Protein AF-0000000082332021 (afdb_homodimer)

pLDDT: mean 93.54, std 12.98, range [21.09, 99.0]

InterPro domains:
  IPR001279 Metallo-beta-lactamase [PF00753] (29-209)
  IPR001279 Metallo-beta-lactamase [SM00849] (26-209)
  IPR036866 Ribonuclease Z/Hydroxyacylglutathione hydrolase-like [G3DSA:3.60.15.10] (11-226)
  IPR036866 Ribonuclease Z/Hydroxyacylglutathione hydrolase-like [SSF56281] (12-227)
  IPR050855 Metallo-beta-lactamase type 2-like [PTHR42951] (16-216)

Structure (mmCIF, N/CA/C/O backbone):
data_AF-0000000082332021-model_v1
#
loop_
_entity.id
_entity.type
_entity.pdbx_description
1 polymer 'MBL fold metallo-hydrolase'
#
loop_
_atom_site.group_PDB
_atom_site.id
_atom_site.type_symbol
_atom_site.label_atom_id
_atom_site.label_alt_id
_atom_site.label_comp_id
_atom_site.label_asym_id
_atom_site.label_entity_id
_atom_site.label_seq_id
_atom_site.pdbx_PDB_ins_code
_atom_site.Cartn_x
_atom_site.Cartn_y
_atom_site.Cartn_z
_atom_site.occupancy
_atom_site.B_iso_or_equiv
_atom_site.auth_seq_id
_atom_site.auth_comp_id
_atom_site.auth_asym_id
_atom_site.auth_atom_id
_atom_site.pdbx_PDB_model_num
ATOM 1 N N . MET A 1 1 ? 25.656 -32.844 -9.219 1 22.16 1 MET A N 1
ATOM 2 C CA . MET A 1 1 ? 26.062 -31.453 -9.391 1 22.16 1 MET A CA 1
ATOM 3 C C . MET A 1 1 ? 24.859 -30.547 -9.555 1 22.16 1 MET A C 1
ATOM 5 O O . MET A 1 1 ? 24.344 -30.375 -10.664 1 22.16 1 MET A O 1
ATOM 9 N N . SER A 1 2 ? 23.672 -30.766 -8.852 1 26.53 2 SER A N 1
ATOM 10 C CA . SER A 1 2 ? 22.359 -30.141 -8.789 1 26.53 2 SER A CA 1
ATOM 11 C C . SER A 1 2 ? 22.469 -28.609 -8.812 1 26.53 2 SER A C 1
ATOM 13 O O . SER A 1 2 ? 23.234 -28.031 -8.039 1 26.53 2 SER A O 1
ATOM 15 N N . SER A 1 3 ? 22.516 -28.062 -10.055 1 29.23 3 SER A N 1
ATOM 16 C CA . SER A 1 3 ? 22.75 -26.641 -10.289 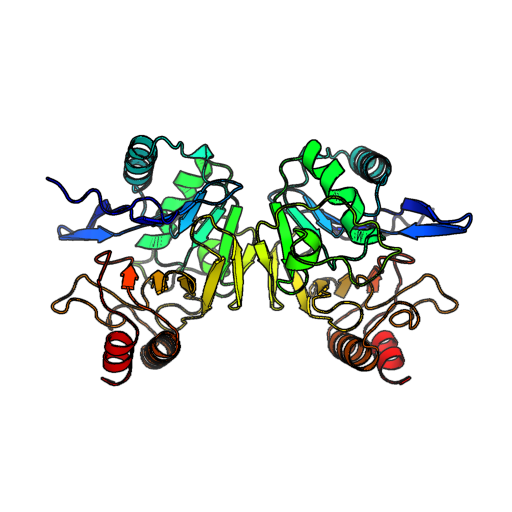1 29.23 3 SER A CA 1
ATOM 17 C C . SER A 1 3 ? 22.078 -25.781 -9.227 1 29.23 3 SER A C 1
ATOM 19 O O . SER A 1 3 ? 20.906 -25.969 -8.93 1 29.23 3 SER A O 1
ATOM 21 N N . ASP A 1 4 ? 22.672 -25.531 -8.125 1 32.31 4 ASP A N 1
ATOM 22 C CA . ASP A 1 4 ? 22.375 -24.625 -7.016 1 32.31 4 ASP A CA 1
ATOM 23 C C . ASP A 1 4 ? 21.656 -23.375 -7.508 1 32.31 4 ASP A C 1
ATOM 25 O O . ASP A 1 4 ? 22.281 -22.438 -8 1 32.31 4 ASP A O 1
ATOM 29 N N . ALA A 1 5 ? 20.719 -23.438 -8.383 1 33.56 5 ALA A N 1
ATOM 30 C CA . ALA A 1 5 ? 19.875 -22.375 -8.906 1 33.56 5 ALA A CA 1
ATOM 31 C C . ALA A 1 5 ? 19.797 -21.203 -7.918 1 33.56 5 ALA A C 1
ATOM 33 O O . ALA A 1 5 ? 19.469 -21.406 -6.742 1 33.56 5 ALA A O 1
ATOM 34 N N . GLU A 1 6 ? 20.516 -20.094 -8.016 1 36.78 6 GLU A N 1
ATOM 35 C CA . GLU A 1 6 ? 20.906 -18.812 -7.418 1 36.78 6 GLU A CA 1
ATOM 36 C C . GLU A 1 6 ? 19.75 -18.203 -6.625 1 36.78 6 GLU A C 1
ATOM 38 O O . GLU A 1 6 ? 18.781 -17.719 -7.207 1 36.78 6 GLU A O 1
ATOM 43 N N . ARG A 1 7 ? 19.203 -18.719 -5.535 1 42.41 7 ARG A N 1
ATOM 44 C CA . ARG A 1 7 ? 18.547 -18.219 -4.328 1 42.41 7 ARG A CA 1
ATOM 45 C C . ARG A 1 7 ? 18.812 -16.719 -4.137 1 42.41 7 ARG A C 1
ATOM 47 O O . ARG A 1 7 ? 18.422 -16.141 -3.121 1 42.41 7 ARG A O 1
ATOM 54 N N . GLU A 1 8 ? 19.812 -16.156 -4.742 1 49.41 8 GLU A N 1
ATOM 55 C CA . GLU A 1 8 ? 20.281 -14.828 -4.379 1 49.41 8 GLU A CA 1
ATOM 56 C C . GLU A 1 8 ? 19.203 -13.773 -4.586 1 49.41 8 GLU A C 1
ATOM 58 O O . GLU A 1 8 ? 19.328 -12.633 -4.137 1 49.41 8 GLU A O 1
ATOM 63 N N . ALA A 1 9 ? 18.156 -14.039 -5.426 1 66.94 9 ALA A N 1
ATOM 64 C CA . ALA A 1 9 ? 17.438 -12.891 -5.973 1 66.94 9 ALA A CA 1
ATOM 65 C C . ALA A 1 9 ? 16.312 -12.469 -5.047 1 66.94 9 ALA A C 1
ATOM 67 O O . ALA A 1 9 ? 15.812 -11.344 -5.137 1 66.94 9 ALA A O 1
ATOM 68 N N . GLY A 1 10 ? 16.25 -13.148 -3.814 1 93.94 10 GLY A N 1
ATOM 69 C CA . GLY A 1 10 ? 15.281 -12.664 -2.852 1 93.94 10 GLY A CA 1
ATOM 70 C C . GLY A 1 10 ? 13.859 -13.07 -3.184 1 93.94 10 GLY A C 1
ATOM 71 O O . GLY A 1 10 ? 12.914 -12.617 -2.543 1 93.94 10 GLY A O 1
ATOM 72 N N . VAL A 1 11 ? 13.727 -14.008 -4.254 1 97.88 11 VAL A N 1
ATOM 73 C CA . VAL A 1 11 ? 12.422 -14.523 -4.656 1 97.88 11 VAL A CA 1
ATOM 74 C C . VAL A 1 11 ? 12.422 -16.047 -4.598 1 97.88 11 VAL A C 1
ATOM 76 O O . VAL A 1 11 ? 13.273 -16.703 -5.211 1 97.88 11 VAL A O 1
ATOM 79 N N . HIS A 1 12 ? 11.477 -16.656 -3.869 1 97.44 12 HIS A N 1
ATOM 80 C CA . HIS A 1 12 ? 11.398 -18.094 -3.67 1 97.44 12 HIS A CA 1
ATOM 81 C C . HIS A 1 12 ? 10.047 -18.641 -4.129 1 97.44 12 HIS A C 1
ATOM 83 O O . HIS A 1 12 ? 9.016 -18.328 -3.541 1 97.44 12 HIS A O 1
ATOM 89 N N . VAL A 1 13 ? 10.055 -19.438 -5.168 1 96.12 13 VAL A N 1
ATOM 90 C CA . VAL A 1 13 ? 8.859 -20.109 -5.676 1 96.12 13 VAL A CA 1
ATOM 91 C C . VAL A 1 13 ? 8.57 -21.359 -4.852 1 96.12 13 VAL A C 1
ATOM 93 O O . VAL A 1 13 ? 9.461 -22.188 -4.645 1 96.12 13 VAL A O 1
ATOM 96 N N . LEU A 1 14 ? 7.324 -21.484 -4.344 1 96.62 14 LEU A N 1
ATOM 97 C CA . LEU A 1 14 ? 6.969 -22.578 -3.451 1 96.62 14 LEU A CA 1
ATOM 98 C C . LEU A 1 14 ? 6.059 -23.594 -4.156 1 96.62 14 LEU A C 1
ATOM 100 O O . LEU A 1 14 ? 4.836 -23.547 -3.988 1 96.62 14 LEU A O 1
ATOM 104 N N . PRO A 1 15 ? 6.641 -24.531 -4.863 1 95.31 15 PRO A N 1
ATOM 105 C CA . PRO A 1 15 ? 5.762 -25.516 -5.496 1 95.31 15 PRO A CA 1
ATOM 106 C C . PRO A 1 15 ? 5.023 -26.391 -4.48 1 95.31 15 PRO A C 1
ATOM 108 O O . PRO A 1 15 ? 5.648 -26.984 -3.602 1 95.31 15 PRO A O 1
ATOM 111 N N . ILE A 1 16 ? 3.707 -26.391 -4.57 1 94.5 16 ILE A N 1
ATOM 112 C CA . ILE A 1 16 ? 2.846 -27.188 -3.711 1 94.5 16 ILE A CA 1
ATOM 113 C C . ILE A 1 16 ? 1.854 -27.969 -4.566 1 94.5 16 ILE A C 1
ATOM 115 O O . ILE A 1 16 ? 1.148 -27.391 -5.398 1 94.5 16 ILE A O 1
ATOM 119 N N . THR A 1 17 ? 1.828 -29.25 -4.406 1 90.94 17 THR A N 1
ATOM 120 C CA . THR A 1 17 ? 0.884 -30.094 -5.133 1 90.94 17 THR A CA 1
ATOM 121 C C . THR A 1 17 ? -0.447 -30.188 -4.387 1 90.94 17 THR A C 1
ATOM 123 O O . THR A 1 17 ? -0.477 -30.469 -3.191 1 90.94 17 THR A O 1
ATOM 126 N N . VAL A 1 18 ? -1.487 -29.812 -5.094 1 87.19 18 VAL A N 1
ATOM 127 C CA . VAL A 1 18 ? -2.828 -29.844 -4.52 1 87.19 18 VAL A CA 1
ATOM 128 C C . VAL A 1 18 ? -3.711 -30.812 -5.305 1 87.19 18 VAL A C 1
ATOM 130 O O . VAL A 1 18 ? -3.504 -31.016 -6.504 1 87.19 18 VAL A O 1
ATOM 133 N N . ASP A 1 19 ? -4.578 -31.547 -4.578 1 82.75 19 ASP A N 1
ATOM 134 C CA . ASP A 1 19 ? -5.52 -32.469 -5.203 1 82.75 19 ASP A CA 1
ATOM 135 C C . ASP A 1 19 ? -6.918 -31.859 -5.273 1 82.75 19 ASP A C 1
ATOM 137 O O . ASP A 1 19 ? -7.449 -31.391 -4.262 1 82.75 19 ASP A O 1
ATOM 141 N N . TYR A 1 20 ? -7.363 -31.625 -6.438 1 73 20 TYR A N 1
ATOM 142 C CA . TYR A 1 20 ? -8.742 -31.188 -6.645 1 73 20 TYR A CA 1
ATOM 143 C C . TYR A 1 20 ? -9.508 -32.188 -7.504 1 73 20 TYR A C 1
ATOM 145 O O . TYR A 1 20 ? -9.234 -32.344 -8.695 1 73 20 TYR A O 1
ATOM 153 N N . GLY A 1 21 ? -10.547 -32.812 -6.906 1 72.44 21 GLY A N 1
ATOM 154 C CA . GLY A 1 21 ? -11.383 -33.781 -7.637 1 72.44 21 GLY A CA 1
ATOM 155 C C . GLY A 1 21 ? -10.602 -34.906 -8.234 1 72.44 21 GLY A C 1
ATOM 156 O O . GLY A 1 21 ? -10.883 -35.344 -9.359 1 72.44 21 GLY A O 1
ATOM 157 N N . GLY A 1 22 ? -9.602 -35.344 -7.648 1 78.62 22 GLY A N 1
ATOM 158 C CA . GLY A 1 22 ? -8.844 -36.469 -8.156 1 78.62 22 GLY A CA 1
ATOM 159 C C . GLY A 1 22 ? -7.711 -36.094 -9.078 1 78.62 22 GLY A C 1
ATOM 160 O O . GLY A 1 22 ? -6.949 -36.938 -9.539 1 78.62 22 GLY A O 1
ATOM 161 N N . ARG A 1 23 ? -7.672 -34.844 -9.422 1 79.81 23 ARG A N 1
ATOM 162 C CA . ARG A 1 23 ? -6.586 -34.375 -10.273 1 79.81 23 ARG A CA 1
ATOM 163 C C . ARG A 1 23 ? -5.582 -33.531 -9.469 1 79.81 23 ARG A C 1
ATOM 165 O O . ARG A 1 23 ? -5.965 -32.625 -8.727 1 79.81 23 ARG A O 1
ATOM 172 N N . ALA A 1 24 ? -4.34 -33.938 -9.594 1 84.62 24 ALA A N 1
ATOM 173 C CA . ALA A 1 24 ? -3.266 -33.25 -8.898 1 84.62 24 ALA A CA 1
ATOM 174 C C . ALA A 1 24 ? -2.709 -32.125 -9.766 1 84.62 24 ALA A C 1
ATOM 176 O O . ALA A 1 24 ? -2.535 -32.281 -10.969 1 84.62 24 ALA A O 1
ATOM 177 N N . PHE A 1 25 ? -2.654 -30.953 -9.211 1 83.88 25 PHE A N 1
ATOM 178 C CA . PHE A 1 25 ? -1.965 -29.875 -9.922 1 83.88 25 PHE A CA 1
ATOM 179 C C . PHE A 1 25 ? -1.027 -29.125 -8.984 1 83.88 25 PHE A C 1
ATOM 181 O O . PHE A 1 25 ? -1.16 -29.219 -7.762 1 83.88 25 PHE A O 1
ATOM 188 N N . THR A 1 26 ? -0.1 -28.484 -9.555 1 90.88 26 THR A N 1
ATOM 189 C CA . THR A 1 26 ? 0.905 -27.75 -8.781 1 90.88 26 THR A CA 1
ATOM 190 C C . THR A 1 26 ? 0.639 -26.25 -8.82 1 90.88 26 THR A C 1
ATOM 192 O O . THR A 1 26 ? 0.41 -25.688 -9.891 1 90.88 26 THR A O 1
ATOM 195 N N . ILE A 1 27 ? 0.515 -25.703 -7.664 1 95.12 27 ILE A N 1
ATOM 196 C CA . ILE A 1 27 ? 0.465 -24.25 -7.543 1 95.12 27 ILE A CA 1
ATOM 197 C C . ILE A 1 27 ? 1.782 -23.734 -6.969 1 95.12 27 ILE A C 1
ATOM 199 O O . ILE A 1 27 ? 2.553 -24.5 -6.383 1 95.12 27 ILE A O 1
ATOM 203 N N . THR A 1 28 ? 2.031 -22.391 -7.117 1 96 28 THR A N 1
ATOM 204 C CA . THR A 1 28 ? 3.342 -21.891 -6.719 1 96 28 THR A CA 1
ATOM 205 C C . THR A 1 28 ? 3.219 -20.547 -6.02 1 96 28 THR A C 1
ATOM 207 O O . THR A 1 28 ? 3.703 -19.531 -6.527 1 96 28 THR A O 1
ATOM 210 N N . PRO A 1 29 ? 2.566 -20.5 -4.781 1 97.94 29 PRO A N 1
ATOM 211 C CA . PRO A 1 29 ? 2.811 -19.281 -4.012 1 97.94 29 PRO A CA 1
ATOM 212 C C . PRO A 1 29 ? 4.281 -18.875 -4.012 1 97.94 29 PRO A C 1
ATOM 214 O O . PRO A 1 29 ? 5.164 -19.719 -4.195 1 97.94 29 PRO A O 1
ATOM 217 N N . THR A 1 30 ? 4.531 -17.594 -3.902 1 98.31 30 THR A N 1
ATOM 218 C CA . THR A 1 30 ? 5.895 -17.109 -4.027 1 98.31 30 THR A CA 1
ATOM 219 C C . THR A 1 30 ? 6.266 -16.234 -2.832 1 98.31 30 THR A C 1
ATOM 221 O O . THR A 1 30 ? 5.465 -15.414 -2.385 1 98.31 30 THR A O 1
ATOM 224 N N . LEU A 1 31 ? 7.43 -16.453 -2.252 1 98.31 31 LEU A N 1
ATOM 225 C CA . LEU A 1 31 ? 7.977 -15.617 -1.184 1 98.31 31 LEU A CA 1
ATOM 226 C C . LEU A 1 31 ? 9 -14.633 -1.732 1 98.31 31 LEU A C 1
ATOM 228 O O . LEU A 1 31 ? 9.859 -15.008 -2.539 1 98.31 31 LEU A O 1
ATOM 232 N N . VAL A 1 32 ? 8.859 -13.43 -1.335 1 98.62 32 VAL A N 1
ATOM 233 C CA . VAL A 1 32 ? 9.812 -12.398 -1.72 1 98.62 32 VAL A CA 1
ATOM 234 C C . VAL A 1 32 ? 10.453 -11.789 -0.472 1 98.62 32 VAL A C 1
ATOM 236 O O . VAL A 1 32 ? 9.75 -11.352 0.442 1 98.62 32 VAL A O 1
ATOM 239 N N . GLU A 1 33 ? 11.734 -11.75 -0.389 1 98.56 33 GLU A N 1
ATOM 240 C CA . GLU A 1 33 ? 12.461 -11.203 0.751 1 98.56 33 GLU A CA 1
ATOM 241 C C . GLU A 1 33 ? 12.539 -9.68 0.676 1 98.56 33 GLU A C 1
ATOM 243 O O . GLU A 1 33 ? 12.766 -9.117 -0.397 1 98.56 33 GLU A O 1
ATOM 248 N N . THR A 1 34 ? 12.32 -9.055 1.776 1 98.38 34 THR A N 1
ATOM 249 C CA . THR A 1 34 ? 12.531 -7.625 1.959 1 98.38 34 THR A CA 1
ATOM 250 C C . THR A 1 34 ? 13.383 -7.359 3.195 1 98.38 34 THR A C 1
ATOM 252 O O . THR A 1 34 ? 13.703 -8.289 3.949 1 98.38 34 THR A O 1
ATOM 255 N N . GLU A 1 35 ? 13.773 -6.098 3.377 1 97.06 35 GLU A N 1
ATOM 256 C CA . GLU A 1 35 ? 14.508 -5.738 4.586 1 97.06 35 GLU A CA 1
ATOM 257 C C . GLU A 1 35 ? 13.664 -5.984 5.836 1 97.06 35 GLU A C 1
ATOM 259 O O . GLU A 1 35 ? 14.188 -6.391 6.875 1 97.06 35 GLU A O 1
ATOM 264 N N . ARG A 1 36 ? 12.32 -5.891 5.691 1 97.62 36 ARG A N 1
ATOM 265 C CA . ARG A 1 36 ? 11.414 -6.004 6.832 1 97.62 36 ARG A CA 1
ATOM 266 C C . ARG A 1 36 ? 11.102 -7.465 7.141 1 97.62 36 ARG A C 1
ATOM 268 O O . ARG A 1 36 ? 10.781 -7.809 8.281 1 97.62 36 ARG A O 1
ATOM 275 N N . GLY A 1 37 ? 11.148 -8.258 6.145 1 98.19 37 GLY A N 1
ATOM 276 C CA . GLY A 1 37 ? 10.727 -9.648 6.234 1 98.19 37 GLY A CA 1
ATOM 277 C C . GLY A 1 37 ? 10.258 -10.211 4.91 1 98.19 37 GLY A C 1
ATOM 278 O O . GLY A 1 37 ? 10.797 -9.875 3.855 1 98.19 37 GLY A O 1
ATOM 279 N N . LEU A 1 38 ? 9.266 -11.109 5.008 1 98.69 38 LEU A N 1
ATOM 280 C CA . LEU A 1 38 ? 8.828 -11.828 3.812 1 98.69 38 LEU A CA 1
ATOM 281 C C . LEU A 1 38 ? 7.48 -11.297 3.326 1 98.69 38 LEU A C 1
ATOM 283 O O . LEU A 1 38 ? 6.59 -11.023 4.133 1 98.69 38 LEU A O 1
ATOM 287 N N . VAL A 1 39 ? 7.41 -11.125 2.047 1 98.88 39 VAL A N 1
ATOM 288 C CA . VAL A 1 39 ? 6.129 -10.938 1.375 1 98.88 39 VAL A CA 1
ATOM 289 C C . VAL A 1 39 ? 5.676 -12.258 0.755 1 98.88 39 VAL A C 1
ATOM 291 O O . VAL A 1 39 ? 6.43 -12.891 0.011 1 98.88 39 VAL A O 1
ATOM 294 N N . LEU A 1 40 ? 4.512 -12.688 1.093 1 98.88 40 LEU A N 1
ATOM 295 C CA . LEU A 1 40 ? 3.918 -13.859 0.454 1 98.88 40 LEU A CA 1
ATOM 296 C C . LEU A 1 40 ? 2.951 -13.445 -0.648 1 98.88 40 LEU A C 1
ATOM 298 O O . LEU A 1 40 ? 2.006 -12.688 -0.401 1 98.88 40 LEU A O 1
ATOM 302 N N . ILE A 1 41 ? 3.229 -13.859 -1.837 1 98.88 41 ILE A N 1
ATOM 303 C CA . ILE A 1 41 ? 2.32 -13.641 -2.957 1 98.88 41 ILE A CA 1
ATOM 304 C C . ILE A 1 41 ? 1.359 -14.82 -3.08 1 98.88 41 ILE A C 1
ATOM 306 O O . ILE A 1 41 ? 1.773 -15.938 -3.406 1 98.88 41 ILE A O 1
ATOM 310 N N . ASP A 1 42 ? 0.079 -14.57 -2.785 1 98.81 42 ASP A N 1
ATOM 311 C CA . ASP A 1 42 ? -1.009 -15.547 -2.77 1 98.81 42 ASP A CA 1
ATOM 312 C C . ASP A 1 42 ? -0.805 -16.578 -1.666 1 98.81 42 ASP A C 1
ATOM 314 O O . ASP A 1 42 ? 0.331 -16.938 -1.348 1 98.81 42 ASP A O 1
ATOM 318 N N . ALA A 1 43 ? -1.872 -17.078 -1.115 1 98.19 43 ALA A N 1
ATOM 319 C CA . ALA A 1 43 ? -1.843 -17.906 0.085 1 98.19 43 ALA A CA 1
ATOM 320 C C . ALA A 1 43 ? -2.238 -19.344 -0.235 1 98.19 43 ALA A C 1
ATOM 322 O O . ALA A 1 43 ? -2.248 -20.203 0.65 1 98.19 43 ALA A O 1
ATOM 323 N N . GLY A 1 44 ? -2.613 -19.656 -1.516 1 96.56 44 GLY A N 1
ATOM 324 C CA . GLY A 1 44 ? -3.035 -20.984 -1.887 1 96.56 44 GLY A CA 1
ATOM 325 C C . GLY A 1 44 ? -4.434 -21.328 -1.409 1 96.56 44 GLY A C 1
ATOM 326 O O . GLY A 1 44 ? -5.125 -20.484 -0.843 1 96.56 44 GLY A O 1
ATOM 327 N N . PRO A 1 45 ? -4.91 -22.5 -1.726 1 95.06 45 PRO A N 1
ATOM 328 C CA . PRO A 1 45 ? -6.223 -22.953 -1.278 1 95.06 45 PRO A CA 1
ATOM 329 C C . PRO A 1 45 ? -6.246 -23.328 0.202 1 95.06 45 PRO A C 1
ATOM 331 O O . PRO A 1 45 ? -5.207 -23.312 0.862 1 95.06 45 PRO A O 1
ATOM 334 N N . GLU A 1 46 ? -7.445 -23.594 0.675 1 92.62 46 GLU A N 1
ATOM 335 C CA . GLU A 1 46 ? -7.562 -24.125 2.029 1 92.62 46 GLU A CA 1
ATOM 336 C C . GLU A 1 46 ? -6.66 -25.344 2.223 1 92.62 46 GLU A C 1
ATOM 338 O O . GLU A 1 46 ? -6.574 -26.203 1.346 1 92.62 46 GLU A O 1
ATOM 343 N N . GLY A 1 47 ? -5.949 -25.406 3.336 1 91.38 47 GLY A N 1
ATOM 344 C CA . GLY A 1 47 ? -5.102 -26.547 3.633 1 91.38 47 GLY A CA 1
ATOM 345 C C . GLY A 1 47 ? -3.674 -26.375 3.148 1 91.38 47 GLY A C 1
ATOM 346 O O . GLY A 1 47 ? -2.828 -27.25 3.365 1 91.38 47 GLY A O 1
ATOM 347 N N . CYS A 1 48 ? -3.402 -25.281 2.553 1 93.56 48 CYS A N 1
ATOM 348 C CA . CYS A 1 48 ? -2.1 -25.062 1.937 1 93.56 48 CYS A CA 1
ATOM 349 C C . CYS A 1 48 ? -1.078 -24.609 2.969 1 93.56 48 CYS A C 1
ATOM 351 O O . CYS A 1 48 ? 0.124 -24.594 2.701 1 93.56 48 CYS A O 1
ATOM 353 N N . LEU A 1 49 ? -1.443 -24.266 4.172 1 95.88 49 LEU A N 1
ATOM 354 C CA . LEU A 1 49 ? -0.6 -23.672 5.199 1 95.88 49 LEU A CA 1
ATOM 355 C C . LEU A 1 49 ? 0.586 -24.578 5.523 1 95.88 49 LEU A C 1
ATOM 357 O O . LEU A 1 49 ? 1.717 -24.094 5.652 1 95.88 49 LEU A O 1
ATOM 361 N N . ASP A 1 50 ? 0.315 -25.859 5.605 1 95.12 50 ASP A N 1
ATOM 362 C CA . ASP A 1 50 ? 1.379 -26.797 5.965 1 95.12 50 ASP A CA 1
ATOM 363 C C . ASP A 1 50 ? 2.457 -26.828 4.883 1 95.12 50 ASP A C 1
ATOM 365 O O . ASP A 1 50 ? 3.646 -26.938 5.191 1 95.12 50 ASP A O 1
ATOM 369 N N . GLY A 1 51 ? 1.992 -26.828 3.643 1 95.69 51 GLY A N 1
ATOM 370 C CA . GLY A 1 51 ? 2.953 -26.766 2.553 1 95.69 51 GLY A CA 1
ATOM 371 C C . GLY A 1 51 ? 3.816 -25.516 2.594 1 95.69 51 GLY A C 1
ATOM 372 O O . GLY A 1 51 ? 5.035 -25.594 2.426 1 95.69 51 GLY A O 1
ATOM 373 N N . ILE A 1 52 ? 3.234 -24.344 2.883 1 97.06 52 ILE A N 1
ATOM 374 C CA . ILE A 1 52 ? 3.957 -23.078 2.986 1 97.06 52 ILE A CA 1
ATOM 375 C C . ILE A 1 52 ? 4.953 -23.156 4.145 1 97.06 52 ILE A C 1
ATOM 377 O O . ILE A 1 52 ? 6.121 -22.781 3.99 1 97.06 52 ILE A O 1
ATOM 381 N N . ARG A 1 53 ? 4.539 -23.656 5.266 1 97.25 53 ARG A N 1
ATOM 382 C CA . ARG A 1 53 ? 5.379 -23.781 6.449 1 97.25 53 ARG A CA 1
ATOM 383 C C . ARG A 1 53 ? 6.602 -24.656 6.168 1 97.25 53 ARG A C 1
ATOM 385 O O . ARG A 1 53 ? 7.715 -24.312 6.578 1 97.25 53 ARG A O 1
ATOM 392 N N . THR A 1 54 ? 6.352 -25.766 5.477 1 96.88 54 THR A N 1
ATOM 393 C CA . THR A 1 54 ? 7.438 -26.672 5.141 1 96.88 54 THR A CA 1
ATOM 394 C C . THR A 1 54 ? 8.492 -25.969 4.289 1 96.88 54 THR A C 1
ATOM 396 O O . THR A 1 54 ? 9.688 -26.078 4.562 1 96.88 54 THR A O 1
ATOM 399 N N . HIS A 1 55 ? 8.039 -25.25 3.264 1 96.75 55 HIS A N 1
ATOM 400 C CA . HIS A 1 55 ? 8.977 -24.516 2.418 1 96.75 55 HIS A CA 1
ATOM 401 C C . HIS A 1 55 ? 9.719 -23.453 3.219 1 96.75 55 HIS A C 1
ATOM 403 O O . HIS A 1 55 ? 10.93 -23.281 3.049 1 96.75 55 HIS A O 1
ATOM 409 N N . LEU A 1 56 ? 9.031 -22.734 4.129 1 97.31 56 LEU A N 1
ATOM 410 C CA . LEU A 1 56 ? 9.656 -21.703 4.957 1 97.31 56 LEU A CA 1
ATOM 411 C C . LEU A 1 56 ? 10.766 -22.297 5.816 1 97.31 56 LEU A C 1
ATOM 413 O O . LEU A 1 56 ? 11.867 -21.75 5.883 1 97.31 56 LEU A O 1
ATOM 417 N N . ARG A 1 57 ? 10.516 -23.422 6.406 1 96.94 57 ARG A N 1
ATOM 418 C CA . ARG A 1 57 ? 11.5 -24.094 7.258 1 96.94 57 ARG A CA 1
ATOM 419 C C . ARG A 1 57 ? 12.758 -24.453 6.465 1 96.94 57 ARG A C 1
ATOM 421 O O . ARG A 1 57 ? 13.875 -24.281 6.953 1 96.94 57 ARG A O 1
ATOM 428 N N . SER A 1 58 ? 12.523 -24.938 5.293 1 96.44 58 SER A N 1
ATOM 429 C CA . SER A 1 58 ? 13.648 -25.312 4.445 1 96.44 58 SER A CA 1
ATOM 430 C C . SER A 1 58 ? 14.516 -24.109 4.102 1 96.44 58 SER A C 1
ATOM 432 O O . SER A 1 58 ? 15.711 -24.25 3.844 1 96.44 58 SER A O 1
ATOM 434 N N . LEU A 1 59 ? 13.922 -22.922 4.066 1 95.38 59 LEU A N 1
ATOM 435 C CA . LEU A 1 59 ? 14.617 -21.672 3.771 1 95.38 59 LEU A CA 1
ATOM 436 C C . LEU A 1 59 ? 15.109 -21.016 5.055 1 95.38 59 LEU A C 1
ATOM 438 O O . LEU A 1 59 ? 15.648 -19.906 5.02 1 95.38 59 LEU A O 1
ATOM 442 N N . GLU A 1 60 ? 14.812 -21.688 6.223 1 97.25 60 GLU A N 1
ATOM 443 C CA . GLU A 1 60 ? 15.227 -21.219 7.543 1 97.25 60 GLU A CA 1
ATOM 444 C C . GLU A 1 60 ? 14.469 -19.969 7.949 1 97.25 60 GLU A C 1
ATOM 446 O O . GLU A 1 60 ? 15.055 -19.031 8.508 1 97.25 60 GLU A O 1
ATOM 451 N N . TYR A 1 61 ? 13.195 -19.938 7.547 1 97.62 61 TYR A N 1
ATOM 452 C CA . TYR A 1 61 ? 12.266 -18.891 7.98 1 97.62 61 TYR A CA 1
ATOM 453 C C . TYR A 1 61 ? 11.117 -19.484 8.789 1 97.62 61 TYR A C 1
ATOM 455 O O . TYR A 1 61 ? 10.938 -20.703 8.805 1 97.62 61 TYR A O 1
ATOM 463 N N . ASP A 1 62 ? 10.406 -18.656 9.469 1 97.88 62 ASP A N 1
ATOM 464 C CA . ASP A 1 62 ? 9.164 -18.984 10.164 1 97.88 62 ASP A CA 1
ATOM 465 C C . ASP A 1 62 ? 7.988 -18.219 9.57 1 97.88 62 ASP A C 1
ATOM 467 O O . ASP A 1 62 ? 8.18 -17.25 8.828 1 97.88 62 ASP A O 1
ATOM 471 N N . LEU A 1 63 ? 6.816 -18.672 9.883 1 97.94 63 LEU A N 1
ATOM 472 C CA . LEU A 1 63 ? 5.605 -18.016 9.406 1 97.94 63 LEU A CA 1
ATOM 473 C C . LEU A 1 63 ? 5.566 -16.562 9.852 1 97.94 63 LEU A C 1
ATOM 475 O O . LEU A 1 63 ? 5.109 -15.688 9.109 1 97.94 63 LEU A O 1
ATOM 479 N N . GLU A 1 64 ? 6.09 -16.297 11.008 1 97.5 64 GLU A N 1
ATOM 480 C CA . GLU A 1 64 ? 6.043 -14.961 11.609 1 97.5 64 GLU A CA 1
ATOM 481 C C . GLU A 1 64 ? 6.926 -13.984 10.844 1 97.5 64 GLU A C 1
ATOM 483 O O . GLU A 1 64 ? 6.82 -12.766 11.031 1 97.5 64 GLU A O 1
ATOM 488 N N . ASP A 1 65 ? 7.766 -14.531 9.992 1 98.25 65 ASP A N 1
ATOM 489 C CA . ASP A 1 65 ? 8.625 -13.672 9.18 1 98.25 65 ASP A CA 1
ATOM 490 C C . ASP A 1 65 ? 7.84 -13.031 8.031 1 98.25 65 ASP A C 1
ATOM 492 O O . ASP A 1 65 ? 8.32 -12.102 7.395 1 98.25 65 ASP A O 1
ATOM 496 N N . ILE A 1 66 ? 6.637 -13.523 7.746 1 98.75 66 ILE A N 1
ATOM 497 C CA . ILE A 1 66 ? 5.773 -12.922 6.73 1 98.75 66 ILE A CA 1
ATOM 498 C C . ILE A 1 66 ? 5.113 -11.664 7.293 1 98.75 66 ILE A C 1
ATOM 500 O O . ILE A 1 66 ? 4.301 -11.75 8.219 1 98.75 66 ILE A O 1
ATOM 504 N N . TRP A 1 67 ? 5.48 -10.523 6.738 1 98.81 67 TRP A N 1
ATOM 505 C CA . TRP A 1 67 ? 4.895 -9.297 7.254 1 98.81 67 TRP A CA 1
ATOM 506 C C . TRP A 1 67 ? 3.793 -8.789 6.324 1 98.81 67 TRP A C 1
ATOM 508 O O . TRP A 1 67 ? 2.957 -7.977 6.73 1 98.81 67 TRP A O 1
ATOM 518 N N . LEU A 1 68 ? 3.771 -9.273 5.125 1 98.94 68 LEU A N 1
ATOM 519 C CA . LEU A 1 68 ? 2.805 -8.844 4.117 1 98.94 68 LEU A CA 1
ATOM 520 C C . LEU A 1 68 ? 2.357 -10.031 3.264 1 98.94 68 LEU A C 1
ATOM 522 O O . LEU A 1 68 ? 3.186 -10.82 2.812 1 98.94 68 LEU A O 1
ATOM 526 N N . VAL A 1 69 ? 1.094 -10.203 3.111 1 98.94 69 VAL A N 1
ATOM 527 C CA . VAL A 1 69 ? 0.507 -11.078 2.098 1 98.94 69 VAL A CA 1
ATOM 528 C C . VAL A 1 69 ? -0.129 -10.227 0.996 1 98.94 69 VAL A C 1
ATOM 530 O O . VAL A 1 69 ? -0.977 -9.375 1.271 1 98.94 69 VAL A O 1
ATOM 533 N N . LEU A 1 70 ? 0.324 -10.398 -0.185 1 99 70 LEU A N 1
ATOM 534 C CA . LEU A 1 70 ? -0.259 -9.75 -1.354 1 99 70 LEU A CA 1
ATOM 535 C C . LEU A 1 70 ? -1.008 -10.758 -2.219 1 99 70 LEU A C 1
ATOM 537 O O . LEU A 1 70 ? -0.406 -11.688 -2.76 1 99 70 LEU A O 1
ATOM 541 N N . LEU A 1 71 ? -2.328 -10.633 -2.344 1 98.94 71 LEU A N 1
ATOM 542 C CA . LEU A 1 71 ? -3.141 -11.484 -3.199 1 98.94 71 LEU A CA 1
ATOM 543 C C . LEU A 1 71 ? -3.252 -10.906 -4.605 1 98.94 71 LEU A C 1
ATOM 545 O O . LEU A 1 71 ? -3.662 -9.75 -4.773 1 98.94 71 LEU A O 1
ATOM 549 N N . THR A 1 72 ? -2.924 -11.703 -5.543 1 98.94 72 THR A N 1
ATOM 550 C CA . THR A 1 72 ? -3.07 -11.266 -6.93 1 98.94 72 THR A CA 1
ATOM 551 C C . THR A 1 72 ? -4.547 -11.117 -7.293 1 98.94 72 THR A C 1
ATOM 553 O O . THR A 1 72 ? -4.914 -10.203 -8.031 1 98.94 72 THR A O 1
ATOM 556 N N . HIS A 1 73 ? -5.305 -12.055 -6.863 1 98.81 73 HIS A N 1
ATOM 557 C CA . HIS A 1 73 ? -6.746 -11.969 -7.078 1 98.81 73 HIS A CA 1
ATOM 558 C C . HIS A 1 73 ? -7.496 -12.898 -6.121 1 98.81 73 HIS A C 1
ATOM 560 O O . HIS A 1 73 ? -6.879 -13.578 -5.301 1 98.81 73 HIS A O 1
ATOM 566 N N . HIS A 1 74 ? -8.867 -12.945 -6.215 1 98.44 74 HIS A N 1
ATOM 567 C CA . HIS A 1 74 ? -9.688 -13.477 -5.133 1 98.44 74 HIS A CA 1
ATOM 568 C C . HIS A 1 74 ? -9.984 -14.961 -5.352 1 98.44 74 HIS A C 1
ATOM 570 O O . HIS A 1 74 ? -10.609 -15.602 -4.508 1 98.44 74 HIS A O 1
ATOM 576 N N . ASP A 1 75 ? -9.57 -15.617 -6.496 1 96.94 75 ASP A N 1
ATOM 577 C CA . ASP A 1 75 ? -9.898 -17.016 -6.695 1 96.94 75 ASP A CA 1
ATOM 578 C C . ASP A 1 75 ? -9.5 -17.859 -5.48 1 96.94 75 ASP A C 1
ATOM 580 O O . ASP A 1 75 ? -8.469 -17.594 -4.855 1 96.94 75 ASP A O 1
ATOM 584 N N . GLY A 1 76 ? -10.297 -18.844 -5.18 1 95.19 76 GLY A N 1
ATOM 585 C CA . GLY A 1 76 ? -10.141 -19.641 -3.979 1 95.19 76 GLY A CA 1
ATOM 586 C C . GLY A 1 76 ? -8.789 -20.328 -3.891 1 95.19 76 GLY A C 1
ATOM 587 O O . GLY A 1 76 ? -8.227 -20.453 -2.803 1 95.19 76 GLY A O 1
ATOM 588 N N . ASP A 1 77 ? -8.25 -20.766 -5 1 94.75 77 ASP A N 1
ATOM 589 C CA . ASP A 1 77 ? -6.973 -21.469 -4.965 1 94.75 77 ASP A CA 1
ATOM 590 C C . ASP A 1 77 ? -5.816 -20.5 -4.719 1 94.75 77 ASP A C 1
ATOM 592 O O . ASP A 1 77 ? -4.684 -20.922 -4.484 1 94.75 77 ASP A O 1
ATOM 596 N N . HIS A 1 78 ? -6.031 -19.203 -4.734 1 97.12 78 HIS A N 1
ATOM 597 C CA . HIS A 1 78 ? -5.031 -18.203 -4.402 1 97.12 78 HIS A CA 1
ATOM 598 C C . HIS A 1 78 ? -5.25 -17.656 -2.996 1 97.12 78 HIS A C 1
ATOM 600 O O . HIS A 1 78 ? -4.289 -17.297 -2.307 1 97.12 78 HIS A O 1
ATOM 606 N N . ALA A 1 79 ? -6.559 -17.625 -2.529 1 97.88 79 ALA A N 1
ATOM 607 C CA . ALA A 1 79 ? -6.883 -16.766 -1.39 1 97.88 79 ALA A CA 1
ATOM 608 C C . ALA A 1 79 ? -7.465 -17.578 -0.239 1 97.88 79 ALA A C 1
ATOM 610 O O . ALA A 1 79 ? -7.484 -17.125 0.906 1 97.88 79 ALA A O 1
ATOM 611 N N . ALA A 1 80 ? -7.938 -18.812 -0.454 1 96.88 80 ALA A N 1
ATOM 612 C CA . ALA A 1 80 ? -8.773 -19.531 0.51 1 96.88 80 ALA A CA 1
ATOM 613 C C . ALA A 1 80 ? -7.961 -19.953 1.731 1 96.88 80 ALA A C 1
ATOM 615 O O . ALA A 1 80 ? -8.523 -20.203 2.801 1 96.88 80 ALA A O 1
ATOM 616 N N . GLY A 1 81 ? -6.637 -20.078 1.578 1 97.25 81 GLY A N 1
ATOM 617 C CA . GLY A 1 81 ? -5.789 -20.453 2.697 1 97.25 81 GLY A CA 1
ATOM 618 C C . GLY A 1 81 ? -5.426 -19.281 3.59 1 97.25 81 GLY A C 1
ATOM 619 O O . GLY A 1 81 ? -4.789 -19.469 4.633 1 97.25 81 GLY A O 1
ATOM 620 N N . LEU A 1 82 ? -5.84 -18.078 3.246 1 98.56 82 LEU A N 1
ATOM 621 C CA . LEU A 1 82 ? -5.375 -16.859 3.898 1 98.56 82 LEU A CA 1
ATOM 622 C C . LEU A 1 82 ? -5.863 -16.797 5.34 1 98.56 82 LEU A C 1
ATOM 624 O O . LEU A 1 82 ? -5.105 -16.438 6.242 1 98.56 82 LEU A O 1
ATOM 628 N N . ALA A 1 83 ? -7.102 -17.141 5.605 1 98.5 83 ALA A N 1
ATOM 629 C CA . ALA A 1 83 ? -7.66 -17.047 6.953 1 98.5 83 ALA A CA 1
ATOM 630 C C . ALA A 1 83 ? -6.859 -17.906 7.93 1 98.5 83 ALA A C 1
ATOM 632 O O . ALA A 1 83 ? -6.496 -17.438 9.016 1 98.5 83 ALA A O 1
ATOM 633 N N . ASP A 1 84 ? -6.574 -19.141 7.523 1 97.94 84 ASP A N 1
ATOM 634 C CA . ASP A 1 84 ? -5.785 -20.031 8.359 1 97.94 84 ASP A CA 1
ATOM 635 C C . ASP A 1 84 ? -4.391 -19.469 8.609 1 97.94 84 ASP A C 1
ATOM 637 O O . ASP A 1 84 ? -3.871 -19.547 9.727 1 97.94 84 ASP A O 1
ATOM 641 N N . LEU A 1 85 ? -3.824 -18.922 7.559 1 98.31 85 LEU A N 1
ATOM 642 C CA . LEU A 1 85 ? -2.506 -18.312 7.691 1 98.31 85 LEU A CA 1
ATOM 643 C C . LEU A 1 85 ? -2.529 -17.188 8.719 1 98.31 85 LEU A C 1
ATOM 645 O O . LEU A 1 85 ? -1.63 -17.094 9.555 1 98.31 85 LEU A O 1
ATOM 649 N N . LEU A 1 86 ? -3.582 -16.359 8.727 1 98.38 86 LEU A N 1
ATOM 650 C CA . LEU A 1 86 ? -3.662 -15.172 9.562 1 98.38 86 LEU A CA 1
ATOM 651 C C . LEU A 1 86 ? -3.971 -15.539 11.008 1 98.38 86 LEU A C 1
ATOM 653 O O . LEU A 1 86 ? -3.805 -14.719 11.914 1 98.38 86 LEU A O 1
ATOM 657 N N . GLU A 1 87 ? -4.445 -16.75 11.273 1 97.56 87 GLU A N 1
ATOM 658 C CA . GLU A 1 87 ? -4.543 -17.25 12.648 1 97.56 87 GLU A CA 1
ATOM 659 C C . GLU A 1 87 ? -3.16 -17.469 13.258 1 97.56 87 GLU A C 1
ATOM 661 O O . GLU A 1 87 ? -2.99 -17.375 14.477 1 97.56 87 GLU A O 1
ATOM 666 N N . ALA A 1 88 ? -2.234 -17.641 12.344 1 95.75 88 ALA A N 1
ATOM 667 C CA . ALA A 1 88 ? -0.891 -18 12.805 1 95.75 88 ALA A CA 1
ATOM 668 C C . ALA A 1 88 ? 0.041 -16.797 12.742 1 95.75 88 ALA A C 1
ATOM 670 O O . ALA A 1 88 ? 1.061 -16.75 13.43 1 95.75 88 ALA A O 1
ATOM 671 N N . VAL A 1 89 ? -0.278 -15.859 11.922 1 96.69 89 VAL A N 1
ATOM 672 C CA . VAL A 1 89 ? 0.641 -14.75 11.672 1 96.69 89 VAL A CA 1
ATOM 673 C C . VAL A 1 89 ? -0.137 -13.438 11.609 1 96.69 89 VAL A C 1
ATOM 675 O O . VAL A 1 89 ? -1.244 -13.391 11.062 1 96.69 89 VAL A O 1
ATOM 678 N N . ASP A 1 90 ? 0.446 -12.328 12.148 1 96.69 90 ASP A N 1
ATOM 679 C CA . ASP A 1 90 ? -0.137 -11 12.023 1 96.69 90 ASP A CA 1
ATOM 680 C C . ASP A 1 90 ? 0.439 -10.258 10.82 1 96.69 90 ASP A C 1
ATOM 682 O O . ASP A 1 90 ? 1.113 -9.242 10.977 1 96.69 90 ASP A O 1
ATOM 686 N N . ALA A 1 91 ? 0.134 -10.75 9.641 1 98.62 91 ALA A N 1
ATOM 687 C CA . ALA A 1 91 ? 0.618 -10.148 8.406 1 98.62 91 ALA A CA 1
ATOM 688 C C . ALA A 1 91 ? -0.373 -9.117 7.875 1 98.62 91 ALA A C 1
ATOM 690 O O . ALA A 1 91 ? -1.588 -9.305 7.969 1 98.62 91 ALA A O 1
ATOM 691 N N . VAL A 1 92 ? 0.141 -8.031 7.363 1 98.88 92 VAL A N 1
ATOM 692 C CA . VAL A 1 92 ? -0.673 -7.098 6.598 1 98.88 92 VAL A CA 1
ATOM 693 C C . VAL A 1 92 ? -1.219 -7.785 5.348 1 98.88 92 VAL A C 1
ATOM 695 O O . VAL A 1 92 ? -0.502 -8.539 4.684 1 98.88 92 VAL A O 1
ATOM 698 N N . VAL A 1 93 ? -2.461 -7.547 5.039 1 98.94 93 VAL A N 1
ATOM 699 C CA . VAL A 1 93 ? -3.074 -8.125 3.846 1 98.94 93 VAL A CA 1
ATOM 700 C C . VAL A 1 93 ? -3.314 -7.031 2.807 1 98.94 93 VAL A C 1
ATOM 702 O O . VAL A 1 93 ? -3.963 -6.023 3.096 1 98.94 93 VAL A O 1
ATOM 705 N N . ALA A 1 94 ? -2.787 -7.215 1.646 1 99 94 ALA A N 1
ATOM 706 C CA . ALA A 1 94 ? -2.967 -6.273 0.544 1 99 94 ALA A CA 1
ATOM 707 C C . ALA A 1 94 ? -3.494 -6.98 -0.701 1 99 94 ALA A C 1
ATOM 709 O O . ALA A 1 94 ? -3.104 -8.117 -0.991 1 99 94 ALA A O 1
ATOM 710 N N . THR A 1 95 ? -4.336 -6.387 -1.417 1 98.94 95 THR A N 1
ATOM 711 C CA . THR A 1 95 ? -4.832 -6.793 -2.729 1 98.94 95 THR A CA 1
ATOM 712 C C . THR A 1 95 ? -5.344 -5.586 -3.51 1 98.94 95 THR A C 1
ATOM 714 O O . THR A 1 95 ? -5.453 -4.484 -2.963 1 98.94 95 THR A O 1
ATOM 717 N N . HIS A 1 96 ? -5.559 -5.754 -4.781 1 98.94 96 HIS A N 1
ATOM 718 C CA . HIS A 1 96 ? -6.125 -4.68 -5.59 1 98.94 96 HIS A CA 1
ATOM 719 C C . HIS A 1 96 ? -7.5 -4.27 -5.074 1 98.94 96 HIS A C 1
ATOM 721 O O . HIS A 1 96 ? -8.281 -5.117 -4.641 1 98.94 96 HIS A O 1
ATOM 727 N N . ARG A 1 97 ? -7.797 -3.029 -5.184 1 98.75 97 ARG A N 1
ATOM 728 C CA . ARG A 1 97 ? -9.023 -2.477 -4.613 1 98.75 97 ARG A CA 1
ATOM 729 C C . ARG A 1 97 ? -10.258 -3.133 -5.227 1 98.75 97 ARG A C 1
ATOM 731 O O . ARG A 1 97 ? -11.281 -3.279 -4.559 1 98.75 97 ARG A O 1
ATOM 738 N N . GLU A 1 98 ? -10.18 -3.586 -6.5 1 98.75 98 GLU A N 1
ATOM 739 C CA . GLU A 1 98 ? -11.312 -4.242 -7.152 1 98.75 98 GLU A CA 1
ATOM 740 C C . GLU A 1 98 ? -11.438 -5.695 -6.703 1 98.75 98 GLU A C 1
ATOM 742 O O . GLU A 1 98 ? -12.453 -6.348 -6.965 1 98.75 98 GLU A O 1
ATOM 747 N N . GLU A 1 99 ? -10.453 -6.23 -6.043 1 98.88 99 GLU A N 1
ATOM 748 C CA . GLU A 1 99 ? -10.492 -7.594 -5.516 1 98.88 99 GLU A CA 1
ATOM 749 C C . GLU A 1 99 ? -10.938 -7.609 -4.055 1 98.88 99 GLU A C 1
ATOM 751 O O . GLU A 1 99 ? -11.492 -8.602 -3.582 1 98.88 99 GLU A O 1
ATOM 756 N N . ALA A 1 100 ? -10.75 -6.52 -3.348 1 98.88 100 ALA A N 1
ATOM 757 C CA . ALA A 1 100 ? -10.93 -6.426 -1.901 1 98.88 100 ALA A CA 1
ATOM 758 C C . ALA A 1 100 ? -12.336 -6.84 -1.498 1 98.88 100 ALA A C 1
ATOM 760 O O . ALA A 1 100 ? -12.523 -7.59 -0.536 1 98.88 100 ALA A O 1
ATOM 761 N N . PRO A 1 101 ? -13.414 -6.449 -2.256 1 98.62 101 PRO A N 1
ATOM 762 C CA . PRO A 1 101 ? -14.766 -6.824 -1.832 1 98.62 101 PRO A CA 1
ATOM 763 C C . PRO A 1 101 ? -14.977 -8.336 -1.806 1 98.62 101 PRO A C 1
ATOM 765 O O . PRO A 1 101 ? -15.773 -8.836 -1.011 1 98.62 101 PRO A O 1
ATOM 768 N N . TYR A 1 102 ? -14.25 -9.062 -2.623 1 98.38 102 TYR A N 1
ATOM 769 C CA . TYR A 1 102 ? -14.383 -10.516 -2.639 1 98.38 102 TYR A CA 1
ATOM 770 C C . TYR A 1 102 ? -13.641 -11.141 -1.469 1 98.38 102 TYR A C 1
ATOM 772 O O . TYR A 1 102 ? -14.102 -12.125 -0.88 1 98.38 102 TYR A O 1
ATOM 780 N N . ILE A 1 103 ? -12.516 -10.57 -1.116 1 98.69 103 ILE A N 1
ATOM 781 C CA . ILE A 1 103 ? -11.688 -11.094 -0.035 1 98.69 103 ILE A CA 1
ATOM 782 C C . ILE A 1 103 ? -12.367 -10.836 1.308 1 98.69 103 ILE A C 1
ATOM 784 O O . ILE A 1 103 ? -12.375 -11.695 2.189 1 98.69 103 ILE A O 1
ATOM 788 N N . THR A 1 104 ? -13.023 -9.672 1.456 1 98.56 104 THR A N 1
ATOM 789 C CA . THR A 1 104 ? -13.609 -9.25 2.719 1 98.56 104 THR A CA 1
ATOM 790 C C . THR A 1 104 ? -14.984 -9.883 2.914 1 98.56 104 THR A C 1
ATOM 792 O O . THR A 1 104 ? -15.539 -9.859 4.016 1 98.56 104 THR A O 1
ATOM 795 N N . GLY A 1 105 ? -15.594 -10.375 1.855 1 97.69 105 GLY A N 1
ATOM 796 C CA . GLY A 1 105 ? -16.906 -11.016 1.94 1 97.69 105 GLY A CA 1
ATOM 797 C C . GLY A 1 105 ? -18.047 -10.086 1.578 1 97.69 105 GLY A C 1
ATOM 798 O O . GLY A 1 105 ? -19.219 -10.469 1.688 1 97.69 105 GLY A O 1
ATOM 799 N N . GLU A 1 106 ? -17.703 -8.844 1.189 1 97.44 106 GLU A N 1
ATOM 800 C CA . GLU A 1 106 ? -18.734 -7.941 0.707 1 97.44 106 GLU A CA 1
ATOM 801 C C . GLU A 1 106 ? -19.406 -8.484 -0.556 1 97.44 106 GLU A C 1
ATOM 803 O O . GLU A 1 106 ? -20.578 -8.203 -0.815 1 97.44 106 GLU A O 1
ATOM 808 N N . ARG A 1 107 ? -18.656 -9.234 -1.365 1 96.75 107 ARG A N 1
ATOM 809 C CA . ARG A 1 107 ? -19.141 -9.945 -2.545 1 96.75 107 ARG A CA 1
ATOM 810 C C . ARG A 1 107 ? -18.703 -11.398 -2.529 1 96.75 107 ARG A C 1
ATOM 812 O O . ARG A 1 107 ? -17.656 -11.727 -1.968 1 96.75 107 ARG A O 1
ATOM 819 N N . ASP A 1 108 ? -19.438 -12.219 -3.104 1 96.31 108 ASP A N 1
ATOM 820 C CA . ASP A 1 108 ? -19.031 -13.602 -3.293 1 96.31 108 ASP A CA 1
ATOM 821 C C . ASP A 1 108 ? -17.984 -13.719 -4.41 1 96.31 108 ASP A C 1
ATOM 823 O O . ASP A 1 108 ? -18.031 -12.961 -5.383 1 96.31 108 ASP A O 1
ATOM 827 N N . PRO A 1 109 ? -17.047 -14.648 -4.223 1 96.38 109 PRO A N 1
ATOM 828 C CA . PRO A 1 109 ? -16.141 -14.891 -5.348 1 96.38 109 PRO A CA 1
ATOM 829 C C . PRO A 1 109 ? -16.891 -15.188 -6.648 1 96.38 109 PRO A C 1
ATOM 831 O O . PRO A 1 109 ? -17.969 -15.789 -6.625 1 96.38 109 PRO A O 1
ATOM 834 N N . ILE A 1 110 ? -16.297 -14.703 -7.707 1 94.75 110 ILE A N 1
ATOM 835 C CA . ILE A 1 110 ? -16.953 -14.797 -9.008 1 94.75 110 ILE A CA 1
ATOM 836 C C . ILE A 1 110 ? -17.016 -16.25 -9.453 1 94.75 110 ILE A C 1
ATOM 838 O O . ILE A 1 110 ? -18 -16.688 -10.039 1 94.75 110 ILE A O 1
ATOM 842 N N . LYS A 1 111 ? -15.852 -16.859 -9.055 1 89.56 111 LYS A N 1
ATOM 843 C CA . LYS A 1 111 ? -15.742 -18.266 -9.477 1 89.56 111 LYS A CA 1
ATOM 844 C C . LYS A 1 111 ? -15.914 -19.203 -8.289 1 89.56 111 LYS A C 1
ATOM 846 O O . LYS A 1 111 ? -15.656 -18.828 -7.145 1 89.56 111 LYS A O 1
ATOM 851 N N . GLY A 1 112 ? -16.531 -20.359 -8.406 1 75.88 112 GLY A N 1
ATOM 852 C CA . GLY A 1 112 ? -16.719 -21.328 -7.34 1 75.88 112 GLY A CA 1
ATOM 853 C C . GLY A 1 112 ? -18.109 -21.922 -7.301 1 75.88 112 GLY A C 1
ATOM 854 O O . GLY A 1 112 ? -18.969 -21.531 -8.078 1 75.88 112 GLY A O 1
ATOM 855 N N . ASP A 1 113 ? -18.219 -22.938 -6.5 1 69.88 113 ASP A N 1
ATOM 856 C CA . ASP A 1 113 ? -19.438 -23.75 -6.465 1 69.88 113 ASP A CA 1
ATOM 857 C C . ASP A 1 113 ? -20.391 -23.266 -5.375 1 69.88 113 ASP A C 1
ATOM 859 O O . ASP A 1 113 ? -21.219 -24.031 -4.891 1 69.88 113 ASP A O 1
ATOM 863 N N . GLY A 1 114 ? -20.297 -21.984 -5.066 1 68 114 GLY A N 1
ATOM 864 C CA . GLY A 1 114 ? -21.266 -21.469 -4.105 1 68 114 GLY A CA 1
ATOM 865 C C . GLY A 1 114 ? -20.688 -21.297 -2.713 1 68 114 GLY A C 1
ATOM 866 O O . GLY A 1 114 ? -21.094 -20.406 -1.966 1 68 114 GLY A O 1
ATOM 867 N N . ASP A 1 115 ? -19.812 -22.188 -2.252 1 79.31 115 ASP A N 1
ATOM 868 C CA . ASP A 1 115 ? -19.281 -22.031 -0.899 1 79.31 115 ASP A CA 1
ATOM 869 C C . ASP A 1 115 ? -18.062 -21.109 -0.891 1 79.31 115 ASP A C 1
ATOM 871 O O . ASP A 1 115 ? -17.047 -21.422 -1.521 1 79.31 115 ASP A O 1
ATOM 875 N N . ARG A 1 116 ? -18.234 -20.031 -0.24 1 90.81 116 ARG A N 1
ATOM 876 C CA . ARG A 1 116 ? -17.141 -19.078 -0.18 1 90.81 116 ARG A CA 1
ATOM 877 C C . ARG A 1 116 ? -16.125 -19.484 0.892 1 90.81 116 ARG A C 1
ATOM 879 O O . ARG A 1 116 ? -16.484 -20.141 1.871 1 90.81 116 ARG A O 1
ATOM 886 N N . TYR A 1 117 ? -14.875 -19.203 0.601 1 96.25 117 TYR A N 1
ATOM 887 C CA . TYR A 1 117 ? -13.852 -19.328 1.64 1 96.25 117 TYR A CA 1
ATOM 888 C C . TYR A 1 117 ? -14.031 -18.25 2.703 1 96.25 117 TYR A C 1
ATOM 890 O O . TYR A 1 117 ? -14.727 -17.266 2.48 1 96.25 117 TYR A O 1
ATOM 898 N N . PRO A 1 118 ? -13.484 -18.453 3.949 1 97.19 118 PRO A N 1
ATOM 899 C CA . PRO A 1 118 ? -13.664 -17.484 5.031 1 97.19 118 PRO A CA 1
ATOM 900 C C . PRO A 1 118 ? -13.156 -16.078 4.66 1 97.19 118 PRO A C 1
ATOM 902 O O . PRO A 1 118 ? -12.047 -15.945 4.152 1 97.19 118 PRO A O 1
ATOM 905 N N . PRO A 1 119 ? -13.961 -15.086 4.875 1 97.75 119 PRO A N 1
ATOM 906 C CA . PRO A 1 119 ? -13.523 -13.719 4.598 1 97.75 119 PRO A CA 1
ATOM 907 C C . PRO A 1 119 ? -12.43 -13.242 5.551 1 97.75 119 PRO A C 1
ATOM 909 O O . PRO A 1 119 ? -12.32 -13.75 6.672 1 97.75 119 PRO A O 1
ATOM 912 N N . VAL A 1 120 ? -11.625 -12.352 5.125 1 98.12 120 VAL A N 1
ATOM 913 C CA . VAL A 1 120 ? -10.602 -11.695 5.934 1 98.12 120 VAL A CA 1
ATOM 914 C C . VAL A 1 120 ? -10.578 -10.203 5.637 1 98.12 120 VAL A C 1
ATOM 916 O O . VAL A 1 120 ? -11 -9.773 4.559 1 98.12 120 VAL A O 1
ATOM 919 N N . ASP A 1 121 ? -10.102 -9.414 6.602 1 98.31 121 ASP A N 1
ATOM 920 C CA . ASP A 1 121 ? -9.945 -7.977 6.379 1 98.31 121 ASP A CA 1
ATOM 921 C C . ASP A 1 121 ? -8.773 -7.695 5.445 1 98.31 121 ASP A C 1
ATOM 923 O O . ASP A 1 121 ? -7.738 -8.359 5.52 1 98.31 121 ASP A O 1
ATOM 927 N N . VAL A 1 122 ? -8.969 -6.777 4.57 1 98.88 122 VAL A N 1
ATOM 928 C CA . VAL A 1 122 ? -7.891 -6.242 3.744 1 98.88 122 VAL A CA 1
ATOM 929 C C . VAL A 1 122 ? -7.371 -4.941 4.355 1 98.88 122 VAL A C 1
ATOM 931 O O . VAL A 1 122 ? -8.148 -4.027 4.637 1 98.88 122 VAL A O 1
ATOM 934 N N . ASP A 1 123 ? -6.094 -4.828 4.555 1 98.94 123 ASP A N 1
ATOM 935 C CA . ASP A 1 123 ? -5.508 -3.689 5.25 1 98.94 123 ASP A CA 1
ATOM 936 C C . ASP A 1 123 ? -5.164 -2.566 4.273 1 98.94 123 ASP A C 1
ATOM 938 O O . ASP A 1 123 ? -5.211 -1.388 4.633 1 98.94 123 ASP A O 1
ATOM 942 N N . ILE A 1 124 ? -4.723 -2.945 3.094 1 98.94 124 ILE A N 1
ATOM 943 C CA . ILE A 1 124 ? -4.34 -1.985 2.064 1 98.94 124 ILE A CA 1
ATOM 944 C C . ILE A 1 124 ? -4.934 -2.404 0.722 1 98.94 124 ILE A C 1
ATOM 946 O O . ILE A 1 124 ? -4.703 -3.525 0.258 1 98.94 124 ILE A O 1
ATOM 950 N N . GLU A 1 125 ? -5.664 -1.574 0.126 1 98.94 125 GLU A N 1
ATOM 951 C CA . GLU A 1 125 ? -6.207 -1.779 -1.215 1 98.94 125 GLU A CA 1
ATOM 952 C C . GLU A 1 125 ? -5.344 -1.094 -2.27 1 98.94 125 GLU A C 1
ATOM 954 O O . GLU A 1 125 ? -5.348 0.134 -2.381 1 98.94 125 GLU A O 1
ATOM 959 N N . LEU A 1 126 ? -4.676 -1.847 -3.035 1 98.88 126 LEU A N 1
ATOM 960 C CA . LEU A 1 126 ? -3.619 -1.399 -3.938 1 98.88 126 LEU A CA 1
ATOM 961 C C . LEU A 1 126 ? -4.195 -0.977 -5.285 1 98.88 126 LEU A C 1
ATOM 963 O O . LEU A 1 126 ? -5.375 -1.21 -5.559 1 98.88 126 LEU A O 1
ATOM 967 N N . THR A 1 127 ? -3.398 -0.352 -6.113 1 98.81 127 THR A N 1
ATOM 968 C CA . THR A 1 127 ? -3.58 -0.116 -7.539 1 98.81 127 THR A CA 1
ATOM 969 C C . THR A 1 127 ? -2.273 -0.343 -8.297 1 98.81 127 THR A C 1
ATOM 971 O O . THR A 1 127 ? -1.222 -0.534 -7.684 1 98.81 127 THR A O 1
ATOM 974 N N . GLY A 1 128 ? -2.416 -0.405 -9.594 1 98.75 128 GLY A N 1
ATOM 975 C CA . GLY A 1 128 ? -1.198 -0.409 -10.391 1 98.75 128 GLY A CA 1
ATOM 976 C C . GLY A 1 128 ? -0.279 0.757 -10.078 1 98.75 128 GLY A C 1
ATOM 977 O O . GLY A 1 128 ? -0.743 1.869 -9.82 1 98.75 128 GLY A O 1
ATOM 978 N N . GLY A 1 129 ? 0.992 0.468 -10.141 1 98.56 129 GLY A N 1
ATOM 979 C CA . GLY A 1 129 ? 1.978 1.513 -9.906 1 98.56 129 GLY A CA 1
ATOM 980 C C . GLY A 1 129 ? 2.582 1.466 -8.516 1 98.56 129 GLY A C 1
ATOM 981 O O . GLY A 1 129 ? 3.643 2.047 -8.273 1 98.56 129 GLY A O 1
ATOM 982 N N . VAL A 1 130 ? 1.905 0.846 -7.566 1 98.94 130 VAL A N 1
ATOM 983 C CA . VAL A 1 130 ? 2.479 0.636 -6.238 1 98.94 130 VAL A CA 1
ATOM 984 C C . VAL A 1 130 ? 3.746 -0.208 -6.352 1 98.94 130 VAL A C 1
ATOM 986 O O . VAL A 1 130 ? 3.824 -1.114 -7.184 1 98.94 130 VAL A O 1
ATOM 989 N N . ARG A 1 131 ? 4.699 0.134 -5.559 1 98.81 131 ARG A N 1
ATOM 990 C CA . ARG A 1 131 ? 5.977 -0.573 -5.559 1 98.81 131 ARG A CA 1
ATOM 991 C C . ARG A 1 131 ? 6.352 -1.021 -4.148 1 98.81 131 ARG A C 1
ATOM 993 O O . ARG A 1 131 ? 6.156 -0.278 -3.184 1 98.81 131 ARG A O 1
ATOM 1000 N N . ILE A 1 132 ? 6.832 -2.223 -4.039 1 98.88 132 ILE A N 1
ATOM 1001 C CA . ILE A 1 132 ? 7.379 -2.744 -2.789 1 98.88 132 ILE A CA 1
ATOM 1002 C C . ILE A 1 132 ? 8.883 -2.975 -2.941 1 98.88 132 ILE A C 1
ATOM 1004 O O . ILE A 1 132 ? 9.312 -3.799 -3.752 1 98.88 132 ILE A O 1
ATOM 1008 N N . PRO A 1 133 ? 9.711 -2.223 -2.211 1 98.69 133 PRO A N 1
ATOM 1009 C CA . PRO A 1 133 ? 11.141 -2.541 -2.213 1 98.69 133 PRO A CA 1
ATOM 1010 C C . PRO A 1 133 ? 11.43 -3.939 -1.673 1 98.69 133 PRO A C 1
ATOM 1012 O O . PRO A 1 133 ? 10.844 -4.355 -0.669 1 98.69 133 PRO A O 1
ATOM 1015 N N . THR A 1 134 ? 12.227 -4.668 -2.371 1 98.38 134 THR A N 1
ATOM 1016 C CA . THR A 1 134 ? 12.617 -6.008 -1.948 1 98.38 134 THR A CA 1
ATOM 1017 C C . THR A 1 134 ? 14.117 -6.211 -2.094 1 98.38 134 THR A C 1
ATOM 1019 O O . THR A 1 134 ? 14.82 -5.328 -2.594 1 98.38 134 THR A O 1
ATOM 1022 N N . LEU A 1 135 ? 14.586 -7.309 -1.612 1 97.5 135 LEU A N 1
ATOM 1023 C CA . LEU A 1 135 ? 16 -7.625 -1.742 1 97.5 135 LEU A CA 1
ATOM 1024 C C . LEU A 1 135 ? 16.344 -8.047 -3.17 1 97.5 135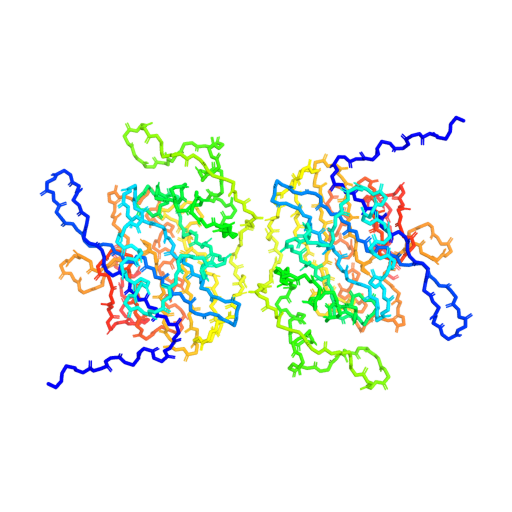 LEU A C 1
ATOM 1026 O O . LEU A 1 135 ? 17.516 -8.078 -3.551 1 97.5 135 LEU A O 1
ATOM 1030 N N . ALA A 1 136 ? 15.336 -8.305 -4.055 1 97.12 136 ALA A N 1
ATOM 1031 C CA . ALA A 1 136 ? 15.508 -8.656 -5.461 1 97.12 136 ALA A CA 1
ATOM 1032 C C . ALA A 1 136 ? 15.328 -7.43 -6.355 1 97.12 136 ALA A C 1
ATOM 1034 O O . ALA A 1 136 ? 15.266 -7.555 -7.582 1 97.12 136 ALA A O 1
ATOM 1035 N N . GLY A 1 137 ? 15.312 -6.285 -5.742 1 96.81 137 GLY A N 1
ATOM 1036 C CA . GLY A 1 137 ? 14.922 -5.078 -6.453 1 96.81 137 GLY A CA 1
ATOM 1037 C C . GLY A 1 137 ? 13.469 -4.715 -6.258 1 96.81 137 GLY A C 1
ATOM 1038 O O . GLY A 1 137 ? 12.727 -5.434 -5.582 1 96.81 137 GLY A O 1
ATOM 1039 N N . PRO A 1 138 ? 13.102 -3.572 -6.797 1 97.88 138 PRO A N 1
ATOM 1040 C CA . PRO A 1 138 ? 11.703 -3.154 -6.617 1 97.88 138 PRO A CA 1
ATOM 1041 C C . PRO A 1 138 ? 10.711 -4.105 -7.281 1 97.88 138 PRO A C 1
ATOM 1043 O O . PRO A 1 138 ? 10.969 -4.598 -8.383 1 97.88 138 PRO A O 1
ATOM 1046 N N . MET A 1 139 ? 9.688 -4.426 -6.586 1 98.62 139 MET A N 1
ATOM 1047 C CA . MET A 1 139 ? 8.555 -5.191 -7.102 1 98.62 139 MET A CA 1
ATOM 1048 C C . MET A 1 139 ? 7.383 -4.273 -7.445 1 98.62 139 MET A C 1
ATOM 1050 O O . MET A 1 139 ? 6.797 -3.65 -6.559 1 98.62 139 MET A O 1
ATOM 1054 N N . ASP A 1 140 ? 7.051 -4.199 -8.688 1 98.81 140 ASP A N 1
ATOM 1055 C CA . ASP A 1 140 ? 5.992 -3.312 -9.164 1 98.81 140 ASP A CA 1
ATOM 1056 C C . ASP A 1 140 ? 4.668 -4.059 -9.289 1 98.81 140 ASP A C 1
ATOM 1058 O O . ASP A 1 140 ? 4.609 -5.141 -9.875 1 98.81 140 ASP A O 1
ATOM 1062 N N . VAL A 1 141 ? 3.645 -3.5 -8.75 1 98.94 141 VAL A N 1
ATOM 1063 C CA . VAL A 1 141 ? 2.297 -4.016 -8.969 1 98.94 141 VAL A CA 1
ATOM 1064 C C . VAL A 1 141 ? 1.79 -3.578 -10.336 1 98.94 141 VAL A C 1
ATOM 1066 O O . VAL A 1 141 ? 1.743 -2.383 -10.641 1 98.94 141 VAL A O 1
ATOM 1069 N N . VAL A 1 142 ? 1.404 -4.523 -11.172 1 98.94 142 VAL A N 1
ATOM 1070 C CA . VAL A 1 142 ? 0.905 -4.266 -12.516 1 98.94 142 VAL A CA 1
ATOM 1071 C C . VAL A 1 142 ? -0.533 -4.766 -12.641 1 98.94 142 VAL A C 1
ATOM 1073 O O . VAL A 1 142 ? -0.82 -5.926 -12.344 1 98.94 142 VAL A O 1
ATOM 1076 N N . GLU A 1 143 ? -1.404 -3.861 -13.023 1 98.94 143 GLU A N 1
ATOM 1077 C CA . GLU A 1 143 ? -2.787 -4.285 -13.227 1 98.94 143 GLU A CA 1
ATOM 1078 C C . GLU A 1 143 ? -2.916 -5.184 -14.453 1 98.94 143 GLU A C 1
ATOM 1080 O O . GLU A 1 143 ? -2.486 -4.812 -15.547 1 98.94 143 GLU A O 1
ATOM 1085 N N . THR A 1 144 ? -3.486 -6.293 -14.281 1 98.94 144 THR A N 1
ATOM 1086 C CA . THR A 1 144 ? -3.76 -7.238 -15.352 1 98.94 144 THR A CA 1
ATOM 1087 C C . THR A 1 144 ? -5.188 -7.766 -15.266 1 98.94 144 THR A C 1
ATOM 1089 O O . THR A 1 144 ? -5.406 -8.977 -15.172 1 98.94 144 THR A O 1
ATOM 1092 N N . PRO A 1 145 ? -6.145 -6.867 -15.383 1 98.88 145 PRO A N 1
ATOM 1093 C CA . PRO A 1 145 ? -7.535 -7.305 -15.266 1 98.88 145 PRO A CA 1
ATOM 1094 C C . PRO A 1 145 ? -7.957 -8.242 -16.391 1 98.88 145 PRO A C 1
ATOM 1096 O O . PRO A 1 145 ? -7.297 -8.305 -17.422 1 98.88 145 PRO A O 1
ATOM 1099 N N . GLY A 1 146 ? -9.023 -8.953 -16.234 1 98.5 146 GLY A N 1
ATOM 1100 C CA . GLY A 1 146 ? -9.594 -9.883 -17.203 1 98.5 146 GLY A CA 1
ATOM 1101 C C . GLY A 1 146 ? -9.922 -11.234 -16.594 1 98.5 146 GLY A C 1
ATOM 1102 O O . GLY A 1 146 ? -11.078 -11.648 -16.578 1 98.5 146 GLY A O 1
ATOM 1103 N N . HIS A 1 147 ? -8.867 -11.914 -16.062 1 98.31 147 HIS A N 1
ATOM 1104 C CA . HIS A 1 147 ? -9.086 -13.148 -15.312 1 98.31 147 HIS A CA 1
ATOM 1105 C C . HIS A 1 147 ? -9.961 -12.906 -14.086 1 98.31 147 HIS A C 1
ATOM 1107 O O . HIS A 1 147 ? -10.812 -13.727 -13.758 1 98.31 147 HIS A O 1
ATOM 1113 N N . ALA A 1 148 ? -9.742 -11.883 -13.453 1 98.44 148 ALA A N 1
ATOM 1114 C CA . ALA A 1 148 ? -10.531 -11.266 -12.391 1 98.44 148 ALA A CA 1
ATOM 1115 C C . ALA A 1 148 ? -10.523 -9.742 -12.516 1 98.44 148 ALA A C 1
ATOM 1117 O O . ALA A 1 148 ? -9.625 -9.172 -13.125 1 98.44 148 ALA A O 1
ATOM 1118 N N . PRO A 1 149 ? -11.539 -9.062 -11.984 1 98.31 149 PRO A N 1
ATOM 1119 C CA . PRO A 1 149 ? -11.656 -7.617 -12.211 1 98.31 149 PRO A CA 1
ATOM 1120 C C . PRO A 1 149 ? -10.414 -6.848 -11.758 1 98.31 149 PRO A C 1
ATOM 1122 O O . PRO A 1 149 ? -10.008 -5.883 -12.414 1 98.31 149 PRO A O 1
ATOM 1125 N N . GLY A 1 150 ? -9.82 -7.223 -10.641 1 98.75 150 GLY A N 1
ATOM 1126 C CA . GLY A 1 150 ? -8.672 -6.516 -10.102 1 98.75 150 GLY A CA 1
ATOM 1127 C C . GLY A 1 150 ? -7.398 -7.344 -10.109 1 98.75 150 GLY A C 1
ATOM 1128 O O . GLY A 1 150 ? -6.508 -7.141 -9.281 1 98.75 150 GLY A O 1
ATOM 1129 N N . HIS A 1 151 ? -7.332 -8.32 -11.039 1 98.94 151 HIS A N 1
ATOM 1130 C CA . HIS A 1 151 ? -6.145 -9.164 -11.117 1 98.94 151 HIS A CA 1
ATOM 1131 C C . HIS A 1 151 ? -4.883 -8.328 -11.297 1 98.94 151 HIS A C 1
ATOM 1133 O O . HIS A 1 151 ? -4.871 -7.375 -12.078 1 98.94 151 HIS A O 1
ATOM 1139 N N . VAL A 1 152 ? -3.822 -8.688 -10.547 1 98.94 152 VAL A N 1
ATOM 1140 C CA . VAL A 1 152 ? -2.545 -8 -10.727 1 98.94 152 VAL A CA 1
ATOM 1141 C C . VAL A 1 152 ? -1.438 -9.023 -10.953 1 98.94 152 VAL A C 1
ATOM 1143 O O . VAL A 1 152 ? -1.551 -10.18 -10.531 1 98.94 152 VAL A O 1
ATOM 1146 N N . SER A 1 153 ? -0.435 -8.656 -11.656 1 98.94 153 SER A N 1
ATOM 1147 C CA . SER A 1 153 ? 0.87 -9.305 -11.75 1 98.94 153 SER A CA 1
ATOM 1148 C C . SER A 1 153 ? 1.949 -8.469 -11.07 1 98.94 153 SER A C 1
ATOM 1150 O O . SER A 1 153 ? 1.71 -7.316 -10.703 1 98.94 153 SER A O 1
ATOM 1152 N N . LEU A 1 154 ? 3.07 -9.055 -10.789 1 98.94 154 LEU A N 1
ATOM 1153 C CA . LEU A 1 154 ? 4.184 -8.367 -10.141 1 98.94 154 LEU A CA 1
ATOM 1154 C C . LEU A 1 154 ? 5.438 -8.438 -11 1 98.94 154 LEU A C 1
ATOM 1156 O O . LEU A 1 154 ? 5.836 -9.516 -11.438 1 98.94 154 LEU A O 1
ATOM 1160 N N . HIS A 1 155 ? 6 -7.293 -11.273 1 98.88 155 HIS A N 1
ATOM 1161 C CA . HIS A 1 155 ? 7.137 -7.191 -12.18 1 98.88 155 HIS A CA 1
ATOM 1162 C C . HIS A 1 155 ? 8.391 -6.719 -11.445 1 98.88 155 HIS A C 1
ATOM 1164 O O . HIS A 1 155 ? 8.336 -5.773 -10.656 1 98.88 155 HIS A O 1
ATOM 1170 N N . PHE A 1 156 ? 9.477 -7.434 -11.602 1 98.25 156 PHE A N 1
ATOM 1171 C CA . PHE A 1 156 ? 10.805 -7.055 -11.141 1 98.25 156 PHE A CA 1
ATOM 1172 C C . PHE A 1 156 ? 11.656 -6.57 -12.312 1 98.25 156 PHE A C 1
ATOM 1174 O O . PHE A 1 156 ? 12.344 -7.363 -12.953 1 98.25 156 PHE A O 1
ATOM 1181 N N . PRO A 1 157 ? 11.711 -5.285 -12.484 1 97.56 157 PRO A N 1
ATOM 1182 C CA . PRO A 1 157 ? 12.398 -4.785 -13.68 1 97.56 157 PRO A CA 1
ATOM 1183 C C . PRO A 1 157 ? 13.891 -5.094 -13.68 1 97.56 157 PRO A C 1
ATOM 1185 O O . PRO A 1 157 ? 14.477 -5.32 -14.742 1 97.56 157 PRO A O 1
ATOM 1188 N N . GLU A 1 158 ? 14.5 -5.09 -12.555 1 95.94 158 GLU A N 1
ATOM 1189 C CA . GLU A 1 158 ? 15.945 -5.246 -12.492 1 95.94 158 GLU A CA 1
ATOM 1190 C C . GLU A 1 158 ? 16.375 -6.66 -12.883 1 95.94 158 GLU A C 1
ATOM 1192 O O . GLU A 1 158 ? 17.422 -6.852 -13.477 1 95.94 158 GLU A O 1
ATOM 1197 N N . ASP A 1 159 ? 15.484 -7.613 -12.672 1 93.88 159 ASP A N 1
ATOM 1198 C CA . ASP A 1 159 ? 15.836 -9 -12.953 1 93.88 159 ASP A CA 1
ATOM 1199 C C . ASP A 1 159 ? 15.055 -9.531 -14.156 1 93.88 159 ASP A C 1
ATOM 1201 O O . ASP A 1 159 ? 15.234 -10.68 -14.562 1 93.88 159 ASP A O 1
ATOM 1205 N N . GLY A 1 160 ? 14.164 -8.711 -14.617 1 97.31 160 GLY A N 1
ATOM 1206 C CA . GLY A 1 160 ? 13.32 -9.148 -15.719 1 97.31 160 GLY A CA 1
ATOM 1207 C C . GLY A 1 160 ? 12.367 -10.266 -15.328 1 97.31 160 GLY A C 1
ATOM 1208 O O . GLY A 1 160 ? 12.047 -11.125 -16.141 1 97.31 160 GLY A O 1
ATOM 1209 N N . LEU A 1 161 ? 11.984 -10.352 -14.078 1 98.12 161 LEU A N 1
ATOM 1210 C CA . LEU A 1 161 ? 11.094 -11.391 -13.57 1 98.12 161 LEU A CA 1
ATOM 1211 C C . LEU A 1 161 ? 9.656 -10.898 -13.516 1 98.12 161 LEU A C 1
ATOM 1213 O O . LEU A 1 161 ? 9.398 -9.766 -13.094 1 98.12 161 LEU A O 1
ATOM 1217 N N . LEU A 1 162 ? 8.773 -11.719 -13.984 1 98.69 162 LEU A N 1
ATOM 1218 C CA . LEU A 1 162 ? 7.344 -11.477 -13.859 1 98.69 162 LEU A CA 1
ATOM 1219 C C . LEU A 1 162 ? 6.672 -12.578 -13.047 1 98.69 162 LEU A C 1
ATOM 1221 O O . LEU A 1 162 ? 6.805 -13.758 -13.367 1 98.69 162 LEU A O 1
ATOM 1225 N N . LEU A 1 163 ? 6.102 -12.25 -11.953 1 98.75 163 LEU A N 1
ATOM 1226 C CA . LEU A 1 163 ? 5.094 -13.102 -11.336 1 98.75 163 LEU A CA 1
ATOM 1227 C C . LEU A 1 163 ? 3.721 -12.852 -11.953 1 98.75 163 LEU A C 1
ATOM 1229 O O . LEU A 1 163 ? 3.092 -11.828 -11.688 1 98.75 163 LEU A O 1
ATOM 1233 N N . ALA A 1 164 ? 3.219 -13.766 -12.672 1 98.75 164 ALA A N 1
ATOM 1234 C CA . ALA A 1 164 ? 2.141 -13.492 -13.617 1 98.75 164 ALA A CA 1
ATOM 1235 C C . ALA A 1 164 ? 0.775 -13.656 -12.953 1 98.75 164 ALA A C 1
ATOM 1237 O O . ALA A 1 164 ? -0.235 -13.18 -13.477 1 98.75 164 ALA A O 1
ATOM 1238 N N . GLY A 1 165 ? 0.729 -14.273 -11.742 1 98.5 165 GLY A N 1
ATOM 1239 C CA . GLY A 1 165 ? -0.579 -14.719 -11.297 1 98.5 165 GLY A CA 1
ATOM 1240 C C . GLY A 1 165 ? -1.251 -15.672 -12.266 1 98.5 165 GLY A C 1
ATOM 1241 O O . GLY A 1 165 ? -0.66 -16.672 -12.672 1 98.5 165 GLY A O 1
ATOM 1242 N N . ASP A 1 166 ? -2.486 -15.289 -12.688 1 98.19 166 ASP A N 1
ATOM 1243 C CA . ASP A 1 166 ? -3.193 -16.141 -13.633 1 98.19 166 ASP A CA 1
ATOM 1244 C C . ASP A 1 166 ? -3.355 -15.453 -14.984 1 98.19 166 ASP A C 1
ATOM 1246 O O . ASP A 1 166 ? -4.152 -15.883 -15.82 1 98.19 166 ASP A O 1
ATOM 1250 N N . ALA A 1 167 ? -2.6 -14.336 -15.141 1 98.62 167 ALA A N 1
ATOM 1251 C CA . ALA A 1 167 ? -2.562 -13.727 -16.469 1 98.62 167 ALA A CA 1
ATOM 1252 C C . ALA A 1 167 ? -1.906 -14.656 -17.484 1 98.62 167 ALA A C 1
ATOM 1254 O O . ALA A 1 167 ? -2.209 -14.602 -18.672 1 98.62 167 ALA A O 1
ATOM 1255 N N . LEU A 1 168 ? -0.956 -15.43 -17.016 1 98.25 168 LEU A N 1
ATOM 1256 C CA . LEU A 1 168 ? -0.278 -16.469 -17.781 1 98.25 168 LEU A CA 1
ATOM 1257 C C . LEU A 1 168 ? -0.245 -17.781 -17 1 98.25 168 LEU A C 1
ATOM 1259 O O . LEU A 1 168 ? -0.284 -17.781 -15.773 1 98.25 168 LEU A O 1
ATOM 1263 N N . VAL A 1 169 ? -0.167 -18.906 -17.75 1 96.94 169 VAL A N 1
ATOM 1264 C CA . VAL A 1 169 ? -0.07 -20.203 -1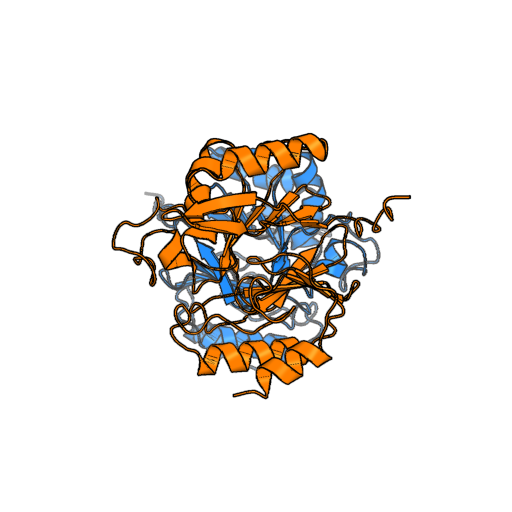7.109 1 96.94 169 VAL A CA 1
ATOM 1265 C C . VAL A 1 169 ? 1.027 -21.031 -17.766 1 96.94 169 VAL A C 1
ATOM 1267 O O . VAL A 1 169 ? 1.351 -20.812 -18.938 1 96.94 169 VAL A O 1
ATOM 1270 N N . ALA A 1 170 ? 1.576 -21.938 -17 1 95.5 170 ALA A N 1
ATOM 1271 C CA . ALA A 1 170 ? 2.664 -22.781 -17.484 1 95.5 170 ALA A CA 1
ATOM 1272 C C . ALA A 1 170 ? 2.363 -24.25 -17.234 1 95.5 170 ALA A C 1
ATOM 1274 O O . ALA A 1 170 ? 3.277 -25.062 -17.031 1 95.5 170 ALA A O 1
ATOM 1275 N N . ASP A 1 171 ? 1.105 -24.609 -17.156 1 89.19 171 ASP A N 1
ATOM 1276 C CA . ASP A 1 171 ? 0.73 -25.984 -16.828 1 89.19 171 ASP A CA 1
ATOM 1277 C C . ASP A 1 171 ? 0.015 -26.656 -18.016 1 89.19 171 ASP A C 1
ATOM 1279 O O . ASP A 1 171 ? -0.663 -27.672 -17.844 1 89.19 171 ASP A O 1
ATOM 1283 N N . GLY A 1 172 ? 0.133 -26.062 -19.203 1 84.44 172 GLY A N 1
ATOM 1284 C CA . GLY A 1 172 ? -0.498 -26.625 -20.375 1 84.44 172 GLY A CA 1
ATOM 1285 C C . GLY A 1 172 ? 0.487 -27.281 -21.328 1 84.44 172 GLY A C 1
ATOM 1286 O O . GLY A 1 172 ? 1.543 -27.766 -20.906 1 84.44 172 GLY A O 1
ATOM 1287 N N . GLU A 1 173 ? 0.029 -27.406 -22.547 1 85.75 173 GLU A N 1
ATOM 1288 C CA . GLU A 1 173 ? 0.813 -28.078 -23.594 1 85.75 173 GLU A CA 1
ATOM 1289 C C . GLU A 1 173 ? 2.035 -27.25 -23.969 1 85.75 173 GLU A C 1
ATOM 1291 O O . GLU A 1 173 ? 3.094 -27.797 -24.281 1 85.75 173 GLU A O 1
ATOM 1296 N N . GLU A 1 174 ? 1.866 -26 -23.938 1 90.69 174 GLU A N 1
ATOM 1297 C CA . GLU A 1 174 ? 2.969 -25.094 -24.203 1 90.69 174 GLU A CA 1
ATOM 1298 C C . GLU A 1 174 ? 3.664 -24.656 -22.922 1 90.69 174 GLU A C 1
ATOM 1300 O O . GLU A 1 174 ? 3.049 -24.641 -21.844 1 90.69 174 GLU A O 1
ATOM 1305 N N . PRO A 1 175 ? 4.938 -24.328 -23.062 1 93.06 175 PRO A N 1
ATOM 1306 C CA . PRO A 1 175 ? 5.676 -23.922 -21.875 1 93.06 175 PRO A CA 1
ATOM 1307 C C . PRO A 1 175 ? 5.047 -22.719 -21.172 1 93.06 175 PRO A C 1
ATOM 1309 O O . PRO A 1 175 ? 5.105 -22.609 -19.953 1 93.06 175 PRO A O 1
ATOM 1312 N N . LEU A 1 176 ? 4.508 -21.797 -21.938 1 96.94 176 LEU A N 1
ATOM 1313 C CA . LEU A 1 176 ? 3.83 -20.594 -21.453 1 96.94 176 LEU A CA 1
ATOM 1314 C C . LEU A 1 176 ? 2.602 -20.281 -22.297 1 96.94 176 LEU A C 1
ATOM 1316 O O . LEU A 1 176 ? 2.68 -20.25 -23.531 1 96.94 176 LEU A O 1
ATOM 1320 N N . SER A 1 177 ? 1.48 -20.156 -21.688 1 96.69 177 SER A N 1
ATOM 1321 C CA . SER A 1 177 ? 0.218 -19.875 -22.359 1 96.69 177 SER A CA 1
ATOM 1322 C C . SER A 1 177 ? -0.518 -18.703 -21.703 1 96.69 177 SER A C 1
ATOM 1324 O O . SER A 1 177 ? -0.134 -18.25 -20.625 1 96.69 177 SER A O 1
ATOM 1326 N N . GLY A 1 178 ? -1.482 -18.172 -22.359 1 96.94 178 GLY A N 1
ATOM 1327 C CA . GLY A 1 178 ? -2.322 -17.125 -21.812 1 96.94 178 GLY A CA 1
ATOM 1328 C C . GLY A 1 178 ? -3.297 -17.625 -20.766 1 96.94 178 GLY A C 1
ATOM 1329 O O . GLY A 1 178 ? -3.217 -18.766 -20.328 1 96.94 178 GLY A O 1
ATOM 1330 N N . PRO A 1 179 ? -4.16 -16.719 -20.344 1 96.06 179 PRO A N 1
ATOM 1331 C CA . PRO A 1 179 ? -5.145 -17.094 -19.328 1 96.06 179 PRO A CA 1
ATOM 1332 C C . PRO A 1 179 ? -6.047 -18.234 -19.797 1 96.06 179 PRO A C 1
ATOM 1334 O O . PRO A 1 179 ? -6.375 -18.328 -20.984 1 96.06 179 PRO A O 1
ATOM 1337 N N . LYS A 1 180 ? -6.387 -19.078 -18.891 1 93.94 180 LYS A N 1
ATOM 1338 C CA . LYS A 1 180 ? -7.281 -20.188 -19.219 1 93.94 180 LYS A CA 1
ATOM 1339 C C . LYS A 1 180 ? -8.68 -19.688 -19.578 1 93.94 180 LYS A C 1
ATOM 1341 O O . LYS A 1 180 ? -9.352 -19.078 -18.734 1 93.94 180 LYS A O 1
ATOM 1346 N N . PRO A 1 181 ? -9.203 -20.016 -20.734 1 93.88 181 PRO A N 1
ATOM 1347 C CA . PRO A 1 181 ? -10.477 -19.438 -21.188 1 93.88 181 PRO A CA 1
ATOM 1348 C C . PRO A 1 181 ? -11.648 -19.828 -20.281 1 93.88 181 PRO A C 1
ATOM 1350 O O . PRO A 1 181 ? -12.5 -19 -19.969 1 93.88 181 PRO A O 1
ATOM 1353 N N . ASP A 1 182 ? -11.695 -21.031 -19.828 1 92.38 182 ASP A N 1
ATOM 1354 C CA . ASP A 1 182 ? -12.828 -21.531 -19.047 1 92.38 182 ASP A CA 1
ATOM 1355 C C . ASP A 1 182 ? -12.914 -20.844 -17.688 1 92.38 182 ASP A C 1
ATOM 1357 O O . ASP A 1 182 ? -13.945 -20.906 -17.016 1 92.38 182 ASP A O 1
ATOM 1361 N N . PHE A 1 183 ? -11.844 -20.109 -17.297 1 93.38 183 PHE A N 1
ATOM 1362 C CA . PHE A 1 183 ? -11.805 -19.516 -15.961 1 93.38 183 PHE A CA 1
ATOM 1363 C C . PHE A 1 183 ? -11.57 -18.016 -16.047 1 93.38 183 PHE A C 1
ATOM 1365 O O . PHE A 1 183 ? -11.141 -17.375 -15.078 1 93.38 183 PHE A O 1
ATOM 1372 N N . THR A 1 184 ? -11.766 -17.5 -17.203 1 96.94 184 THR A N 1
ATOM 1373 C CA . THR A 1 184 ? -11.531 -16.078 -17.438 1 96.94 184 THR A CA 1
ATOM 1374 C C . THR A 1 184 ? -12.789 -15.406 -17.969 1 96.94 184 THR A C 1
ATOM 1376 O O . THR A 1 184 ? -13.078 -15.461 -19.172 1 96.94 184 THR A O 1
ATOM 1379 N N . PRO A 1 185 ? -13.508 -14.766 -17.156 1 96.5 185 PRO A N 1
ATOM 1380 C CA . PRO A 1 185 ? -14.805 -14.18 -17.531 1 96.5 185 PRO A CA 1
ATOM 1381 C C . PRO A 1 185 ? -14.68 -13.125 -18.625 1 96.5 185 PRO A C 1
ATOM 1383 O O . PRO A 1 185 ? -15.578 -12.992 -19.469 1 96.5 185 PRO A O 1
ATOM 1386 N N . ASP A 1 186 ? -13.617 -12.328 -18.641 1 97.25 186 ASP A N 1
ATOM 1387 C CA . ASP A 1 186 ? -13.406 -11.297 -19.656 1 97.25 186 ASP A CA 1
ATOM 1388 C C . ASP A 1 186 ? -12.109 -11.539 -20.422 1 97.25 186 ASP A C 1
ATOM 1390 O O . ASP A 1 186 ? -11.094 -10.898 -20.156 1 97.25 186 ASP A O 1
ATOM 1394 N N . MET A 1 187 ? -12.219 -12.398 -21.391 1 97.06 187 MET A N 1
ATOM 1395 C CA . MET A 1 187 ? -11.039 -12.859 -22.109 1 97.06 187 MET A CA 1
ATOM 1396 C C . MET A 1 187 ? -10.414 -11.719 -22.906 1 97.06 187 MET A C 1
ATOM 1398 O O . MET A 1 187 ? -9.188 -11.617 -22.984 1 97.06 187 MET A O 1
ATOM 1402 N N . ASP A 1 188 ? -11.273 -10.875 -23.531 1 97.12 188 ASP A N 1
ATOM 1403 C CA . ASP A 1 188 ? -10.734 -9.75 -24.297 1 97.12 188 ASP A CA 1
ATOM 1404 C C . ASP A 1 188 ? -9.883 -8.852 -23.406 1 97.12 188 ASP A C 1
ATOM 1406 O O . ASP A 1 188 ? -8.766 -8.484 -23.766 1 97.12 188 ASP A O 1
ATOM 1410 N N . ARG A 1 189 ? -10.367 -8.5 -22.234 1 98.06 189 ARG A N 1
ATOM 1411 C CA . ARG A 1 189 ? -9.633 -7.676 -21.281 1 98.06 189 ARG A CA 1
ATOM 1412 C C . ARG A 1 189 ? -8.375 -8.391 -20.797 1 98.06 189 ARG A C 1
ATOM 1414 O O . ARG A 1 189 ? -7.336 -7.754 -20.594 1 98.06 189 ARG A O 1
ATOM 1421 N N . ALA A 1 190 ? -8.484 -9.672 -20.594 1 98.38 190 ALA A N 1
ATOM 1422 C CA . ALA A 1 190 ? -7.336 -10.461 -20.156 1 98.38 190 ALA A CA 1
ATOM 1423 C C . ALA A 1 190 ? -6.219 -10.422 -21.188 1 98.38 190 ALA A C 1
ATOM 1425 O O . ALA A 1 190 ? -5.043 -10.297 -20.844 1 98.38 190 ALA A O 1
ATOM 1426 N N . LEU A 1 191 ? -6.59 -10.555 -22.438 1 97.88 191 LEU A N 1
ATOM 1427 C CA . LEU A 1 191 ? -5.59 -10.555 -23.5 1 97.88 191 LEU A CA 1
ATOM 1428 C C . LEU A 1 191 ? -4.973 -9.164 -23.656 1 97.88 191 LEU A C 1
ATOM 1430 O O . LEU A 1 191 ? -3.793 -9.047 -23.984 1 97.88 191 LEU A O 1
ATOM 1434 N N . GLU A 1 192 ? -5.773 -8.102 -23.484 1 98.25 192 GLU A N 1
ATOM 1435 C CA . GLU A 1 192 ? -5.211 -6.754 -23.422 1 98.25 192 GLU A CA 1
ATOM 1436 C C . GLU A 1 192 ? -4.164 -6.645 -22.312 1 98.25 192 GLU A C 1
ATOM 1438 O O . GLU A 1 192 ? -3.131 -5.996 -22.5 1 98.25 192 GLU A O 1
ATOM 1443 N N . SER A 1 193 ? -4.438 -7.242 -21.172 1 98.75 193 SER A N 1
ATOM 1444 C CA . SER A 1 193 ? -3.488 -7.285 -20.062 1 98.75 193 SER A CA 1
ATOM 1445 C C . SER A 1 193 ? -2.215 -8.023 -20.453 1 98.75 193 SER A C 1
ATOM 1447 O O . SER A 1 193 ? -1.11 -7.594 -20.109 1 98.75 193 SER A O 1
ATOM 1449 N N . VAL A 1 194 ? -2.361 -9.148 -21.141 1 98.75 194 VAL A N 1
ATOM 1450 C CA . VAL A 1 194 ? -1.202 -9.906 -21.609 1 98.75 194 VAL A CA 1
ATOM 1451 C C . VAL A 1 194 ? -0.373 -9.039 -22.562 1 98.75 194 VAL A C 1
ATOM 1453 O O . VAL A 1 194 ? 0.857 -9.023 -22.469 1 98.75 194 VAL A O 1
ATOM 1456 N N . ALA A 1 195 ? -1.04 -8.352 -23.453 1 98.56 195 ALA A N 1
ATOM 1457 C CA . ALA A 1 195 ? -0.344 -7.445 -24.359 1 98.56 195 ALA A CA 1
ATOM 1458 C C . ALA A 1 195 ? 0.429 -6.379 -23.594 1 98.56 195 ALA A C 1
ATOM 1460 O O . ALA A 1 195 ? 1.558 -6.039 -23.953 1 98.56 195 ALA A O 1
ATOM 1461 N N . ALA A 1 196 ? -0.203 -5.832 -22.578 1 98.62 196 ALA A N 1
ATOM 1462 C CA . ALA A 1 196 ? 0.466 -4.84 -21.734 1 98.62 196 ALA A CA 1
ATOM 1463 C C . ALA A 1 196 ? 1.704 -5.434 -21.062 1 98.62 196 ALA A C 1
ATOM 1465 O O . ALA A 1 196 ? 2.727 -4.754 -20.922 1 98.62 196 ALA A O 1
ATOM 1466 N N . LEU A 1 197 ? 1.627 -6.672 -20.609 1 98.81 197 LEU A N 1
ATOM 1467 C CA . LEU A 1 197 ? 2.773 -7.348 -20 1 98.81 197 LEU A CA 1
ATOM 1468 C C . LEU A 1 197 ? 3.9 -7.508 -21.016 1 98.81 197 LEU A C 1
ATOM 1470 O O . LEU A 1 197 ? 5.078 -7.418 -20.672 1 98.81 197 LEU A O 1
ATOM 1474 N N . ALA A 1 198 ? 3.57 -7.77 -22.25 1 98.5 198 ALA A N 1
ATOM 1475 C CA . ALA A 1 198 ? 4.559 -7.961 -23.312 1 98.5 198 ALA A CA 1
ATOM 1476 C C . ALA A 1 198 ? 5.379 -6.691 -23.531 1 98.5 198 ALA A C 1
ATOM 1478 O O . ALA A 1 198 ? 6.488 -6.746 -24.062 1 98.5 198 ALA A O 1
ATOM 1479 N N . ALA A 1 199 ? 4.797 -5.586 -23.219 1 98.31 199 ALA A N 1
ATOM 1480 C CA . ALA A 1 199 ? 5.461 -4.301 -23.422 1 98.31 199 ALA A CA 1
ATOM 1481 C C . ALA A 1 199 ? 6.512 -4.059 -22.328 1 98.31 199 ALA A C 1
ATOM 1483 O O . ALA A 1 199 ? 7.348 -3.158 -22.469 1 98.31 199 ALA A O 1
ATOM 1484 N N . LEU A 1 200 ? 6.465 -4.832 -21.25 1 98.62 200 LEU A N 1
ATOM 1485 C CA . LEU A 1 200 ? 7.469 -4.742 -20.203 1 98.62 200 LEU A CA 1
ATOM 1486 C C . LEU A 1 200 ? 8.727 -5.512 -20.594 1 98.62 200 LEU A C 1
ATOM 1488 O O . LEU A 1 200 ? 8.719 -6.289 -21.547 1 98.62 200 LEU A O 1
ATOM 1492 N N . GLU A 1 201 ? 9.82 -5.188 -19.859 1 98.31 201 GLU A N 1
ATOM 1493 C CA . GLU A 1 201 ? 11.039 -5.984 -20 1 98.31 201 GLU A CA 1
ATOM 1494 C C . GLU A 1 201 ? 10.992 -7.227 -19.125 1 98.31 201 GLU A C 1
ATOM 1496 O O . GLU A 1 201 ? 11.367 -7.176 -17.938 1 98.31 201 GLU A O 1
ATOM 1501 N N . VAL A 1 202 ? 10.578 -8.305 -19.703 1 98.5 202 VAL A N 1
ATOM 1502 C CA . VAL A 1 202 ? 10.453 -9.578 -19 1 98.5 202 VAL A CA 1
ATOM 1503 C C . VAL A 1 202 ? 11.383 -10.609 -19.641 1 98.5 202 VAL A C 1
ATOM 1505 O O . VAL A 1 202 ? 11.375 -10.797 -20.859 1 98.5 202 VAL A O 1
ATOM 1508 N N . ASP A 1 203 ? 12.18 -11.258 -18.844 1 98.19 203 ASP A N 1
ATOM 1509 C CA . ASP A 1 203 ? 13.086 -12.289 -19.312 1 98.19 203 ASP A CA 1
ATOM 1510 C C . ASP A 1 203 ? 12.594 -13.68 -18.922 1 98.19 203 ASP A C 1
ATOM 1512 O O . ASP A 1 203 ? 12.836 -14.656 -19.641 1 98.19 203 ASP A O 1
ATOM 1516 N N . HIS A 1 204 ? 11.938 -13.773 -17.797 1 97.69 204 HIS A N 1
ATOM 1517 C CA . HIS A 1 204 ? 11.43 -15.047 -17.297 1 97.69 204 HIS A CA 1
ATOM 1518 C C . HIS A 1 204 ? 10.188 -14.836 -16.438 1 97.69 204 HIS A C 1
ATOM 1520 O O . HIS A 1 204 ? 9.93 -13.719 -15.969 1 97.69 204 HIS A O 1
ATOM 1526 N N . VAL A 1 205 ? 9.367 -15.875 -16.328 1 98.25 205 VAL A N 1
ATOM 1527 C CA . VAL A 1 205 ? 8.047 -15.758 -15.727 1 98.25 205 VAL A CA 1
ATOM 1528 C C . VAL A 1 205 ? 7.836 -16.859 -14.695 1 98.25 205 VAL A C 1
ATOM 1530 O O . VAL A 1 205 ? 8.273 -18 -14.898 1 98.25 205 VAL A O 1
ATOM 1533 N N . VAL A 1 206 ? 7.301 -16.516 -13.609 1 97.88 206 VAL A N 1
ATOM 1534 C CA . VAL A 1 206 ? 6.711 -17.484 -12.688 1 97.88 206 VAL A CA 1
ATOM 1535 C C . VAL A 1 206 ? 5.188 -17.406 -12.766 1 97.88 206 VAL A C 1
ATOM 1537 O O . VAL A 1 206 ? 4.598 -16.344 -12.555 1 97.88 206 VAL A O 1
ATOM 1540 N N . CYS A 1 207 ? 4.562 -18.453 -13.148 1 97.75 207 CYS A N 1
ATOM 1541 C CA . CYS A 1 207 ? 3.111 -18.578 -13.148 1 97.75 207 CYS A CA 1
ATOM 1542 C C . CYS A 1 207 ? 2.629 -19.312 -11.906 1 97.75 207 CYS A C 1
ATOM 1544 O O . CYS A 1 207 ? 3.277 -20.25 -11.445 1 97.75 207 CYS A O 1
ATOM 1546 N N . PHE A 1 208 ? 1.53 -18.812 -11.375 1 98.12 208 PHE A N 1
ATOM 1547 C CA . PHE A 1 208 ? 0.97 -19.516 -10.227 1 98.12 208 PHE A CA 1
ATOM 1548 C C . PHE A 1 208 ? 0.68 -20.969 -10.562 1 98.12 208 PHE A C 1
ATOM 1550 O O . PHE A 1 208 ? 0.914 -21.859 -9.742 1 98.12 208 PHE A O 1
ATOM 1557 N N . HIS A 1 209 ? 0.126 -21.125 -11.719 1 96.06 209 HIS A N 1
ATOM 1558 C CA . HIS A 1 209 ? -0.121 -22.484 -12.219 1 96.06 209 HIS A CA 1
ATOM 1559 C C . HIS A 1 209 ? 0.995 -22.938 -13.156 1 96.06 209 HIS A C 1
ATOM 1561 O O . HIS A 1 209 ? 1.097 -22.453 -14.281 1 96.06 209 HIS A O 1
ATOM 1567 N N . GLY A 1 210 ? 1.857 -23.828 -12.711 1 92.75 210 GLY A N 1
ATOM 1568 C CA . GLY A 1 210 ? 2.871 -24.422 -13.562 1 92.75 210 GLY A CA 1
ATOM 1569 C C . GLY A 1 210 ? 4.281 -24 -13.211 1 92.75 210 GLY A C 1
ATOM 1570 O O . GLY A 1 210 ? 5.25 -24.656 -13.586 1 92.75 210 GLY A O 1
ATOM 1571 N N . GLY A 1 211 ? 4.445 -22.75 -12.539 1 94.06 211 GLY A N 1
ATOM 1572 C CA . GLY A 1 211 ? 5.738 -22.391 -11.984 1 94.06 211 GLY A CA 1
ATOM 1573 C C . GLY A 1 211 ? 6.602 -21.594 -12.945 1 94.06 211 GLY A C 1
ATOM 1574 O O . GLY A 1 211 ? 6.105 -20.719 -13.648 1 94.06 211 GLY A O 1
ATOM 1575 N N . TYR A 1 212 ? 7.895 -21.875 -12.93 1 95.12 212 TYR A N 1
ATOM 1576 C CA . TYR A 1 212 ? 8.914 -21.062 -13.594 1 95.12 212 TYR A CA 1
ATOM 1577 C C . TYR A 1 212 ? 9.008 -21.422 -15.07 1 95.12 212 TYR A C 1
ATOM 1579 O O . TYR A 1 212 ? 8.969 -22.594 -15.438 1 95.12 212 TYR A O 1
ATOM 1587 N N . VAL A 1 213 ? 9.062 -20.438 -15.875 1 96.5 213 VAL A N 1
ATOM 1588 C CA . VAL A 1 213 ? 9.25 -20.578 -17.312 1 96.5 213 VAL A CA 1
ATOM 1589 C C . VAL A 1 213 ? 10.336 -19.609 -17.781 1 96.5 213 VAL A C 1
ATOM 1591 O O . VAL A 1 213 ? 10.305 -18.422 -17.453 1 96.5 213 VAL A O 1
ATOM 1594 N N . ASP A 1 214 ? 11.305 -20.125 -18.531 1 96.75 214 ASP A N 1
ATOM 1595 C CA . ASP A 1 214 ? 12.375 -19.297 -19.094 1 96.75 214 ASP A CA 1
ATOM 1596 C C . ASP A 1 214 ? 11.961 -18.688 -20.438 1 96.75 214 ASP A C 1
ATOM 1598 O O . ASP A 1 214 ? 12.602 -18.938 -21.453 1 96.75 214 ASP A O 1
ATOM 1602 N N . ARG A 1 215 ? 10.883 -17.984 -20.422 1 96.94 215 ARG A N 1
ATOM 1603 C CA . ARG A 1 215 ? 10.367 -17.203 -21.547 1 96.94 215 ARG A CA 1
ATOM 1604 C C . ARG A 1 215 ? 9.992 -15.797 -21.125 1 96.94 215 ARG A C 1
ATOM 1606 O O . ARG A 1 215 ? 9.648 -15.562 -19.953 1 96.94 215 ARG A O 1
ATOM 1613 N N . GLY A 1 216 ? 10.07 -14.867 -22.094 1 97.38 216 GLY A N 1
ATOM 1614 C CA . GLY A 1 216 ? 9.883 -13.477 -21.719 1 97.38 216 GLY A CA 1
ATOM 1615 C C . GLY A 1 216 ? 8.922 -12.734 -22.625 1 97.38 216 GLY A C 1
ATOM 1616 O O . GLY A 1 216 ? 7.922 -13.297 -23.078 1 97.38 216 GLY A O 1
ATOM 1617 N N . SER A 1 217 ? 9.242 -11.508 -22.859 1 98.44 217 SER A N 1
ATOM 1618 C CA . SER A 1 217 ? 8.344 -10.555 -23.5 1 98.44 217 SER A CA 1
ATOM 1619 C C . SER A 1 217 ? 8 -11 -24.922 1 98.44 217 SER A C 1
ATOM 1621 O O . SER A 1 217 ? 6.879 -10.797 -25.391 1 98.44 217 SER A O 1
ATOM 1623 N N . GLU A 1 218 ? 8.914 -11.594 -25.625 1 97.69 218 GLU A N 1
ATOM 1624 C CA . GLU A 1 218 ? 8.641 -12.039 -27 1 97.69 218 GLU A CA 1
ATOM 1625 C C . GLU A 1 218 ? 7.551 -13.102 -27.031 1 97.69 218 GLU A C 1
ATOM 1627 O O . GLU A 1 218 ? 6.613 -13.008 -27.828 1 97.69 218 GLU A O 1
ATOM 1632 N N . ARG A 1 219 ? 7.703 -14.07 -26.141 1 97.62 219 ARG A N 1
ATOM 1633 C CA . ARG A 1 219 ? 6.688 -15.117 -26.078 1 97.62 219 ARG A CA 1
ATOM 1634 C C . ARG A 1 219 ? 5.352 -14.547 -25.609 1 97.62 219 ARG A C 1
ATOM 1636 O O . ARG A 1 219 ? 4.297 -14.945 -26.109 1 97.62 219 ARG A O 1
ATOM 1643 N N . ILE A 1 220 ? 5.375 -13.664 -24.625 1 98.56 220 ILE A N 1
ATOM 1644 C CA . ILE A 1 220 ? 4.16 -13.047 -24.094 1 98.56 220 ILE A CA 1
ATOM 1645 C C . ILE A 1 220 ? 3.447 -12.289 -25.219 1 98.56 220 ILE A C 1
ATOM 1647 O O . ILE A 1 220 ? 2.219 -12.344 -25.328 1 98.56 220 ILE A O 1
ATOM 1651 N N . ARG A 1 221 ? 4.207 -11.633 -26.062 1 98.12 221 ARG A N 1
ATOM 1652 C CA . ARG A 1 221 ? 3.643 -10.906 -27.203 1 98.12 221 ARG A CA 1
ATOM 1653 C C . ARG A 1 221 ? 2.939 -11.852 -28.156 1 98.12 221 ARG A C 1
ATOM 1655 O O . ARG A 1 221 ? 1.85 -11.555 -28.656 1 98.12 221 ARG A O 1
ATOM 1662 N N . GLU A 1 222 ? 3.551 -12.992 -28.453 1 97.62 222 GLU A N 1
ATOM 1663 C CA . GLU A 1 222 ? 2.941 -13.984 -29.328 1 97.62 222 GLU A CA 1
ATOM 1664 C C . GLU A 1 222 ? 1.598 -14.453 -28.781 1 97.62 222 GLU A C 1
ATOM 1666 O O . GLU A 1 222 ? 0.651 -14.664 -29.531 1 97.62 222 GLU A O 1
ATOM 1671 N N . ILE A 1 223 ? 1.57 -14.625 -27.484 1 97 223 ILE A N 1
ATOM 1672 C CA . ILE A 1 223 ? 0.346 -15.07 -26.828 1 97 223 ILE A CA 1
ATOM 1673 C C . ILE A 1 223 ? -0.741 -14.008 -27 1 97 223 ILE A C 1
ATOM 1675 O O . ILE A 1 223 ? -1.892 -14.328 -27.297 1 97 223 ILE A O 1
ATOM 1679 N N . ALA A 1 224 ? -0.352 -12.758 -26.766 1 96.31 224 ALA A N 1
ATOM 1680 C CA . ALA A 1 224 ? -1.298 -11.656 -26.875 1 96.31 224 ALA A CA 1
ATOM 1681 C C . ALA A 1 224 ? -1.854 -11.539 -28.281 1 96.31 224 ALA A C 1
ATOM 1683 O O . ALA A 1 224 ? -3.021 -11.188 -28.469 1 96.31 224 ALA A O 1
ATOM 1684 N N . ASP A 1 225 ? -1.038 -11.859 -29.297 1 92.44 225 ASP A N 1
ATOM 1685 C CA . ASP A 1 225 ? -1.387 -11.688 -30.703 1 92.44 225 ASP A CA 1
ATOM 1686 C C . ASP A 1 225 ? -2.271 -12.836 -31.188 1 92.44 225 ASP A C 1
ATOM 1688 O O . ASP A 1 225 ? -2.938 -12.711 -32.219 1 92.44 225 ASP A O 1
ATOM 1692 N N . ARG A 1 226 ? -2.164 -13.961 -30.547 1 80.31 226 ARG A N 1
ATOM 1693 C CA . ARG A 1 226 ? -2.939 -15.117 -30.984 1 80.31 226 ARG A CA 1
ATOM 1694 C C . ARG A 1 226 ? -4.398 -14.984 -30.562 1 80.31 226 ARG A C 1
ATOM 1696 O O . ARG A 1 226 ? -5.199 -15.891 -30.797 1 80.31 226 ARG A O 1
ATOM 1703 N N . ARG A 1 227 ? -5.043 -13.758 -30.719 1 60.44 227 ARG A N 1
ATOM 1704 C CA . ARG A 1 227 ? -6.453 -13.633 -30.375 1 60.44 227 ARG A CA 1
ATOM 1705 C C . ARG A 1 227 ? -7.266 -14.789 -30.953 1 60.44 227 ARG A C 1
ATOM 1707 O O . ARG A 1 227 ? -6.906 -15.352 -31.984 1 60.44 227 ARG A O 1
ATOM 1714 N N . MET B 1 1 ? -20.469 23.984 28.469 1 21.09 1 MET B N 1
ATOM 1715 C CA . MET B 1 1 ? -21.172 23.125 27.547 1 21.09 1 MET B CA 1
ATOM 1716 C C . MET B 1 1 ? -20.312 22.828 26.312 1 21.09 1 MET B C 1
ATOM 1718 O O . MET B 1 1 ? -20.297 23.594 25.359 1 21.09 1 MET B O 1
ATOM 1722 N N . SER B 1 2 ? -18.922 22.656 26.438 1 25.78 2 SER B N 1
ATOM 1723 C CA . SER B 1 2 ? -17.859 22.422 25.469 1 25.78 2 SER B CA 1
ATOM 1724 C C . SER B 1 2 ? -18.312 21.422 24.391 1 25.78 2 SER B C 1
ATOM 1726 O O . SER B 1 2 ? -18.781 20.328 24.719 1 25.78 2 SER B O 1
ATOM 1728 N N . SER B 1 3 ? -19.016 22 23.359 1 28.58 3 SER B N 1
ATOM 1729 C CA . SER B 1 3 ? -19.656 21.219 22.297 1 28.58 3 SER B CA 1
ATOM 1730 C C . SER B 1 3 ? -18.828 20 21.938 1 28.58 3 SER B C 1
ATOM 1732 O O . SER B 1 3 ? -17.609 20.109 21.75 1 28.58 3 SER B O 1
ATOM 1734 N N . ASP B 1 4 ? -19.031 18.938 22.609 1 31.52 4 ASP B N 1
ATOM 1735 C CA . ASP B 1 4 ? -18.469 17.609 22.422 1 31.52 4 ASP B CA 1
ATOM 1736 C C . ASP B 1 4 ? -18.234 17.312 20.938 1 31.52 4 ASP B C 1
ATOM 1738 O O . ASP B 1 4 ? -19.156 16.906 20.234 1 31.52 4 ASP B O 1
ATOM 1742 N N . ALA B 1 5 ? -17.797 18.281 20.156 1 32.75 5 ALA B N 1
ATOM 1743 C CA . ALA B 1 5 ? -17.469 18.078 18.75 1 32.75 5 ALA B CA 1
ATOM 1744 C C . ALA B 1 5 ? -17.188 16.609 18.453 1 32.75 5 ALA B C 1
ATOM 1746 O O . ALA B 1 5 ? -16.344 15.984 19.094 1 32.75 5 ALA B O 1
ATOM 1747 N N . GLU B 1 6 ? -18.172 15.898 18 1 36.19 6 GLU B N 1
ATOM 1748 C CA . GLU B 1 6 ? -18.391 14.531 17.531 1 36.19 6 GLU B CA 1
ATOM 1749 C C . GLU B 1 6 ? -17.125 13.969 16.906 1 36.19 6 GLU B C 1
ATOM 1751 O O . GLU B 1 6 ? -16.656 14.461 15.867 1 36.19 6 GLU B O 1
ATOM 1756 N N . ARG B 1 7 ? -15.914 13.859 17.609 1 41.31 7 ARG B N 1
ATOM 1757 C CA . ARG B 1 7 ? -14.82 12.953 17.281 1 41.31 7 ARG B CA 1
ATOM 1758 C C . ARG B 1 7 ? -15.227 11.953 16.203 1 41.31 7 ARG B C 1
ATOM 1760 O O . ARG B 1 7 ? -16 11.039 16.469 1 41.31 7 ARG B O 1
ATOM 1767 N N . GLU B 1 8 ? -15.578 12.484 15.023 1 51.31 8 GLU B N 1
ATOM 1768 C CA . GLU B 1 8 ? -15.82 11.664 13.844 1 51.31 8 GLU B CA 1
ATOM 1769 C C . GLU B 1 8 ? -15.016 10.367 13.898 1 51.31 8 GLU B C 1
ATOM 1771 O O . GLU B 1 8 ? -13.844 10.375 14.273 1 51.31 8 GLU B O 1
ATOM 1776 N N . ALA B 1 9 ? -15.547 9.203 14.125 1 67.19 9 ALA B N 1
ATOM 1777 C CA . ALA B 1 9 ? -15.188 7.84 14.516 1 67.19 9 ALA B CA 1
ATOM 1778 C C . ALA B 1 9 ? -13.953 7.363 13.758 1 67.19 9 ALA B C 1
ATOM 1780 O O . ALA B 1 9 ? -13.938 7.359 12.523 1 67.19 9 ALA B O 1
ATOM 1781 N N . GLY B 1 10 ? -12.773 7.723 14.359 1 94.44 10 GLY B N 1
ATOM 1782 C CA . GLY B 1 10 ? -11.617 6.922 14 1 94.44 10 GLY B CA 1
ATOM 1783 C C . GLY B 1 10 ? -10.453 7.754 13.5 1 94.44 10 GLY B C 1
ATOM 1784 O O . GLY B 1 10 ? -9.391 7.215 13.172 1 94.44 10 GLY B O 1
ATOM 1785 N N . VAL B 1 11 ? -10.742 9.289 13.391 1 97.75 11 VAL B N 1
ATOM 1786 C CA . VAL B 1 11 ? -9.648 10.18 12.992 1 97.75 11 VAL B CA 1
ATOM 1787 C C . VAL B 1 11 ? -9.328 11.148 14.125 1 97.75 11 VAL B C 1
ATOM 1789 O O . VAL B 1 11 ? -10.219 11.852 14.617 1 97.75 11 VAL B O 1
ATOM 1792 N N . HIS B 1 12 ? -8.109 11.234 14.555 1 97.5 12 HIS B N 1
ATOM 1793 C CA . HIS B 1 12 ? -7.664 12.055 15.68 1 97.5 12 HIS B CA 1
ATOM 1794 C C . HIS B 1 12 ? -6.555 13.016 15.258 1 97.5 12 HIS B C 1
ATOM 1796 O O . HIS B 1 12 ? -5.457 12.578 14.906 1 97.5 12 HIS B O 1
ATOM 1802 N N . VAL B 1 13 ? -6.844 14.297 15.258 1 96.38 13 VAL B N 1
ATOM 1803 C CA . VAL B 1 13 ? -5.867 15.336 14.961 1 96.38 13 VAL B CA 1
ATOM 1804 C C . VAL B 1 13 ? -5.023 15.625 16.203 1 96.38 13 VAL B C 1
ATOM 1806 O O . VAL B 1 13 ? -5.562 15.852 17.281 1 96.38 13 VAL B O 1
ATOM 1809 N N . LEU B 1 14 ? -3.68 15.594 16.047 1 96.81 14 LEU B N 1
ATOM 1810 C CA . LEU B 1 14 ? -2.775 15.742 17.172 1 96.81 14 LEU B CA 1
ATOM 1811 C C . LEU B 1 14 ? -2.062 17.094 17.141 1 96.81 14 LEU B C 1
ATOM 1813 O O . LEU B 1 14 ? -0.918 17.172 16.688 1 96.81 14 LEU B O 1
ATOM 1817 N N . PRO B 1 15 ? -2.689 18.109 17.672 1 95.38 15 PRO B N 1
ATOM 1818 C CA . PRO B 1 15 ? -1.978 19.391 17.672 1 95.38 15 PRO B CA 1
ATOM 1819 C C . PRO B 1 15 ? -0.725 19.375 18.547 1 95.38 15 PRO B C 1
ATOM 1821 O O . PRO B 1 15 ? -0.793 19.016 19.719 1 95.38 15 PRO B O 1
ATOM 1824 N N . ILE B 1 16 ? 0.4 19.688 17.938 1 94.62 16 ILE B N 1
ATOM 1825 C CA . ILE B 1 16 ? 1.683 19.766 18.625 1 94.62 16 ILE B CA 1
ATOM 1826 C C . ILE B 1 16 ? 2.359 21.094 18.312 1 94.62 16 ILE B C 1
ATOM 1828 O O . ILE B 1 16 ? 2.525 21.453 17.156 1 94.62 16 ILE B O 1
ATOM 1832 N N . THR B 1 17 ? 2.697 21.844 19.328 1 90.94 17 THR B N 1
ATOM 1833 C CA . THR B 1 17 ? 3.4 23.109 19.141 1 90.94 17 THR B CA 1
ATOM 1834 C C . THR B 1 17 ? 4.906 22.875 19.047 1 90.94 17 THR B C 1
ATOM 1836 O O . THR B 1 17 ? 5.488 22.203 19.906 1 90.94 17 THR B O 1
ATOM 1839 N N . VAL B 1 18 ? 5.457 23.344 17.969 1 87.19 18 VAL B N 1
ATOM 1840 C CA . VAL B 1 18 ? 6.891 23.203 17.734 1 87.19 18 VAL B CA 1
ATOM 1841 C C . VAL B 1 18 ? 7.535 24.578 17.641 1 87.19 18 VAL B C 1
ATOM 1843 O O . VAL B 1 18 ? 6.895 25.547 17.219 1 87.19 18 VAL B O 1
ATOM 1846 N N . ASP B 1 19 ? 8.758 24.703 18.203 1 82.62 19 ASP B N 1
ATOM 1847 C CA . ASP B 1 19 ? 9.523 25.953 18.125 1 82.62 19 ASP B CA 1
ATOM 1848 C C . ASP B 1 19 ? 10.609 25.875 17.062 1 82.62 19 ASP B C 1
ATOM 1850 O O . ASP B 1 19 ? 11.414 24.938 17.062 1 82.62 19 ASP B O 1
ATOM 1854 N N . TYR B 1 20 ? 10.461 26.641 16.078 1 72.75 20 TYR B N 1
ATOM 1855 C CA . TYR B 1 20 ? 11.5 26.766 15.07 1 72.75 20 TYR B CA 1
ATOM 1856 C C . TYR B 1 20 ? 12.023 28.203 15 1 72.75 20 TYR B C 1
ATOM 1858 O O . TYR B 1 20 ? 11.305 29.109 14.578 1 72.75 20 TYR B O 1
ATOM 1866 N N . GLY B 1 21 ? 13.32 28.406 15.336 1 72.25 21 GLY B N 1
ATOM 1867 C CA . GLY B 1 21 ? 13.945 29.703 15.273 1 72.25 21 GLY B CA 1
ATOM 1868 C C . GLY B 1 21 ? 13.234 30.75 16.109 1 72.25 21 GLY B C 1
ATOM 1869 O O . GLY B 1 21 ? 13.094 31.906 15.703 1 72.25 21 GLY B O 1
ATOM 1870 N N . GLY B 1 22 ? 12.672 30.391 17.156 1 78.44 22 GLY B N 1
ATOM 1871 C CA . GLY B 1 22 ? 12.031 31.359 18.016 1 78.44 22 GLY B CA 1
ATOM 1872 C C . GLY B 1 22 ? 10.555 31.562 17.719 1 78.44 22 GLY B C 1
ATOM 1873 O O . GLY B 1 22 ? 9.867 32.312 18.406 1 78.44 22 GLY B O 1
ATOM 1874 N N . ARG B 1 23 ? 10.125 30.984 16.641 1 79.62 23 ARG B N 1
ATOM 1875 C CA . ARG B 1 23 ? 8.711 31.078 16.297 1 79.62 23 ARG B CA 1
ATOM 1876 C C . ARG B 1 23 ? 7.992 29.766 16.562 1 79.62 23 ARG B C 1
ATOM 1878 O O . ARG B 1 23 ? 8.461 28.703 16.156 1 79.62 23 ARG B O 1
ATOM 1885 N N . ALA B 1 24 ? 6.922 29.891 17.312 1 84.56 24 ALA B N 1
ATOM 1886 C CA . ALA B 1 24 ? 6.117 28.719 17.641 1 84.56 24 ALA B CA 1
ATOM 1887 C C . ALA B 1 24 ? 5.039 28.484 16.578 1 84.56 24 ALA B C 1
ATOM 1889 O O . ALA B 1 24 ? 4.41 29.438 16.109 1 84.56 24 ALA B O 1
ATOM 1890 N N . PHE B 1 25 ? 4.988 27.312 16.047 1 83.94 25 PHE B N 1
ATOM 1891 C CA . PHE B 1 25 ? 3.869 27 15.172 1 83.94 25 PHE B CA 1
ATOM 1892 C C . PHE B 1 25 ? 3.281 25.625 15.531 1 83.94 25 PHE B C 1
ATOM 1894 O O . PHE B 1 25 ? 3.934 24.828 16.188 1 83.94 25 PHE B O 1
ATOM 1901 N N . THR B 1 26 ? 2.09 25.453 15.148 1 90.88 26 THR B N 1
ATOM 1902 C CA . THR B 1 26 ? 1.374 24.219 15.469 1 90.88 26 THR B CA 1
ATOM 1903 C C . THR B 1 26 ? 1.296 23.312 14.25 1 90.88 26 THR B C 1
ATOM 1905 O O . THR B 1 26 ? 0.94 23.75 13.156 1 90.88 26 THR B O 1
ATOM 1908 N N . ILE B 1 27 ? 1.78 22.125 14.43 1 95.19 27 ILE B N 1
ATOM 1909 C CA . ILE B 1 27 ? 1.591 21.078 13.422 1 95.19 27 ILE B CA 1
ATOM 1910 C C . ILE B 1 27 ? 0.564 20.062 13.914 1 95.19 27 ILE B C 1
ATOM 1912 O O . ILE B 1 27 ? 0.274 20 15.109 1 95.19 27 ILE B O 1
ATOM 1916 N N . THR B 1 28 ? 0.024 19.25 12.961 1 96 28 THR B N 1
ATOM 1917 C CA . THR B 1 28 ? -1.069 18.375 13.367 1 96 28 THR B CA 1
ATOM 1918 C C . THR B 1 28 ? -0.935 17 12.711 1 96 28 THR B C 1
ATOM 1920 O O . THR B 1 28 ? -1.777 16.609 11.906 1 96 28 THR B O 1
ATOM 1923 N N . PRO B 1 29 ? 0.158 16.203 13.094 1 98 29 PRO B N 1
ATOM 1924 C CA . PRO B 1 29 ? 0.024 14.797 12.727 1 98 29 PRO B CA 1
ATOM 1925 C C . PRO B 1 29 ? -1.359 14.227 13.047 1 98 29 PRO B C 1
ATOM 1927 O O . PRO B 1 29 ? -2.051 14.742 13.93 1 98 29 PRO B O 1
ATOM 1930 N N . THR B 1 30 ? -1.785 13.258 12.289 1 98.44 30 THR B N 1
ATOM 1931 C CA . THR B 1 30 ? -3.145 12.758 12.438 1 98.44 30 THR B CA 1
ATOM 1932 C C . THR B 1 30 ? -3.143 11.234 12.609 1 98.44 30 THR B C 1
ATOM 1934 O O . THR B 1 30 ? -2.406 10.531 11.922 1 98.44 30 THR B O 1
ATOM 1937 N N . LEU B 1 31 ? -3.883 10.734 13.57 1 98.38 31 LEU B N 1
ATOM 1938 C CA . LEU B 1 31 ? -4.086 9.305 13.781 1 98.38 31 LEU B CA 1
ATOM 1939 C C . LEU B 1 31 ? -5.418 8.852 13.195 1 98.38 31 LEU B C 1
ATOM 1941 O O . LEU B 1 31 ? -6.441 9.516 13.383 1 98.38 31 LEU B O 1
ATOM 1945 N N . VAL B 1 32 ? -5.363 7.797 12.477 1 98.69 32 VAL B N 1
ATOM 1946 C CA . VAL B 1 32 ? -6.574 7.207 11.922 1 98.69 32 VAL B CA 1
ATOM 1947 C C . VAL B 1 32 ? -6.734 5.777 12.43 1 98.69 32 VAL B C 1
ATOM 1949 O O . VAL B 1 32 ? -5.816 4.961 12.312 1 98.69 32 VAL B O 1
ATOM 1952 N N . GLU B 1 33 ? -7.84 5.434 12.984 1 98.5 33 GLU B N 1
ATOM 1953 C CA . GLU B 1 33 ? -8.109 4.102 13.516 1 98.5 33 GLU B CA 1
ATOM 1954 C C . GLU B 1 33 ? -8.516 3.137 12.406 1 98.5 33 GLU B C 1
ATOM 1956 O O . GLU B 1 33 ? -9.273 3.5 11.508 1 98.5 33 GLU B O 1
ATOM 1961 N N . THR B 1 34 ? -7.973 1.961 12.469 1 98.38 34 THR B N 1
ATOM 1962 C CA . THR B 1 34 ? -8.367 0.843 11.617 1 98.38 34 THR B CA 1
ATOM 1963 C C . THR B 1 34 ? -8.656 -0.398 12.453 1 98.38 34 THR B C 1
ATOM 1965 O O . THR B 1 34 ? -8.438 -0.4 13.664 1 98.38 34 THR B O 1
ATOM 1968 N N . GLU B 1 35 ? -9.172 -1.432 11.789 1 97 35 GLU B N 1
ATOM 1969 C CA . GLU B 1 35 ? -9.383 -2.691 12.5 1 97 35 GLU B CA 1
ATOM 1970 C C . GLU B 1 35 ? -8.062 -3.271 13 1 97 35 GLU B C 1
ATOM 1972 O O . GLU B 1 35 ? -8.016 -3.875 14.078 1 97 35 GLU B O 1
ATOM 1977 N N . ARG B 1 36 ? -6.953 -2.961 12.297 1 97.62 36 ARG B N 1
ATOM 1978 C CA . ARG B 1 36 ? -5.652 -3.533 12.617 1 97.62 36 ARG B CA 1
ATOM 1979 C C . ARG B 1 36 ? -4.957 -2.73 13.711 1 97.62 36 ARG B C 1
ATOM 1981 O O . ARG B 1 36 ? -4.129 -3.268 14.453 1 97.62 36 ARG B O 1
ATOM 1988 N N . GLY B 1 37 ? -5.254 -1.493 13.766 1 98.12 37 GLY B N 1
ATOM 1989 C CA . GLY B 1 37 ? -4.574 -0.558 14.648 1 98.12 37 GLY B CA 1
ATOM 1990 C C . GLY B 1 37 ? -4.602 0.871 14.141 1 98.12 37 GLY B C 1
ATOM 1991 O O . GLY B 1 37 ? -5.59 1.305 13.547 1 98.12 37 GLY B O 1
ATOM 1992 N N . LEU B 1 38 ? -3.504 1.587 14.422 1 98.69 38 LEU B N 1
ATOM 1993 C CA . LEU B 1 38 ? -3.482 3.01 14.102 1 98.69 38 LEU B CA 1
ATOM 1994 C C . LEU B 1 38 ? -2.598 3.279 12.891 1 98.69 38 LEU B C 1
ATOM 1996 O O . LEU B 1 38 ? -1.522 2.691 12.758 1 98.69 38 LEU B O 1
ATOM 2000 N N . VAL B 1 39 ? -3.107 4.102 12.039 1 98.94 39 VAL B N 1
ATOM 2001 C CA . VAL B 1 39 ? -2.293 4.723 11 1 98.94 39 VAL B CA 1
ATOM 2002 C C . VAL B 1 39 ? -1.894 6.133 11.43 1 98.94 39 VAL B C 1
ATOM 2004 O O . VAL B 1 39 ? -2.748 6.941 11.805 1 98.94 39 VAL B O 1
ATOM 2007 N N . LEU B 1 40 ? -0.631 6.406 11.438 1 98.88 40 LEU B N 1
ATOM 2008 C CA . LEU B 1 40 ? -0.145 7.758 11.688 1 98.88 40 LEU B CA 1
ATOM 2009 C C . LEU B 1 40 ? 0.166 8.477 10.383 1 98.88 40 LEU B C 1
ATOM 2011 O O . LEU B 1 40 ? 0.961 7.988 9.57 1 98.88 40 LEU B O 1
ATOM 2015 N N . ILE B 1 41 ? -0.502 9.547 10.148 1 98.94 41 ILE B N 1
ATOM 2016 C CA . ILE B 1 41 ? -0.212 10.398 9 1 98.94 41 ILE B CA 1
ATOM 2017 C C . ILE B 1 41 ? 0.821 11.453 9.383 1 98.94 41 ILE B C 1
ATOM 2019 O O . ILE B 1 41 ? 0.538 12.344 10.188 1 98.94 41 ILE B O 1
ATOM 2023 N N . ASP B 1 42 ? 2.027 11.328 8.828 1 98.81 42 ASP B N 1
ATOM 2024 C CA . ASP B 1 42 ? 3.189 12.172 9.086 1 98.81 42 ASP B CA 1
ATOM 2025 C C . ASP B 1 42 ? 3.676 12.016 10.523 1 98.81 42 ASP B C 1
ATOM 2027 O O . ASP B 1 42 ? 2.877 11.805 11.438 1 98.81 42 ASP B O 1
ATOM 2031 N N . ALA B 1 43 ? 4.945 12.156 10.734 1 98.19 43 ALA B N 1
ATOM 2032 C CA . ALA B 1 43 ? 5.59 11.828 12 1 98.19 43 ALA B CA 1
ATOM 2033 C C . ALA B 1 43 ? 6.09 13.086 12.703 1 98.19 43 ALA B C 1
ATOM 2035 O O . ALA B 1 43 ? 6.629 13.016 13.812 1 98.19 43 ALA B O 1
ATOM 2036 N N . GLY B 1 44 ? 5.953 14.289 12.062 1 96.56 44 GLY B N 1
ATOM 2037 C CA . GLY B 1 44 ? 6.434 15.531 12.656 1 96.56 44 GLY B CA 1
ATOM 2038 C C . GLY B 1 44 ? 7.941 15.68 12.578 1 96.56 44 GLY B C 1
ATOM 2039 O O . GLY B 1 44 ? 8.625 14.844 11.984 1 96.56 44 GLY B O 1
ATOM 2040 N N . PRO B 1 45 ? 8.453 16.766 13.047 1 95 45 PRO B N 1
ATOM 2041 C CA . PRO B 1 45 ? 9.898 17.016 13.078 1 95 45 PRO B CA 1
ATOM 2042 C C . PRO B 1 45 ? 10.609 16.188 14.148 1 95 45 PRO B C 1
ATOM 2044 O O . PRO B 1 45 ? 9.961 15.492 14.93 1 95 45 PRO B O 1
ATOM 2047 N N . GLU B 1 46 ? 11.922 16.25 14.094 1 92.56 46 GLU B N 1
ATOM 2048 C CA . GLU B 1 46 ? 12.703 15.641 15.172 1 92.56 46 GLU B CA 1
ATOM 2049 C C . GLU B 1 46 ? 12.227 16.125 16.531 1 92.56 46 GLU B C 1
ATOM 2051 O O . GLU B 1 46 ? 11.953 17.312 16.719 1 92.56 46 GLU B O 1
ATOM 2056 N N . GLY B 1 47 ? 12.07 15.227 17.5 1 91.25 47 GLY B N 1
ATOM 2057 C CA . GLY B 1 47 ? 11.672 15.602 18.844 1 91.25 47 GLY B CA 1
ATOM 2058 C C . GLY B 1 47 ? 10.172 15.555 19.047 1 91.25 47 GLY B C 1
ATOM 2059 O O . GLY B 1 47 ? 9.688 15.805 20.156 1 91.25 47 GLY B O 1
ATOM 2060 N N . CYS B 1 48 ? 9.469 15.227 18.047 1 93.5 48 CYS B N 1
ATOM 2061 C CA . CYS B 1 48 ? 8.008 15.273 18.094 1 93.5 48 CYS B CA 1
ATOM 2062 C C . CYS B 1 48 ? 7.449 14.016 18.75 1 93.5 48 CYS B C 1
ATOM 2064 O O . CYS B 1 48 ? 6.273 13.969 19.109 1 93.5 48 CYS B O 1
ATOM 2066 N N . LEU B 1 49 ? 8.211 12.992 19.016 1 95.88 49 LEU B N 1
ATOM 2067 C CA . LEU B 1 49 ? 7.781 11.68 19.484 1 95.88 49 LEU B CA 1
ATOM 2068 C C . LEU B 1 49 ? 7.047 11.812 20.828 1 95.88 49 LEU B C 1
ATOM 2070 O O . LEU B 1 49 ? 6.008 11.18 21.031 1 95.88 49 LEU B O 1
ATOM 2074 N N . ASP B 1 50 ? 7.57 12.648 21.688 1 95.12 50 ASP B N 1
ATOM 2075 C CA . ASP B 1 50 ? 6.965 12.797 23 1 95.12 50 ASP B CA 1
ATOM 2076 C C . ASP B 1 50 ? 5.562 13.398 22.891 1 95.12 50 ASP B C 1
ATOM 2078 O O . ASP B 1 50 ? 4.66 13.016 23.641 1 95.12 50 ASP B O 1
ATOM 2082 N N . GLY B 1 51 ? 5.457 14.391 22.031 1 95.75 51 GLY B N 1
ATOM 2083 C CA . GLY B 1 51 ? 4.137 14.945 21.797 1 95.75 51 GLY B CA 1
ATOM 2084 C C . GLY B 1 51 ? 3.141 13.922 21.266 1 95.75 51 GLY B C 1
ATOM 2085 O O . GLY B 1 51 ? 2.008 13.852 21.75 1 95.75 51 GLY B O 1
ATOM 2086 N N . ILE B 1 52 ? 3.553 13.055 20.328 1 97.06 52 ILE B N 1
ATOM 2087 C CA . ILE B 1 52 ? 2.705 12.008 19.766 1 97.06 52 ILE B CA 1
ATOM 2088 C C . ILE B 1 52 ? 2.322 11.016 20.875 1 97.06 52 ILE B C 1
ATOM 2090 O O . ILE B 1 52 ? 1.151 10.656 21.016 1 97.06 52 ILE B O 1
ATOM 2094 N N . ARG B 1 53 ? 3.268 10.625 21.672 1 97.25 53 ARG B N 1
ATOM 2095 C CA . ARG B 1 53 ? 3.041 9.68 22.766 1 97.25 53 ARG B CA 1
ATOM 2096 C C . ARG B 1 53 ? 2.014 10.219 23.75 1 97.25 53 ARG B C 1
ATOM 2098 O O . ARG B 1 53 ? 1.135 9.477 24.203 1 97.25 53 ARG B O 1
ATOM 2105 N N . THR B 1 54 ? 2.158 11.492 24.078 1 96.94 54 THR B N 1
ATOM 2106 C CA . THR B 1 54 ? 1.237 12.125 25.016 1 96.94 54 THR B CA 1
ATOM 2107 C C . THR B 1 54 ? -0.193 12.07 24.484 1 96.94 54 THR B C 1
ATOM 2109 O O . THR B 1 54 ? -1.118 11.711 25.219 1 96.94 54 THR B O 1
ATOM 2112 N N . HIS B 1 55 ? -0.369 12.43 23.219 1 96.81 55 HIS B N 1
ATOM 2113 C CA . HIS B 1 55 ? -1.695 12.375 22.609 1 96.81 55 HIS B CA 1
ATOM 2114 C C . HIS B 1 55 ? -2.23 10.945 22.594 1 96.81 55 HIS B C 1
ATOM 2116 O O . HIS B 1 55 ? -3.408 10.719 22.875 1 96.81 55 HIS B O 1
ATOM 2122 N N . LEU B 1 56 ? -1.377 9.945 22.266 1 97.44 56 LEU B N 1
ATOM 2123 C CA . LEU B 1 56 ? -1.783 8.539 22.25 1 97.44 56 LEU B CA 1
ATOM 2124 C C . LEU B 1 56 ? -2.287 8.094 23.609 1 97.44 56 LEU B C 1
ATOM 2126 O O . LEU B 1 56 ? -3.344 7.465 23.703 1 97.44 56 LEU B O 1
ATOM 2130 N N . ARG B 1 57 ? -1.591 8.461 24.641 1 96.94 57 ARG B N 1
ATOM 2131 C CA . ARG B 1 57 ? -1.976 8.078 26 1 96.94 57 ARG B CA 1
ATOM 2132 C C . ARG B 1 57 ? -3.346 8.641 26.359 1 96.94 57 ARG B C 1
ATOM 2134 O O . ARG B 1 57 ? -4.164 7.957 26.969 1 96.94 57 ARG B O 1
ATOM 2141 N N . SER B 1 58 ? -3.549 9.852 25.984 1 96.5 58 SER B N 1
ATOM 2142 C CA . SER B 1 58 ? -4.828 10.492 26.266 1 96.5 58 SER B CA 1
ATOM 2143 C C . SER B 1 58 ? -5.977 9.773 25.562 1 96.5 58 SER B C 1
ATOM 2145 O O . SER B 1 58 ? -7.117 9.812 26.031 1 96.5 58 SER B O 1
ATOM 2147 N N . LEU B 1 59 ? -5.703 9.141 24.438 1 95.56 59 LEU B N 1
ATOM 2148 C CA . LEU B 1 59 ? -6.688 8.398 23.656 1 95.56 59 LEU B CA 1
ATOM 2149 C C . LEU B 1 59 ? -6.711 6.93 24.078 1 95.56 59 LEU B C 1
ATOM 2151 O O . LEU B 1 59 ? -7.422 6.117 23.484 1 95.56 59 LEU B O 1
ATOM 2155 N N . GLU B 1 60 ? -5.832 6.594 25.094 1 97.38 60 GLU B N 1
ATOM 2156 C CA . GLU B 1 60 ? -5.734 5.246 25.641 1 97.38 60 GLU B CA 1
ATOM 2157 C C . GLU B 1 60 ? -5.141 4.27 24.625 1 97.38 60 GLU B C 1
ATOM 2159 O O . GLU B 1 60 ? -5.605 3.137 24.5 1 97.38 60 GLU B O 1
ATOM 2164 N N . TYR B 1 61 ? -4.176 4.793 23.859 1 97.69 61 TYR B N 1
ATOM 2165 C CA . TYR B 1 61 ? -3.373 3.982 22.953 1 97.69 61 TYR B CA 1
ATOM 2166 C C . TYR B 1 61 ? -1.9 4.02 23.344 1 97.69 61 TYR B C 1
ATOM 2168 O O . TYR B 1 61 ? -1.492 4.836 24.172 1 97.69 61 TYR B O 1
ATOM 2176 N N . ASP B 1 62 ? -1.157 3.123 22.812 1 97.88 62 ASP B N 1
ATOM 2177 C CA . ASP B 1 62 ? 0.299 3.084 22.906 1 97.88 62 ASP B CA 1
ATOM 2178 C C . ASP B 1 62 ? 0.946 3.236 21.531 1 97.88 62 ASP B C 1
ATOM 2180 O O . ASP B 1 62 ? 0.276 3.096 20.5 1 97.88 62 ASP B O 1
ATOM 2184 N N . LEU B 1 63 ? 2.209 3.539 21.547 1 97.94 63 LEU B N 1
ATOM 2185 C CA . LEU B 1 63 ? 2.949 3.691 20.297 1 97.94 63 LEU B CA 1
ATOM 2186 C C . LEU B 1 63 ? 2.887 2.412 19.469 1 97.94 63 LEU B C 1
ATOM 2188 O O . LEU B 1 63 ? 2.807 2.465 18.234 1 97.94 63 LEU B O 1
ATOM 2192 N N . GLU B 1 64 ? 2.852 1.292 20.125 1 97.5 64 GLU B N 1
ATOM 2193 C CA . GLU B 1 64 ? 2.885 -0.011 19.469 1 97.5 64 GLU B CA 1
ATOM 2194 C C . GLU B 1 64 ? 1.588 -0.278 18.719 1 97.5 64 GLU B C 1
ATOM 2196 O O . GLU B 1 64 ? 1.52 -1.197 17.891 1 97.5 64 GLU B O 1
ATOM 2201 N N . ASP B 1 65 ? 0.587 0.531 19 1 98.31 65 ASP B N 1
ATOM 2202 C CA . ASP B 1 65 ? -0.682 0.38 18.297 1 98.31 65 ASP B CA 1
ATOM 2203 C C . ASP B 1 65 ? -0.594 0.944 16.875 1 98.31 65 ASP B C 1
ATOM 2205 O O . ASP B 1 65 ? -1.472 0.694 16.047 1 98.31 65 ASP B O 1
ATOM 2209 N N . ILE B 1 66 ? 0.437 1.716 16.578 1 98.75 66 ILE B N 1
ATOM 2210 C CA . ILE B 1 66 ? 0.658 2.225 15.227 1 98.75 66 ILE B CA 1
ATOM 2211 C C . ILE B 1 66 ? 1.233 1.117 14.344 1 98.75 66 ILE B C 1
ATOM 2213 O O . ILE B 1 66 ? 2.357 0.661 14.562 1 98.75 66 ILE B O 1
ATOM 2217 N N . TRP B 1 67 ? 0.448 0.692 13.375 1 98.81 67 TRP B N 1
ATOM 2218 C CA . TRP B 1 67 ? 0.94 -0.377 12.508 1 98.81 67 TRP B CA 1
ATOM 2219 C C . TRP B 1 67 ? 1.428 0.178 11.18 1 98.81 67 TRP B C 1
ATOM 2221 O O . TRP B 1 67 ? 2.184 -0.483 10.461 1 98.81 67 TRP B O 1
ATOM 2231 N N . LEU B 1 68 ? 1.034 1.372 10.859 1 98.94 68 LEU B N 1
ATOM 2232 C CA . LEU B 1 68 ? 1.386 2.014 9.594 1 98.94 68 LEU B CA 1
ATOM 2233 C C . LEU B 1 68 ? 1.658 3.5 9.797 1 98.94 68 LEU B C 1
ATOM 2235 O O . LEU B 1 68 ? 0.893 4.188 10.477 1 98.94 68 LEU B O 1
ATOM 2239 N N . VAL B 1 69 ? 2.752 3.977 9.312 1 98.94 69 VAL B N 1
ATOM 2240 C CA . VAL B 1 69 ? 3.016 5.402 9.141 1 98.94 69 VAL B CA 1
ATOM 2241 C C . VAL B 1 69 ? 2.947 5.77 7.664 1 98.94 69 VAL B C 1
ATOM 2243 O O . VAL B 1 69 ? 3.641 5.172 6.836 1 98.94 69 VAL B O 1
ATOM 2246 N N . LEU B 1 70 ? 2.08 6.645 7.324 1 98.94 70 LEU B N 1
ATOM 2247 C CA . LEU B 1 70 ? 1.976 7.18 5.969 1 98.94 70 LEU B CA 1
ATOM 2248 C C . LEU B 1 70 ? 2.475 8.617 5.91 1 98.94 70 LEU B C 1
ATOM 2250 O O . LEU B 1 70 ? 1.898 9.508 6.543 1 98.94 70 LEU B O 1
ATOM 2254 N N . LEU B 1 71 ? 3.566 8.891 5.199 1 98.94 71 LEU B N 1
ATOM 2255 C CA . LEU B 1 71 ? 4.098 10.234 5.012 1 98.94 71 LEU B CA 1
ATOM 2256 C C . LEU B 1 71 ? 3.49 10.891 3.775 1 98.94 71 LEU B C 1
ATOM 2258 O O . LEU B 1 71 ? 3.557 10.336 2.676 1 98.94 71 LEU B O 1
ATOM 2262 N N . THR B 1 72 ? 2.963 12.031 3.975 1 98.94 72 THR B N 1
ATOM 2263 C CA . THR B 1 72 ? 2.428 12.773 2.84 1 98.94 72 THR B CA 1
ATOM 2264 C C . THR B 1 72 ? 3.551 13.227 1.912 1 98.94 72 THR B C 1
ATOM 2266 O O . THR B 1 72 ? 3.389 13.234 0.69 1 98.94 72 THR B O 1
ATOM 2269 N N . HIS B 1 73 ? 4.586 13.68 2.506 1 98.81 73 HIS B N 1
ATOM 2270 C CA . HIS B 1 73 ? 5.758 14.062 1.727 1 98.81 73 HIS B CA 1
ATOM 2271 C C . HIS B 1 73 ? 7.008 14.125 2.602 1 98.81 73 HIS B C 1
ATOM 2273 O O . HIS B 1 73 ? 6.941 13.852 3.803 1 98.81 73 HIS B O 1
ATOM 2279 N N . HIS B 1 74 ? 8.195 14.5 2.01 1 98.44 74 HIS B N 1
ATOM 2280 C CA . HIS B 1 74 ? 9.484 14.234 2.645 1 98.44 74 HIS B CA 1
ATOM 2281 C C . HIS B 1 74 ? 9.945 15.43 3.475 1 98.44 74 HIS B C 1
ATOM 2283 O O . HIS B 1 74 ? 10.977 15.359 4.141 1 98.44 74 HIS B O 1
ATOM 2289 N N . ASP B 1 75 ? 9.219 16.609 3.502 1 97 75 ASP B N 1
ATOM 2290 C CA . ASP B 1 75 ? 9.703 17.75 4.277 1 97 75 ASP B CA 1
ATOM 2291 C C . ASP B 1 75 ? 10.023 17.344 5.711 1 97 75 ASP B C 1
ATOM 2293 O O . ASP B 1 75 ? 9.32 16.5 6.297 1 97 75 ASP B O 1
ATOM 2297 N N . GLY B 1 76 ? 11.039 17.922 6.262 1 95.19 76 GLY B N 1
ATOM 2298 C CA . GLY B 1 76 ? 11.562 17.547 7.566 1 95.19 76 GLY B CA 1
ATOM 2299 C C . GLY B 1 76 ? 10.539 17.672 8.68 1 95.19 76 GLY B C 1
ATOM 2300 O O . GLY B 1 76 ? 10.523 16.859 9.609 1 95.19 76 GLY B O 1
ATOM 2301 N N . ASP B 1 77 ? 9.688 18.656 8.617 1 94.75 77 ASP B N 1
ATOM 2302 C CA . ASP B 1 77 ? 8.711 18.844 9.688 1 94.75 77 ASP B CA 1
ATOM 2303 C C . ASP B 1 77 ? 7.598 17.812 9.602 1 94.75 77 ASP B C 1
ATOM 2305 O O . ASP B 1 77 ? 6.777 17.703 10.516 1 94.75 77 ASP B O 1
ATOM 2309 N N . HIS B 1 78 ? 7.535 17 8.562 1 97.12 78 HIS B N 1
ATOM 2310 C CA . HIS B 1 78 ? 6.59 15.898 8.438 1 97.12 78 HIS B CA 1
ATOM 2311 C C . HIS B 1 78 ? 7.266 14.555 8.711 1 97.12 78 HIS B C 1
ATOM 2313 O O . HIS B 1 78 ? 6.637 13.633 9.234 1 97.12 78 HIS B O 1
ATOM 2319 N N . ALA B 1 79 ? 8.609 14.461 8.391 1 97.88 79 ALA B N 1
ATOM 2320 C CA . ALA B 1 79 ? 9.211 13.133 8.25 1 97.88 79 ALA B CA 1
ATOM 2321 C C . ALA B 1 79 ? 10.367 12.953 9.227 1 97.88 79 ALA B C 1
ATOM 2323 O O . ALA B 1 79 ? 10.781 11.828 9.508 1 97.88 79 ALA B O 1
ATOM 2324 N N . ALA B 1 80 ? 10.938 14.016 9.812 1 96.81 80 ALA B N 1
ATOM 2325 C CA . ALA B 1 80 ? 12.227 13.953 10.5 1 96.81 80 ALA B CA 1
ATOM 2326 C C . ALA B 1 80 ? 12.102 13.188 11.82 1 96.81 80 ALA B C 1
ATOM 2328 O O . ALA B 1 80 ? 13.102 12.695 12.352 1 96.81 80 ALA B O 1
ATOM 2329 N N . GLY B 1 81 ? 10.891 13.125 12.383 1 97.25 81 GLY B N 1
ATOM 2330 C CA . GLY B 1 81 ? 10.688 12.391 13.625 1 97.25 81 GLY B CA 1
ATOM 2331 C C . GLY B 1 81 ? 10.508 10.898 13.414 1 97.25 81 GLY B C 1
ATOM 2332 O O . GLY B 1 81 ? 10.422 10.141 14.383 1 97.25 81 GLY B O 1
ATOM 2333 N N . LEU B 1 82 ? 10.5 10.438 12.172 1 98.56 82 LEU B N 1
ATOM 2334 C CA . LEU B 1 82 ? 10.125 9.07 11.836 1 98.56 82 LEU B CA 1
ATOM 2335 C C . LEU B 1 82 ? 11.148 8.078 12.375 1 98.56 82 LEU B C 1
ATOM 2337 O O . LEU B 1 82 ? 10.781 7.035 12.922 1 98.56 82 LEU B O 1
ATOM 2341 N N . ALA B 1 83 ? 12.414 8.352 12.25 1 98.5 83 ALA B N 1
ATOM 2342 C CA . ALA B 1 83 ? 13.461 7.43 12.688 1 98.5 83 ALA B CA 1
ATOM 2343 C C . ALA B 1 83 ? 13.328 7.125 14.172 1 98.5 83 ALA B C 1
ATOM 2345 O O . ALA B 1 83 ? 13.375 5.961 14.578 1 98.5 83 ALA B O 1
ATOM 2346 N N . ASP B 1 84 ? 13.148 8.188 14.969 1 97.94 84 ASP B N 1
ATOM 2347 C CA . ASP B 1 84 ? 12.984 8.016 16.406 1 97.94 84 ASP B CA 1
ATOM 2348 C C . ASP B 1 84 ? 11.742 7.18 16.719 1 97.94 84 ASP B C 1
ATOM 2350 O O . ASP B 1 84 ? 11.766 6.328 17.609 1 97.94 84 ASP B O 1
ATOM 2354 N N . LEU B 1 85 ? 10.688 7.473 15.992 1 98.31 85 LEU B N 1
ATOM 2355 C CA . LEU B 1 85 ? 9.461 6.715 16.172 1 98.31 85 LEU B CA 1
ATOM 2356 C C . LEU B 1 85 ? 9.688 5.23 15.906 1 98.31 85 LEU B C 1
ATOM 2358 O O . LEU B 1 85 ? 9.227 4.379 16.672 1 98.31 85 LEU B O 1
ATOM 2362 N N . LEU B 1 86 ? 10.461 4.887 14.875 1 98.38 86 LEU B N 1
ATOM 2363 C CA . LEU B 1 86 ? 10.648 3.51 14.43 1 98.38 86 LEU B CA 1
ATOM 2364 C C . LEU B 1 86 ? 11.602 2.766 15.359 1 98.38 86 LEU B C 1
ATOM 2366 O O . LEU B 1 86 ? 11.672 1.534 15.328 1 98.38 86 LEU B O 1
ATOM 2370 N N . GLU B 1 87 ? 12.375 3.467 16.188 1 97.56 87 GLU B N 1
ATOM 2371 C CA . GLU B 1 87 ? 13.133 2.82 17.25 1 97.56 87 GLU B CA 1
ATOM 2372 C C . GLU B 1 87 ? 12.211 2.248 18.312 1 97.56 87 GLU B C 1
ATOM 2374 O O . GLU B 1 87 ? 12.547 1.27 18.984 1 97.56 87 GLU B O 1
ATOM 2379 N N . ALA B 1 88 ? 11.055 2.852 18.344 1 95.69 88 ALA B N 1
ATOM 2380 C CA . ALA B 1 88 ? 10.117 2.49 19.406 1 95.69 88 ALA B CA 1
ATOM 2381 C C . ALA B 1 88 ? 9.031 1.554 18.891 1 95.69 88 ALA B C 1
ATOM 2383 O O . ALA B 1 88 ? 8.414 0.821 19.672 1 95.69 88 ALA B O 1
ATOM 2384 N N . VAL B 1 89 ? 8.789 1.594 17.641 1 96.62 89 VAL B N 1
ATOM 2385 C CA . VAL B 1 89 ? 7.652 0.855 17.094 1 96.62 89 VAL B CA 1
ATOM 2386 C C . VAL B 1 89 ? 8.055 0.196 15.773 1 96.62 89 VAL B C 1
ATOM 2388 O O . VAL B 1 89 ? 8.789 0.785 14.969 1 96.62 89 VAL B O 1
ATOM 2391 N N . ASP B 1 90 ? 7.551 -1.043 15.508 1 96.69 90 ASP B N 1
ATOM 2392 C CA . ASP B 1 90 ? 7.746 -1.713 14.227 1 96.69 90 ASP B CA 1
ATOM 2393 C C . ASP B 1 90 ? 6.582 -1.442 13.281 1 96.69 90 ASP B C 1
ATOM 2395 O O . ASP B 1 90 ? 5.844 -2.361 12.922 1 96.69 90 ASP B O 1
ATOM 2399 N N . ALA B 1 91 ? 6.461 -0.207 12.867 1 98.62 91 ALA B N 1
ATOM 2400 C CA . ALA B 1 91 ? 5.391 0.197 11.961 1 98.62 91 ALA B CA 1
ATOM 2401 C C . ALA B 1 91 ? 5.84 0.095 10.5 1 98.62 91 ALA B C 1
ATOM 2403 O O . ALA B 1 91 ? 6.992 0.391 10.18 1 98.62 91 ALA B O 1
ATOM 2404 N N . VAL B 1 92 ? 4.957 -0.348 9.648 1 98.88 92 VAL B N 1
ATOM 2405 C CA . VAL B 1 92 ? 5.168 -0.251 8.211 1 98.88 92 VAL B CA 1
ATOM 2406 C C . VAL B 1 92 ? 5.262 1.217 7.801 1 98.88 92 VAL B C 1
ATOM 2408 O O . VAL B 1 92 ? 4.5 2.055 8.289 1 98.88 92 VAL B O 1
ATOM 2411 N N . VAL B 1 93 ? 6.188 1.531 6.938 1 98.94 93 VAL B N 1
ATOM 2412 C CA . VAL B 1 93 ? 6.34 2.896 6.449 1 98.94 93 VAL B CA 1
ATOM 2413 C C . VAL B 1 93 ? 5.902 2.975 4.988 1 98.94 93 VAL B C 1
ATOM 2415 O O . VAL B 1 93 ? 6.398 2.227 4.141 1 98.94 93 VAL B O 1
ATOM 2418 N N . ALA B 1 94 ? 4.977 3.828 4.711 1 99 94 ALA B N 1
ATOM 2419 C CA . ALA B 1 94 ? 4.488 4.039 3.352 1 99 94 ALA B CA 1
ATOM 2420 C C . ALA B 1 94 ? 4.566 5.512 2.963 1 99 94 ALA B C 1
ATOM 2422 O O . ALA B 1 94 ? 4.32 6.395 3.789 1 99 94 ALA B O 1
ATOM 2423 N N . THR B 1 95 ? 4.898 5.805 1.784 1 98.94 95 THR B N 1
ATOM 2424 C CA . THR B 1 95 ? 4.859 7.121 1.154 1 98.94 95 THR B CA 1
ATOM 2425 C C . THR B 1 95 ? 4.75 6.988 -0.362 1 98.94 95 THR B C 1
ATOM 2427 O O . THR B 1 95 ? 4.871 5.891 -0.907 1 98.94 95 THR B O 1
ATOM 2430 N N . HIS B 1 96 ? 4.438 8.062 -1.029 1 98.94 96 HIS B N 1
ATOM 2431 C CA . HIS B 1 96 ? 4.391 8.055 -2.486 1 98.94 96 HIS B CA 1
ATOM 2432 C C . HIS B 1 96 ? 5.746 7.68 -3.08 1 98.94 96 HIS B C 1
ATOM 2434 O O . HIS B 1 96 ? 6.789 8.078 -2.555 1 98.94 96 HIS B O 1
ATOM 2440 N N . ARG B 1 97 ? 5.727 7 -4.168 1 98.75 97 ARG B N 1
ATOM 2441 C CA . ARG B 1 97 ? 6.945 6.465 -4.766 1 98.75 97 ARG B CA 1
ATOM 2442 C C . ARG B 1 97 ? 7.91 7.582 -5.137 1 98.75 97 ARG B C 1
ATOM 2444 O O . ARG B 1 97 ? 9.133 7.398 -5.094 1 98.75 97 ARG B O 1
ATOM 2451 N N . GLU B 1 98 ? 7.402 8.789 -5.477 1 98.75 98 GLU B N 1
ATOM 2452 C CA . GLU B 1 98 ? 8.258 9.922 -5.824 1 98.75 98 GLU B CA 1
ATOM 2453 C C . GLU B 1 98 ? 8.844 10.578 -4.578 1 98.75 98 GLU B C 1
ATOM 2455 O O . GLU B 1 98 ? 9.758 11.398 -4.672 1 98.75 98 GLU B O 1
ATOM 2460 N N . GLU B 1 99 ? 8.352 10.258 -3.418 1 98.88 99 GLU B N 1
ATOM 2461 C CA . GLU B 1 99 ? 8.867 10.781 -2.158 1 98.88 99 GLU B CA 1
ATOM 2462 C C . GLU B 1 99 ? 9.875 9.82 -1.537 1 98.88 99 GLU B C 1
ATOM 2464 O O . GLU B 1 99 ? 10.766 10.242 -0.793 1 98.88 99 GLU B O 1
ATOM 2469 N N . ALA B 1 100 ? 9.797 8.547 -1.858 1 98.88 100 ALA B N 1
ATOM 2470 C CA . ALA B 1 100 ? 10.547 7.477 -1.211 1 98.88 100 ALA B CA 1
ATOM 2471 C C . ALA B 1 100 ? 12.047 7.734 -1.284 1 98.88 100 ALA B C 1
ATOM 2473 O O . ALA B 1 100 ? 12.766 7.566 -0.292 1 98.88 100 ALA B O 1
ATOM 2474 N N . PRO B 1 101 ? 12.609 8.234 -2.432 1 98.62 101 PRO B N 1
ATOM 2475 C CA . PRO B 1 101 ? 14.062 8.445 -2.494 1 98.62 101 PRO B CA 1
ATOM 2476 C C . PRO B 1 101 ? 14.555 9.461 -1.471 1 98.62 101 PRO B C 1
ATOM 2478 O O . PRO B 1 101 ? 15.695 9.367 -1.006 1 98.62 101 PRO B O 1
ATOM 2481 N N . TYR B 1 102 ? 13.711 10.391 -1.092 1 98.38 102 TYR B N 1
ATOM 2482 C CA . TYR B 1 102 ? 14.109 11.391 -0.103 1 98.38 102 TYR B CA 1
ATOM 2483 C C . TYR B 1 102 ? 14.062 10.812 1.305 1 98.38 102 TYR B C 1
ATOM 2485 O O . TYR B 1 102 ? 14.914 11.117 2.141 1 98.38 102 TYR B O 1
ATOM 2493 N N . ILE B 1 103 ? 13.102 9.961 1.551 1 98.69 103 ILE B N 1
ATOM 2494 C CA . ILE B 1 103 ? 12.93 9.359 2.867 1 98.69 103 ILE B CA 1
ATOM 2495 C C . ILE B 1 103 ? 14.039 8.344 3.123 1 98.69 103 ILE B C 1
ATOM 2497 O O . ILE B 1 103 ? 14.578 8.266 4.227 1 98.69 103 ILE B O 1
ATOM 2501 N N . THR B 1 104 ? 14.453 7.598 2.094 1 98.62 104 THR B N 1
ATOM 2502 C CA . THR B 1 104 ? 15.422 6.516 2.221 1 98.62 104 THR B CA 1
ATOM 2503 C C . THR B 1 104 ? 16.844 7.062 2.209 1 98.62 104 THR B C 1
ATOM 2505 O O . THR B 1 104 ? 17.797 6.355 2.561 1 98.62 104 THR B O 1
ATOM 2508 N N . GLY B 1 105 ? 17.047 8.273 1.741 1 97.75 105 GLY B N 1
ATOM 2509 C CA . GLY B 1 105 ? 18.359 8.891 1.703 1 97.75 105 GLY B CA 1
ATOM 2510 C C . GLY B 1 105 ? 19.031 8.766 0.351 1 97.75 105 GLY B C 1
ATOM 2511 O O . GLY B 1 105 ? 20.188 9.164 0.192 1 97.75 105 GLY B O 1
ATOM 2512 N N . GLU B 1 106 ? 18.312 8.164 -0.621 1 97.5 106 GLU B N 1
ATOM 2513 C CA . GLU B 1 106 ? 18.844 8.117 -1.978 1 97.5 106 GLU B CA 1
ATOM 2514 C C . GLU B 1 106 ? 19.016 9.523 -2.551 1 97.5 106 GLU B C 1
ATOM 2516 O O . GLU B 1 106 ? 19.875 9.758 -3.389 1 97.5 106 GLU B O 1
ATOM 2521 N N . ARG B 1 107 ? 18.172 10.469 -2.125 1 96.75 107 ARG B N 1
ATOM 2522 C CA . ARG B 1 107 ? 18.25 11.883 -2.459 1 96.75 107 ARG B CA 1
ATOM 2523 C C . ARG B 1 107 ? 18.141 12.75 -1.206 1 96.75 107 ARG B C 1
ATOM 2525 O O . ARG B 1 107 ? 17.516 12.352 -0.219 1 96.75 107 ARG B O 1
ATOM 2532 N N . ASP B 1 108 ? 18.719 13.852 -1.25 1 96.31 108 ASP B N 1
ATOM 2533 C CA . ASP B 1 108 ? 18.547 14.82 -0.172 1 96.31 108 ASP B CA 1
ATOM 2534 C C . ASP B 1 108 ? 17.188 15.5 -0.259 1 96.31 108 ASP B C 1
ATOM 2536 O O . ASP B 1 108 ? 16.656 15.719 -1.354 1 96.31 108 ASP B O 1
ATOM 2540 N N . PRO B 1 109 ? 16.609 15.805 0.911 1 96.38 109 PRO B N 1
ATOM 2541 C CA . PRO B 1 109 ? 15.383 16.609 0.853 1 96.38 109 PRO B CA 1
ATOM 2542 C C . PRO B 1 109 ? 15.547 17.891 0.044 1 96.38 109 PRO B C 1
ATOM 2544 O O . PRO B 1 109 ? 16.625 18.484 0.041 1 96.38 109 PRO B O 1
ATOM 2547 N N . ILE B 1 110 ? 14.484 18.219 -0.638 1 94.75 110 ILE B N 1
ATOM 2548 C CA . ILE B 1 110 ? 14.539 19.344 -1.561 1 94.75 110 ILE B CA 1
ATOM 2549 C C . ILE B 1 110 ? 14.688 20.656 -0.776 1 94.75 110 ILE B C 1
ATOM 2551 O O . ILE B 1 110 ? 15.406 21.562 -1.199 1 94.75 110 ILE B O 1
ATOM 2555 N N . LYS B 1 111 ? 13.961 20.531 0.378 1 89.44 111 LYS B N 1
ATOM 2556 C CA . LYS B 1 111 ? 13.961 21.734 1.208 1 89.44 111 LYS B CA 1
ATOM 2557 C C . LYS B 1 111 ? 14.797 21.531 2.469 1 89.44 111 LYS B C 1
ATOM 2559 O O . LYS B 1 111 ? 14.984 20.406 2.922 1 89.44 111 LYS B O 1
ATOM 2564 N N . GLY B 1 112 ? 15.516 22.5 2.982 1 75.94 112 GLY B N 1
ATOM 2565 C CA . GLY B 1 112 ? 16.312 22.406 4.199 1 75.94 112 GLY B CA 1
ATOM 2566 C C . GLY B 1 11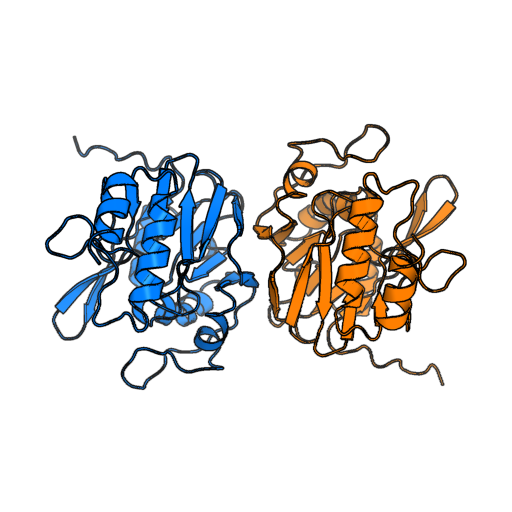2 ? 17.672 23.047 4.074 1 75.94 112 GLY B C 1
ATOM 2567 O O . GLY B 1 112 ? 18.047 23.531 3.006 1 75.94 112 GLY B O 1
ATOM 2568 N N . ASP B 1 113 ? 18.297 23.141 5.203 1 69.62 113 ASP B N 1
ATOM 2569 C CA . ASP B 1 113 ? 19.547 23.891 5.309 1 69.62 113 ASP B CA 1
ATOM 2570 C C . ASP B 1 113 ? 20.766 22.969 5.145 1 69.62 113 ASP B C 1
ATOM 2572 O O . ASP B 1 113 ? 21.859 23.297 5.605 1 69.62 113 ASP B O 1
ATOM 2576 N N . GLY B 1 114 ? 20.562 21.875 4.426 1 68.06 114 GLY B N 1
ATOM 2577 C CA . GLY B 1 114 ? 21.719 21.031 4.172 1 68.06 114 GLY B CA 1
ATOM 2578 C C . GLY B 1 114 ? 21.75 19.797 5.039 1 68.06 114 GLY B C 1
ATOM 2579 O O . GLY B 1 114 ? 22.266 18.75 4.621 1 68.06 114 GLY B O 1
ATOM 2580 N N . ASP B 1 115 ? 21.359 19.875 6.316 1 79.38 115 ASP B N 1
ATOM 2581 C CA . ASP B 1 115 ? 21.438 18.688 7.148 1 79.38 115 ASP B CA 1
ATOM 2582 C C . ASP B 1 115 ? 20.172 17.828 7.012 1 79.38 115 ASP B C 1
ATOM 2584 O O . ASP B 1 115 ? 19.078 18.281 7.355 1 79.38 115 ASP B O 1
ATOM 2588 N N . ARG B 1 116 ? 20.391 16.688 6.473 1 90.94 116 ARG B N 1
ATOM 2589 C CA . ARG B 1 116 ? 19.25 15.805 6.285 1 90.94 116 ARG B CA 1
ATOM 2590 C C . ARG B 1 116 ? 18.891 15.086 7.578 1 90.94 116 ARG B C 1
ATOM 2592 O O . ARG B 1 116 ? 19.75 14.883 8.438 1 90.94 116 ARG B O 1
ATOM 2599 N N . TYR B 1 117 ? 17.594 14.875 7.746 1 96.25 117 TYR B N 1
ATOM 2600 C CA . TYR B 1 117 ? 17.156 14 8.828 1 96.25 117 TYR B CA 1
ATOM 2601 C C . TYR B 1 117 ? 17.547 12.555 8.555 1 96.25 117 TYR B C 1
ATOM 2603 O O . TYR B 1 117 ? 17.875 12.195 7.422 1 96.25 117 TYR B O 1
ATOM 2611 N N . PRO B 1 118 ? 17.641 11.672 9.617 1 97.25 118 PRO B N 1
ATOM 2612 C CA . PRO B 1 118 ? 18.062 10.289 9.43 1 97.25 118 PRO B CA 1
ATOM 2613 C C . PRO B 1 118 ? 17.188 9.531 8.43 1 97.25 118 PRO B C 1
ATOM 2615 O O . PRO B 1 118 ? 15.953 9.586 8.523 1 97.25 118 PRO B O 1
ATOM 2618 N N . PRO B 1 119 ? 17.797 8.875 7.48 1 97.75 119 PRO B N 1
ATOM 2619 C CA . PRO B 1 119 ? 17.016 8.086 6.52 1 97.75 119 PRO B CA 1
ATOM 2620 C C . PRO B 1 119 ? 16.359 6.867 7.156 1 97.75 119 PRO B C 1
ATOM 2622 O O . PRO B 1 119 ? 16.828 6.367 8.18 1 97.75 119 PRO B O 1
ATOM 2625 N N . VAL B 1 120 ? 15.289 6.434 6.613 1 98.19 120 VAL B N 1
ATOM 2626 C CA . VAL B 1 120 ? 14.594 5.215 7.016 1 98.19 120 VAL B CA 1
ATOM 2627 C C . VAL B 1 120 ? 14.148 4.441 5.777 1 98.19 120 VAL B C 1
ATOM 2629 O O . VAL B 1 120 ? 13.984 5.02 4.703 1 98.19 120 VAL B O 1
ATOM 2632 N N . ASP B 1 121 ? 13.977 3.121 5.934 1 98.31 121 ASP B N 1
ATOM 2633 C CA . ASP B 1 121 ? 13.461 2.303 4.84 1 98.31 121 ASP B CA 1
ATOM 2634 C C . ASP B 1 121 ? 11.977 2.564 4.617 1 98.31 121 ASP B C 1
ATOM 2636 O O . ASP B 1 121 ? 11.219 2.75 5.574 1 98.31 121 ASP B O 1
ATOM 2640 N N . VAL B 1 122 ? 11.602 2.635 3.391 1 98.88 122 VAL B N 1
ATOM 2641 C CA . VAL B 1 122 ? 10.195 2.666 3.002 1 98.88 122 VAL B CA 1
ATOM 2642 C C . VAL B 1 122 ? 9.734 1.262 2.613 1 98.88 122 VAL B C 1
ATOM 2644 O O . VAL B 1 122 ? 10.359 0.606 1.778 1 98.88 122 VAL B O 1
ATOM 2647 N N . ASP B 1 123 ? 8.672 0.788 3.184 1 98.94 123 ASP B N 1
ATOM 2648 C CA . ASP B 1 123 ? 8.219 -0.585 2.982 1 98.94 123 ASP B CA 1
ATOM 2649 C C . ASP B 1 123 ? 7.281 -0.686 1.78 1 98.94 123 ASP B C 1
ATOM 2651 O O . ASP B 1 123 ? 7.242 -1.714 1.102 1 98.94 123 ASP B O 1
ATOM 2655 N N . ILE B 1 124 ? 6.469 0.336 1.591 1 98.94 124 ILE B N 1
ATOM 2656 C CA . ILE B 1 124 ? 5.508 0.373 0.494 1 98.94 124 ILE B CA 1
ATOM 2657 C C . ILE B 1 124 ? 5.551 1.74 -0.183 1 98.94 124 ILE B C 1
ATOM 2659 O O . ILE B 1 124 ? 5.371 2.77 0.471 1 98.94 124 ILE B O 1
ATOM 2663 N N . GLU B 1 125 ? 5.785 1.772 -1.419 1 98.94 125 GLU B N 1
ATOM 2664 C CA . GLU B 1 125 ? 5.738 2.986 -2.229 1 98.94 125 GLU B CA 1
ATOM 2665 C C . GLU B 1 125 ? 4.395 3.125 -2.936 1 98.94 125 GLU B C 1
ATOM 2667 O O . GLU B 1 125 ? 4.105 2.395 -3.887 1 98.94 125 GLU B O 1
ATOM 2672 N N . LEU B 1 126 ? 3.629 4.051 -2.525 1 98.88 126 LEU B N 1
ATOM 2673 C CA . LEU B 1 126 ? 2.227 4.203 -2.9 1 98.88 126 LEU B CA 1
ATOM 2674 C C . LEU B 1 126 ? 2.092 5.012 -4.184 1 98.88 126 LEU B C 1
ATOM 2676 O O . LEU B 1 126 ? 3.066 5.598 -4.66 1 98.88 126 LEU B O 1
ATOM 2680 N N . THR B 1 127 ? 0.911 5.043 -4.758 1 98.81 127 THR B N 1
ATOM 2681 C CA . THR B 1 127 ? 0.428 5.961 -5.785 1 98.81 127 THR B CA 1
ATOM 2682 C C . THR B 1 127 ? -1.003 6.398 -5.488 1 98.81 127 THR B C 1
ATOM 2684 O O . THR B 1 127 ? -1.642 5.875 -4.574 1 98.81 127 THR B O 1
ATOM 2687 N N . GLY B 1 128 ? -1.406 7.398 -6.207 1 98.75 128 GLY B N 1
ATOM 2688 C CA . GLY B 1 128 ? -2.818 7.738 -6.133 1 98.75 128 GLY B CA 1
ATOM 2689 C C . GLY B 1 128 ? -3.73 6.562 -6.43 1 98.75 128 GLY B C 1
ATOM 2690 O O . GLY B 1 128 ? -3.428 5.734 -7.289 1 98.75 128 GLY B O 1
ATOM 2691 N N . GLY B 1 129 ? -4.832 6.547 -5.711 1 98.56 129 GLY B N 1
ATOM 2692 C CA . GLY B 1 129 ? -5.809 5.496 -5.93 1 98.56 129 GLY B CA 1
ATOM 2693 C C . GLY B 1 129 ? -5.758 4.402 -4.879 1 98.56 129 GLY B C 1
ATOM 2694 O O . GLY B 1 129 ? -6.711 3.641 -4.723 1 98.56 129 GLY B O 1
ATOM 2695 N N . VAL B 1 130 ? -4.637 4.25 -4.191 1 98.94 130 VAL B N 1
ATOM 2696 C CA . VAL B 1 130 ? -4.547 3.314 -3.074 1 98.94 130 VAL B CA 1
ATOM 2697 C C . VAL B 1 130 ? -5.551 3.703 -1.994 1 98.94 130 VAL B C 1
ATOM 2699 O O . VAL B 1 130 ? -5.789 4.891 -1.757 1 98.94 130 VAL B O 1
ATOM 2702 N N . ARG B 1 131 ? -6.129 2.719 -1.403 1 98.81 131 ARG B N 1
ATOM 2703 C CA . ARG B 1 131 ? -7.117 2.934 -0.354 1 98.81 131 ARG B CA 1
ATOM 2704 C C . ARG B 1 131 ? -6.773 2.137 0.898 1 98.81 131 ARG B C 1
ATOM 2706 O O . ARG B 1 131 ? -6.34 0.985 0.807 1 98.81 131 ARG B O 1
ATOM 2713 N N . ILE B 1 132 ? -6.914 2.752 2.021 1 98.88 132 ILE B N 1
ATOM 2714 C CA . ILE B 1 132 ? -6.77 2.084 3.311 1 98.88 132 ILE B CA 1
ATOM 2715 C C . ILE B 1 132 ? -8.117 2.049 4.027 1 98.88 132 ILE B C 1
ATOM 2717 O O . ILE B 1 132 ? -8.68 3.096 4.363 1 98.88 132 ILE B O 1
ATOM 2721 N N . PRO B 1 133 ? -8.688 0.869 4.234 1 98.69 133 PRO B N 1
ATOM 2722 C CA . PRO B 1 133 ? -9.891 0.796 5.07 1 98.69 133 PRO B CA 1
ATOM 2723 C C . PRO B 1 133 ? -9.648 1.27 6.5 1 98.69 133 PRO B C 1
ATOM 2725 O O . PRO B 1 133 ? -8.625 0.929 7.102 1 98.69 133 PRO B O 1
ATOM 2728 N N . THR B 1 134 ? -10.508 2.098 6.977 1 98.44 134 THR B N 1
ATOM 2729 C CA . THR B 1 134 ? -10.406 2.602 8.344 1 98.44 134 THR B CA 1
ATOM 2730 C C . THR B 1 134 ? -11.758 2.545 9.039 1 98.44 134 THR B C 1
ATOM 2732 O O . THR B 1 134 ? -12.766 2.189 8.422 1 98.44 134 THR B O 1
ATOM 2735 N N . LEU B 1 135 ? -11.75 2.824 10.305 1 97.5 135 LEU B N 1
ATOM 2736 C CA . LEU B 1 135 ? -13 2.852 11.055 1 97.5 135 LEU B CA 1
ATOM 2737 C C . LEU B 1 135 ? -13.812 4.098 10.727 1 97.5 135 LEU B C 1
ATOM 2739 O O . LEU B 1 135 ? -15.008 4.172 11.031 1 97.5 135 LEU B O 1
ATOM 2743 N N . ALA B 1 136 ? -13.242 5.098 10.008 1 97.12 136 ALA B N 1
ATOM 2744 C CA . ALA B 1 136 ? -13.914 6.316 9.562 1 97.12 136 ALA B CA 1
ATOM 2745 C C . ALA B 1 136 ? -14.375 6.195 8.117 1 97.12 136 ALA B C 1
ATOM 2747 O O . ALA B 1 136 ? -14.82 7.18 7.516 1 97.12 136 ALA B O 1
ATOM 2748 N N . GLY B 1 137 ? -14.336 5.004 7.609 1 96.94 137 GLY B N 1
ATOM 2749 C CA . GLY B 1 137 ? -14.523 4.801 6.184 1 96.94 137 GLY B CA 1
ATOM 2750 C C . GLY B 1 137 ? -13.227 4.699 5.414 1 96.94 137 GLY B C 1
ATOM 2751 O O . GLY B 1 137 ? -12.141 4.84 5.992 1 96.94 137 GLY B O 1
ATOM 2752 N N . PRO B 1 138 ? -13.344 4.41 4.137 1 98 138 PRO B N 1
ATOM 2753 C CA . PRO B 1 138 ? -12.117 4.277 3.346 1 98 138 PRO B CA 1
ATOM 2754 C C . PRO B 1 138 ? -11.336 5.582 3.248 1 98 138 PRO B C 1
ATOM 2756 O O . PRO B 1 138 ? -11.93 6.656 3.107 1 98 138 PRO B O 1
ATOM 2759 N N . MET B 1 139 ? -10.07 5.5 3.424 1 98.69 139 MET B N 1
ATOM 2760 C CA . MET B 1 139 ? -9.133 6.602 3.223 1 98.69 139 MET B CA 1
ATOM 2761 C C . MET B 1 139 ? -8.43 6.477 1.877 1 98.69 139 MET B C 1
ATOM 2763 O O . MET B 1 139 ? -7.656 5.539 1.661 1 98.69 139 MET B O 1
ATOM 2767 N N . ASP B 1 140 ? -8.68 7.391 1.007 1 98.88 140 ASP B N 1
ATOM 2768 C CA . ASP B 1 140 ? -8.117 7.363 -0.339 1 98.88 140 ASP B CA 1
ATOM 2769 C C . ASP B 1 140 ? -6.84 8.203 -0.42 1 98.88 140 ASP B C 1
ATOM 2771 O O . ASP B 1 140 ? -6.816 9.352 0.025 1 98.88 140 ASP B O 1
ATOM 2775 N N . VAL B 1 141 ? -5.828 7.633 -0.965 1 98.94 141 VAL B N 1
ATOM 2776 C CA . VAL B 1 141 ? -4.621 8.391 -1.273 1 98.94 141 VAL B CA 1
ATOM 2777 C C . VAL B 1 141 ? -4.828 9.203 -2.553 1 98.94 141 VAL B C 1
ATOM 2779 O O . VAL B 1 141 ? -5.148 8.641 -3.604 1 98.94 141 VAL B O 1
ATOM 2782 N N . VAL B 1 142 ? -4.652 10.508 -2.48 1 98.94 142 VAL B N 1
ATOM 2783 C CA . VAL B 1 142 ? -4.824 11.414 -3.613 1 98.94 142 VAL B CA 1
ATOM 2784 C C . VAL B 1 142 ? -3.504 12.109 -3.922 1 98.94 142 VAL B C 1
ATOM 2786 O O . VAL B 1 142 ? -2.895 12.719 -3.039 1 98.94 142 VAL B O 1
ATOM 2789 N N . GLU B 1 143 ? -3.07 11.969 -5.156 1 98.94 143 GLU B N 1
ATOM 2790 C CA . GLU B 1 143 ? -1.847 12.672 -5.535 1 98.94 143 GLU B CA 1
ATOM 2791 C C . GLU B 1 143 ? -2.072 14.18 -5.609 1 98.94 143 GLU B C 1
ATOM 2793 O O . GLU B 1 143 ? -2.984 14.641 -6.297 1 98.94 143 GLU B O 1
ATOM 2798 N N . THR B 1 144 ? -1.275 14.891 -4.949 1 98.94 144 THR B N 1
ATOM 2799 C CA . THR B 1 144 ? -1.302 16.344 -4.969 1 98.94 144 THR B CA 1
ATOM 2800 C C . THR B 1 144 ? 0.107 16.906 -5.137 1 98.94 144 THR B C 1
ATOM 2802 O O . THR B 1 144 ? 0.572 17.688 -4.301 1 98.94 144 THR B O 1
ATOM 2805 N N . PRO B 1 145 ? 0.729 16.594 -6.25 1 98.81 145 PRO B N 1
ATOM 2806 C CA . PRO B 1 145 ? 2.098 17.078 -6.449 1 98.81 145 PRO B CA 1
ATOM 2807 C C . PRO B 1 145 ? 2.178 18.594 -6.559 1 98.81 145 PRO B C 1
ATOM 2809 O O . PRO B 1 145 ? 1.164 19.25 -6.797 1 98.81 145 PRO B O 1
ATOM 2812 N N . GLY B 1 146 ? 3.33 19.156 -6.414 1 98.5 146 GLY B N 1
ATOM 2813 C CA . GLY B 1 146 ? 3.607 20.578 -6.504 1 98.5 146 GLY B CA 1
ATOM 2814 C C . GLY B 1 146 ? 4.414 21.109 -5.328 1 98.5 146 GLY B C 1
ATOM 2815 O O . GLY B 1 146 ? 5.531 21.594 -5.508 1 98.5 146 GLY B O 1
ATOM 2816 N N . HIS B 1 147 ? 3.844 20.953 -4.098 1 98.31 147 HIS B N 1
ATOM 2817 C CA . HIS B 1 147 ? 4.594 21.266 -2.889 1 98.31 147 HIS B CA 1
ATOM 2818 C C . HIS B 1 147 ? 5.836 20.391 -2.764 1 98.31 147 HIS B C 1
ATOM 2820 O O . HIS B 1 147 ? 6.898 20.859 -2.35 1 98.31 147 HIS B O 1
ATOM 2826 N N . ALA B 1 148 ? 5.707 19.219 -3.062 1 98.44 148 ALA B N 1
ATOM 2827 C CA . ALA B 1 148 ? 6.73 18.188 -3.258 1 98.44 148 ALA B CA 1
ATOM 2828 C C . ALA B 1 148 ? 6.371 17.266 -4.422 1 98.44 148 ALA B C 1
ATOM 2830 O O . ALA B 1 148 ? 5.203 17.156 -4.793 1 98.44 148 ALA B O 1
ATOM 2831 N N . PRO B 1 149 ? 7.359 16.641 -5.055 1 98.31 149 PRO B N 1
ATOM 2832 C CA . PRO B 1 149 ? 7.082 15.883 -6.273 1 98.31 149 PRO B CA 1
ATOM 2833 C C . PRO B 1 149 ? 6.023 14.805 -6.066 1 98.31 149 PRO B C 1
ATOM 2835 O O . PRO B 1 149 ? 5.203 14.555 -6.957 1 98.31 149 PRO B O 1
ATOM 2838 N N . GLY B 1 150 ? 6.051 14.109 -4.941 1 98.75 150 GLY B N 1
ATOM 2839 C CA . GLY B 1 150 ? 5.117 13.023 -4.68 1 98.75 150 GLY B CA 1
ATOM 2840 C C . GLY B 1 150 ? 4.148 13.336 -3.553 1 98.75 150 GLY B C 1
ATOM 2841 O O . GLY B 1 150 ? 3.67 12.422 -2.875 1 98.75 150 GLY B O 1
ATOM 2842 N N . HIS B 1 151 ? 3.895 14.648 -3.316 1 98.94 151 HIS B N 1
ATOM 2843 C CA . HIS B 1 151 ? 2.977 15.023 -2.246 1 98.94 151 HIS B CA 1
ATOM 2844 C C . HIS B 1 151 ? 1.618 14.352 -2.424 1 98.94 151 HIS B C 1
ATOM 2846 O O . HIS B 1 151 ? 1.095 14.289 -3.539 1 98.94 151 HIS B O 1
ATOM 2852 N N . VAL B 1 152 ? 1.061 13.836 -1.311 1 98.94 152 VAL B N 1
ATOM 2853 C CA . VAL B 1 152 ? -0.279 13.266 -1.365 1 98.94 152 VAL B CA 1
ATOM 2854 C C . VAL B 1 152 ? -1.156 13.891 -0.285 1 98.94 152 VAL B C 1
ATOM 2856 O O . VAL B 1 152 ? -0.65 14.367 0.734 1 98.94 152 VAL B O 1
ATOM 2859 N N . SER B 1 153 ? -2.418 13.969 -0.526 1 98.94 153 SER B N 1
ATOM 2860 C CA . SER B 1 153 ? -3.482 14.203 0.443 1 98.94 153 SER B CA 1
ATOM 2861 C C . SER B 1 153 ? -4.32 12.945 0.659 1 98.94 153 SER B C 1
ATOM 2863 O O . SER B 1 153 ? -4.18 11.969 -0.076 1 98.94 153 SER B O 1
ATOM 2865 N N . LEU B 1 154 ? -5.074 12.898 1.713 1 98.94 154 LEU B N 1
ATOM 2866 C CA . LEU B 1 154 ? -5.926 11.758 2.035 1 98.94 154 LEU B CA 1
ATOM 2867 C C . LEU B 1 154 ? -7.387 12.18 2.145 1 98.94 154 LEU B C 1
ATOM 2869 O O . LEU B 1 154 ? -7.707 13.141 2.85 1 98.94 154 LEU B O 1
ATOM 2873 N N . HIS B 1 155 ? -8.227 11.508 1.413 1 98.81 155 HIS B N 1
ATOM 2874 C CA . HIS B 1 155 ? -9.633 11.875 1.318 1 98.81 155 HIS B CA 1
ATOM 2875 C C . HIS B 1 155 ? -10.531 10.789 1.901 1 98.81 155 HIS B C 1
ATOM 2877 O O . HIS B 1 155 ? -10.336 9.602 1.624 1 98.81 155 HIS B O 1
ATOM 2883 N N . PHE B 1 156 ? -11.414 11.156 2.791 1 98.31 156 PHE B N 1
ATOM 2884 C CA . PHE B 1 156 ? -12.477 10.312 3.32 1 98.31 156 PHE B CA 1
ATOM 2885 C C . PHE B 1 156 ? -13.82 10.672 2.691 1 98.31 156 PHE B C 1
ATOM 2887 O O . PHE B 1 156 ? -14.539 11.531 3.201 1 98.31 156 PHE B O 1
ATOM 2894 N N . PRO B 1 157 ? -14.188 9.938 1.685 1 97.62 157 PRO B N 1
ATOM 2895 C CA . PRO B 1 157 ? -15.398 10.336 0.957 1 97.62 157 PRO B CA 1
ATOM 2896 C C . PRO B 1 157 ? -16.656 10.25 1.812 1 97.62 157 PRO B C 1
ATOM 2898 O O . PRO B 1 157 ? -17.578 11.055 1.646 1 97.62 157 PRO B O 1
ATOM 2901 N N . GLU B 1 158 ? -16.719 9.312 2.674 1 96.06 158 GLU B N 1
ATOM 2902 C CA . GLU B 1 158 ? -17.953 9.078 3.434 1 96.06 158 GLU B CA 1
ATOM 2903 C C . GLU B 1 158 ? -18.203 10.219 4.418 1 96.06 158 GLU B C 1
ATOM 2905 O O . GLU B 1 158 ? -19.359 10.562 4.684 1 96.06 158 GLU B O 1
ATOM 2910 N N . ASP B 1 159 ? -17.141 10.859 4.848 1 94.12 159 ASP B N 1
ATOM 2911 C CA . ASP B 1 159 ? -17.297 11.914 5.848 1 94.12 159 ASP B CA 1
ATOM 2912 C C . ASP B 1 159 ? -17 13.281 5.246 1 94.12 159 ASP B C 1
ATOM 2914 O O . ASP B 1 159 ? -17.109 14.305 5.93 1 94.12 159 ASP B O 1
ATOM 2918 N N . GLY B 1 160 ? -16.578 13.266 4.023 1 97.38 160 GLY B N 1
ATOM 2919 C CA . GLY B 1 160 ? -16.203 14.516 3.385 1 97.38 160 GLY B CA 1
ATOM 2920 C C . GLY B 1 160 ? -14.977 15.156 4.012 1 97.38 160 GLY B C 1
ATOM 2921 O O . GLY B 1 160 ? -14.859 16.375 4.051 1 97.38 160 GLY B O 1
ATOM 2922 N N . LEU B 1 161 ? -14.094 14.375 4.598 1 98.25 161 LEU B N 1
ATOM 2923 C CA . LEU B 1 161 ? -12.891 14.875 5.258 1 98.25 161 LEU B CA 1
ATOM 2924 C C . LEU B 1 161 ? -11.688 14.789 4.324 1 98.25 161 LEU B C 1
ATOM 2926 O O . LEU B 1 161 ? -11.508 13.781 3.629 1 98.25 161 LEU B O 1
ATOM 2930 N N . LEU B 1 162 ? -10.945 15.844 4.297 1 98.69 162 LEU B N 1
ATOM 2931 C CA . LEU B 1 162 ? -9.672 15.883 3.588 1 98.69 162 LEU B CA 1
ATOM 2932 C C . LEU B 1 162 ? -8.523 16.141 4.551 1 98.69 162 LEU B C 1
ATOM 2934 O O . LEU B 1 162 ? -8.539 17.141 5.289 1 98.69 162 LEU B O 1
ATOM 2938 N N . LEU B 1 163 ? -7.617 15.25 4.664 1 98.75 163 LEU B N 1
ATOM 2939 C CA . LEU B 1 163 ? -6.297 15.562 5.199 1 98.75 163 LEU B CA 1
ATOM 2940 C C . LEU B 1 163 ? -5.387 16.109 4.105 1 98.75 163 LEU B C 1
ATOM 2942 O O . LEU B 1 163 ? -4.922 15.367 3.244 1 98.75 163 LEU B O 1
ATOM 2946 N N . ALA B 1 164 ? -5.07 17.344 4.164 1 98.75 164 ALA B N 1
ATOM 2947 C CA . ALA B 1 164 ? -4.566 18.062 2.996 1 98.75 164 ALA B CA 1
ATOM 2948 C C . ALA B 1 164 ? -3.049 17.953 2.9 1 98.75 164 ALA B C 1
ATOM 2950 O O . ALA B 1 164 ? -2.469 18.219 1.843 1 98.75 164 ALA B O 1
ATOM 2951 N N . GLY B 1 165 ? -2.377 17.5 3.975 1 98.5 165 GLY B N 1
ATOM 2952 C CA . GLY B 1 165 ? -0.94 17.719 3.994 1 98.5 165 GLY B CA 1
ATOM 2953 C C . GLY B 1 165 ? -0.563 19.188 3.873 1 98.5 165 GLY B C 1
ATOM 2954 O O . GLY B 1 165 ? -1.053 20.016 4.637 1 98.5 165 GLY B O 1
ATOM 2955 N N . ASP B 1 166 ? 0.276 19.469 2.854 1 98.12 166 ASP B N 1
ATOM 2956 C CA . ASP B 1 166 ? 0.674 20.875 2.662 1 98.12 166 ASP B CA 1
ATOM 2957 C C . ASP B 1 166 ? 0.115 21.422 1.356 1 98.12 166 ASP B C 1
ATOM 2959 O O . ASP B 1 166 ? 0.557 22.469 0.883 1 98.12 166 ASP B O 1
ATOM 2963 N N . ALA B 1 167 ? -0.843 20.656 0.783 1 98.62 167 ALA B N 1
ATOM 2964 C CA . ALA B 1 167 ? -1.552 21.203 -0.368 1 98.62 167 ALA B CA 1
ATOM 2965 C C . ALA B 1 167 ? -2.377 22.422 0.03 1 98.62 167 ALA B C 1
ATOM 2967 O O . ALA B 1 167 ? -2.621 23.312 -0.791 1 98.62 167 ALA B O 1
ATOM 2968 N N . LEU B 1 168 ? -2.865 22.406 1.243 1 98.25 168 LEU B N 1
ATOM 2969 C CA . LEU B 1 168 ? -3.584 23.516 1.864 1 98.25 168 LEU B CA 1
ATOM 2970 C C . LEU B 1 168 ? -3.029 23.812 3.254 1 98.25 168 LEU B C 1
ATOM 2972 O O . LEU B 1 168 ? -2.48 22.922 3.91 1 98.25 168 LEU B O 1
ATOM 2976 N N . VAL B 1 169 ? -3.191 25.078 3.689 1 96.94 169 VAL B N 1
ATOM 2977 C CA . VAL B 1 169 ? -2.752 25.453 5.031 1 96.94 169 VAL B CA 1
ATOM 2978 C C . VAL B 1 169 ? -3.844 26.266 5.723 1 96.94 169 VAL B C 1
ATOM 2980 O O . VAL B 1 169 ? -4.664 26.906 5.062 1 96.94 169 VAL B O 1
ATOM 2983 N N . ALA B 1 170 ? -3.83 26.188 7.031 1 95.44 170 ALA B N 1
ATOM 2984 C CA . ALA B 1 170 ? -4.832 26.891 7.832 1 95.44 170 ALA B CA 1
ATOM 2985 C C . ALA B 1 170 ? -4.172 27.75 8.906 1 95.44 170 ALA B C 1
ATOM 2987 O O . ALA B 1 170 ? -4.742 27.953 9.984 1 95.44 170 ALA B O 1
ATOM 2988 N N . ASP B 1 171 ? -2.947 28.156 8.688 1 89.19 171 ASP B N 1
ATOM 2989 C CA . ASP B 1 171 ? -2.215 28.922 9.703 1 89.19 171 ASP B CA 1
ATOM 2990 C C . ASP B 1 171 ? -1.939 30.344 9.227 1 89.19 171 ASP B C 1
ATOM 2992 O O . ASP B 1 171 ? -1.065 31.031 9.766 1 89.19 171 ASP B O 1
ATOM 2996 N N . GLY B 1 172 ? -2.664 30.797 8.203 1 84.25 172 GLY B N 1
ATOM 2997 C CA . GLY B 1 172 ? -2.488 32.156 7.695 1 84.25 172 GLY B CA 1
ATOM 2998 C C . GLY B 1 172 ? -3.627 33.062 8.07 1 84.25 172 GLY B C 1
ATOM 2999 O O . GLY B 1 172 ? -4.293 32.875 9.086 1 84.25 172 GLY B O 1
ATOM 3000 N N . GLU B 1 173 ? -3.705 34.125 7.301 1 85.62 173 GLU B N 1
ATOM 3001 C CA . GLU B 1 173 ? -4.703 35.156 7.547 1 85.62 173 GLU B CA 1
ATOM 3002 C C . GLU B 1 173 ? -6.109 34.656 7.25 1 85.62 173 GLU B C 1
ATOM 3004 O O . GLU B 1 173 ? -7.066 35.031 7.93 1 85.62 173 GLU B O 1
ATOM 3009 N N . GLU B 1 174 ? -6.195 33.844 6.301 1 90.56 174 GLU B N 1
ATOM 3010 C CA . GLU B 1 174 ? -7.469 33.219 5.953 1 90.56 174 GLU B CA 1
ATOM 3011 C C . GLU B 1 174 ? -7.633 31.859 6.641 1 90.56 174 GLU B C 1
ATOM 3013 O O . GLU B 1 174 ? -6.645 31.203 6.961 1 90.56 174 GLU B O 1
ATOM 3018 N N . PRO B 1 175 ? -8.883 31.516 6.852 1 92.94 175 PRO B N 1
ATOM 3019 C CA . PRO B 1 175 ? -9.117 30.234 7.52 1 92.94 175 PRO B CA 1
ATOM 3020 C C . PRO B 1 175 ? -8.5 29.062 6.77 1 92.94 175 PRO B C 1
ATOM 3022 O O . PRO B 1 175 ? -8.062 28.094 7.391 1 92.94 175 PRO B O 1
ATOM 3025 N N . LEU B 1 176 ? -8.539 29.094 5.441 1 96.88 176 LEU B N 1
ATOM 3026 C CA . LEU B 1 176 ? -7.965 28.078 4.559 1 96.88 176 LEU B CA 1
ATOM 3027 C C . LEU B 1 176 ? -7.293 28.734 3.354 1 96.88 176 LEU B C 1
ATOM 3029 O O . LEU B 1 176 ? -7.887 29.578 2.688 1 96.88 176 LEU B O 1
ATOM 3033 N N . SER B 1 177 ? -6.059 28.422 3.137 1 96.62 177 SER B N 1
ATOM 3034 C CA . SER B 1 177 ? -5.277 28.984 2.035 1 96.62 177 SER B CA 1
ATOM 3035 C C . SER B 1 177 ? -4.578 27.891 1.243 1 96.62 177 SER B C 1
ATOM 3037 O O . SER B 1 177 ? -4.555 26.719 1.662 1 96.62 177 SER B O 1
ATOM 3039 N N . GLY B 1 178 ? -4.105 28.203 0.099 1 96.88 178 GLY B N 1
ATOM 3040 C CA . GLY B 1 178 ? -3.336 27.281 -0.722 1 96.88 178 GLY B CA 1
ATOM 3041 C C . GLY B 1 178 ? -1.935 27.031 -0.195 1 96.88 178 GLY B C 1
ATOM 3042 O O . GLY B 1 178 ? -1.599 27.469 0.911 1 96.88 178 GLY B O 1
ATOM 3043 N N . PRO B 1 179 ? -1.175 26.297 -0.979 1 95.94 179 PRO B N 1
ATOM 3044 C CA . PRO B 1 179 ? 0.199 26.016 -0.558 1 95.94 179 PRO B CA 1
ATOM 3045 C C . PRO B 1 179 ? 1.026 27.281 -0.355 1 95.94 179 PRO B C 1
ATOM 3047 O O . PRO B 1 179 ? 0.835 28.266 -1.069 1 95.94 179 PRO B O 1
ATOM 3050 N N . LYS B 1 180 ? 1.875 27.25 0.601 1 93.81 180 LYS B N 1
ATOM 3051 C CA . LYS B 1 180 ? 2.746 28.391 0.854 1 93.81 180 LYS B CA 1
ATOM 3052 C C . LYS B 1 180 ? 3.736 28.594 -0.291 1 93.81 180 LYS B C 1
ATOM 3054 O O . LYS B 1 180 ? 4.57 27.719 -0.558 1 93.81 180 LYS B O 1
ATOM 3059 N N . PRO B 1 181 ? 3.775 29.75 -0.913 1 93.75 181 PRO B N 1
ATOM 3060 C CA . PRO B 1 181 ? 4.602 29.953 -2.105 1 93.75 181 PRO B CA 1
ATOM 3061 C C . PRO B 1 181 ? 6.094 29.797 -1.825 1 93.75 181 PRO B C 1
ATOM 3063 O O . PRO B 1 181 ? 6.812 29.188 -2.621 1 93.75 181 PRO B O 1
ATOM 3066 N N . ASP B 1 182 ? 6.562 30.25 -0.724 1 92.31 182 ASP B N 1
ATOM 3067 C CA . ASP B 1 182 ? 7.988 30.25 -0.409 1 92.31 182 ASP B CA 1
ATOM 3068 C C . ASP B 1 182 ? 8.5 28.828 -0.202 1 92.31 182 ASP B C 1
ATOM 3070 O O . ASP B 1 182 ? 9.711 28.578 -0.223 1 92.31 182 ASP B O 1
ATOM 3074 N N . PHE B 1 183 ? 7.578 27.844 -0.073 1 93.38 183 PHE B N 1
ATOM 3075 C CA . PHE B 1 183 ? 7.98 26.484 0.239 1 93.38 183 PHE B CA 1
ATOM 3076 C C . PHE B 1 183 ? 7.445 25.516 -0.804 1 93.38 183 PHE B C 1
ATOM 3078 O O . PHE B 1 183 ? 7.352 24.312 -0.55 1 93.38 183 PHE B O 1
ATOM 3085 N N . THR B 1 184 ? 7.031 26.047 -1.883 1 96.81 184 THR B N 1
ATOM 3086 C CA . THR B 1 184 ? 6.445 25.234 -2.941 1 96.81 184 THR B CA 1
ATOM 3087 C C . THR B 1 184 ? 7.211 25.422 -4.25 1 96.81 184 THR B C 1
ATOM 3089 O O . THR B 1 184 ? 6.977 26.391 -4.984 1 96.81 184 THR B O 1
ATOM 3092 N N . PRO B 1 185 ? 8.055 24.547 -4.582 1 96.44 185 PRO B N 1
ATOM 3093 C CA . PRO B 1 185 ? 8.93 24.688 -5.746 1 96.44 185 PRO B CA 1
ATOM 3094 C C . PRO B 1 185 ? 8.156 24.766 -7.062 1 96.44 185 PRO B C 1
ATOM 3096 O O . PRO B 1 185 ? 8.578 25.469 -7.988 1 96.44 185 PRO B O 1
ATOM 3099 N N . ASP B 1 186 ? 7.055 24.031 -7.199 1 97.19 186 ASP B N 1
ATOM 3100 C CA . ASP B 1 186 ? 6.242 24.047 -8.406 1 97.19 186 ASP B CA 1
ATOM 3101 C C . ASP B 1 186 ? 4.816 24.516 -8.109 1 97.19 186 ASP B C 1
ATOM 3103 O O . ASP B 1 186 ? 3.902 23.688 -7.992 1 97.19 186 ASP B O 1
ATOM 3107 N N . MET B 1 187 ? 4.676 25.797 -8.07 1 97 187 MET B N 1
ATOM 3108 C CA . MET B 1 187 ? 3.416 26.406 -7.641 1 97 187 MET B CA 1
ATOM 3109 C C . MET B 1 187 ? 2.301 26.094 -8.633 1 97 187 MET B C 1
ATOM 3111 O O . MET B 1 187 ? 1.161 25.844 -8.234 1 97 187 MET B O 1
ATOM 3115 N N . ASP B 1 188 ? 2.637 26.156 -9.945 1 97.12 188 ASP B N 1
ATOM 3116 C CA . ASP B 1 188 ? 1.62 25.859 -10.953 1 97.12 188 ASP B CA 1
ATOM 3117 C C . ASP B 1 188 ? 1.062 24.453 -10.758 1 97.12 188 ASP B C 1
ATOM 3119 O O . ASP B 1 188 ? -0.156 24.25 -10.75 1 97.12 188 ASP B O 1
ATOM 3123 N N . ARG B 1 189 ? 1.923 23.469 -10.578 1 98.06 189 ARG B N 1
ATOM 3124 C CA . ARG B 1 189 ? 1.512 22.094 -10.344 1 98.06 189 ARG B CA 1
ATOM 3125 C C . ARG B 1 189 ? 0.736 21.953 -9.031 1 98.06 189 ARG B C 1
ATOM 3127 O O . ARG B 1 189 ? -0.226 21.188 -8.953 1 98.06 189 ARG B O 1
ATOM 3134 N N . ALA B 1 190 ? 1.167 22.688 -8.039 1 98.31 190 ALA B N 1
ATOM 3135 C CA . ALA B 1 190 ? 0.488 22.672 -6.746 1 98.31 190 ALA B CA 1
ATOM 3136 C C . ALA B 1 190 ? -0.945 23.172 -6.867 1 98.31 190 ALA B C 1
ATOM 3138 O O . ALA B 1 190 ? -1.867 22.609 -6.281 1 98.31 190 ALA B O 1
ATOM 3139 N N . LEU B 1 191 ? -1.112 24.219 -7.609 1 97.81 191 LEU B N 1
ATOM 3140 C CA . LEU B 1 191 ? -2.445 24.797 -7.773 1 97.81 191 LEU B CA 1
ATOM 3141 C C . LEU B 1 191 ? -3.33 23.875 -8.609 1 97.81 191 LEU B C 1
ATOM 3143 O O . LEU B 1 191 ? -4.539 23.797 -8.383 1 97.81 191 LEU B O 1
ATOM 3147 N N . GLU B 1 192 ? -2.756 23.203 -9.617 1 98.25 192 GLU B N 1
ATOM 3148 C CA . GLU B 1 192 ? -3.494 22.156 -10.328 1 98.25 192 GLU B CA 1
ATOM 3149 C C . GLU B 1 192 ? -3.982 21.078 -9.359 1 98.25 192 GLU B C 1
ATOM 3151 O O . GLU B 1 192 ? -5.102 20.578 -9.492 1 98.25 192 GLU B O 1
ATOM 3156 N N . SER B 1 193 ? -3.141 20.688 -8.414 1 98.75 193 SER B N 1
ATOM 3157 C CA . SER B 1 193 ? -3.512 19.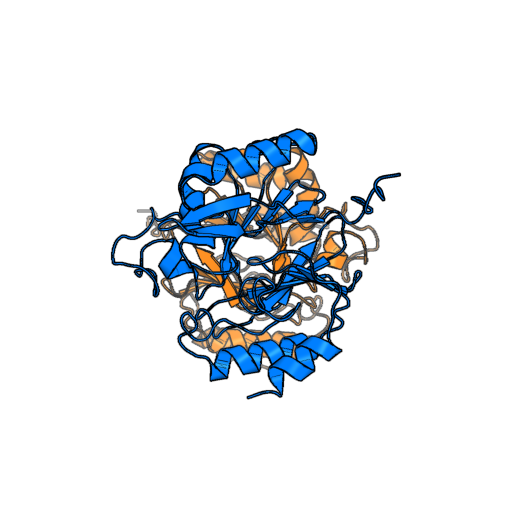734 -7.383 1 98.75 193 SER B CA 1
ATOM 3158 C C . SER B 1 193 ? -4.656 20.25 -6.523 1 98.75 193 SER B C 1
ATOM 3160 O O . SER B 1 193 ? -5.582 19.516 -6.191 1 98.75 193 SER B O 1
ATOM 3162 N N . VAL B 1 194 ? -4.598 21.531 -6.145 1 98.75 194 VAL B N 1
ATOM 3163 C CA . VAL B 1 194 ? -5.672 22.141 -5.367 1 98.75 194 VAL B CA 1
ATOM 3164 C C . VAL B 1 194 ? -6.973 22.094 -6.164 1 98.75 194 VAL B C 1
ATOM 3166 O O . VAL B 1 194 ? -8.031 21.781 -5.613 1 98.75 194 VAL B O 1
ATOM 3169 N N . ALA B 1 195 ? -6.891 22.422 -7.43 1 98.5 195 ALA B N 1
ATOM 3170 C CA . ALA B 1 195 ? -8.07 22.344 -8.289 1 98.5 195 ALA B CA 1
ATOM 3171 C C . ALA B 1 195 ? -8.641 20.922 -8.32 1 98.5 195 ALA B C 1
ATOM 3173 O O . ALA B 1 195 ? -9.859 20.75 -8.289 1 98.5 195 ALA B O 1
ATOM 3174 N N . ALA B 1 196 ? -7.754 19.953 -8.422 1 98.62 196 ALA B N 1
ATOM 3175 C CA . ALA B 1 196 ? -8.188 18.562 -8.406 1 98.62 196 ALA B CA 1
ATOM 3176 C C . ALA B 1 196 ? -8.891 18.219 -7.094 1 98.62 196 ALA B C 1
ATOM 3178 O O . ALA B 1 196 ? -9.875 17.469 -7.078 1 98.62 196 ALA B O 1
ATOM 3179 N N . LEU B 1 197 ? -8.383 18.719 -5.977 1 98.81 197 LEU B N 1
ATOM 3180 C CA . LEU B 1 197 ? -9.016 18.516 -4.68 1 98.81 197 LEU B CA 1
ATOM 3181 C C . LEU B 1 197 ? -10.406 19.125 -4.645 1 98.81 197 LEU B C 1
ATOM 3183 O O . LEU B 1 197 ? -11.32 18.578 -4.023 1 98.81 197 LEU B O 1
ATOM 3187 N N . ALA B 1 198 ? -10.586 20.266 -5.262 1 98.5 198 ALA B N 1
ATOM 3188 C CA . ALA B 1 198 ? -11.867 20.969 -5.285 1 98.5 198 ALA B CA 1
ATOM 3189 C C . ALA B 1 198 ? -12.93 20.125 -5.984 1 98.5 198 ALA B C 1
ATOM 3191 O O . ALA B 1 198 ? -14.133 20.328 -5.773 1 98.5 198 ALA B O 1
ATOM 3192 N N . ALA B 1 199 ? -12.508 19.281 -6.863 1 98.31 199 ALA B N 1
ATOM 3193 C CA . ALA B 1 199 ? -13.43 18.438 -7.625 1 98.31 199 ALA B CA 1
ATOM 3194 C C . ALA B 1 199 ? -13.945 17.281 -6.773 1 98.31 199 ALA B C 1
ATOM 3196 O O . ALA B 1 199 ? -14.922 16.625 -7.148 1 98.31 199 ALA B O 1
ATOM 3197 N N . LEU B 1 200 ? -13.312 17.031 -5.645 1 98.62 200 LEU B N 1
ATOM 3198 C CA . LEU B 1 200 ? -13.781 16 -4.715 1 98.62 200 LEU B CA 1
ATOM 3199 C C . LEU B 1 200 ? -14.906 16.547 -3.838 1 98.62 200 LEU B C 1
ATOM 3201 O O . LEU B 1 200 ? -15.156 17.75 -3.809 1 98.62 200 LEU B O 1
ATOM 3205 N N . GLU B 1 201 ? -15.617 15.578 -3.213 1 98.25 201 GLU B N 1
ATOM 3206 C CA . GLU B 1 201 ? -16.594 15.961 -2.201 1 98.25 201 GLU B CA 1
ATOM 3207 C C . GLU B 1 201 ? -15.938 16.156 -0.839 1 98.25 201 GLU B C 1
ATOM 3209 O O . GLU B 1 201 ? -15.781 15.203 -0.077 1 98.25 201 GLU B O 1
ATOM 3214 N N . VAL B 1 202 ? -15.617 17.375 -0.553 1 98.56 202 VAL B N 1
ATOM 3215 C CA . VAL B 1 202 ? -14.961 17.734 0.702 1 98.56 202 VAL B CA 1
ATOM 3216 C C . VAL B 1 202 ? -15.852 18.688 1.491 1 98.56 202 VAL B C 1
ATOM 3218 O O . VAL B 1 202 ? -16.312 19.703 0.956 1 98.56 202 VAL B O 1
ATOM 3221 N N . ASP B 1 203 ? -16.094 18.375 2.729 1 98.12 203 ASP B N 1
ATOM 3222 C CA . ASP B 1 203 ? -16.891 19.234 3.602 1 98.12 203 ASP B CA 1
ATOM 3223 C C . ASP B 1 203 ? -16.016 19.969 4.613 1 98.12 203 ASP B C 1
ATOM 3225 O O . ASP B 1 203 ? -16.344 21.078 5.035 1 98.12 203 ASP B O 1
ATOM 3229 N N . HIS B 1 204 ? -14.945 19.344 5.023 1 97.5 204 HIS B N 1
ATOM 3230 C CA . HIS B 1 204 ? -14.031 19.906 6.004 1 97.5 204 HIS B CA 1
ATOM 3231 C C . HIS B 1 204 ? -12.609 19.391 5.801 1 97.5 204 HIS B C 1
ATOM 3233 O O . HIS B 1 204 ? -12.406 18.375 5.145 1 97.5 204 HIS B O 1
ATOM 3239 N N . VAL B 1 205 ? -11.641 20.156 6.285 1 98.19 205 VAL B N 1
ATOM 3240 C CA . VAL B 1 205 ? -10.234 19.906 5.965 1 98.19 205 VAL B CA 1
ATOM 3241 C C . VAL B 1 205 ? -9.406 19.938 7.246 1 98.19 205 VAL B C 1
ATOM 3243 O O . VAL B 1 205 ? -9.656 20.75 8.141 1 98.19 205 VAL B O 1
ATOM 3246 N N . VAL B 1 206 ? -8.539 19.016 7.359 1 97.81 206 VAL B N 1
ATOM 3247 C CA . VAL B 1 206 ? -7.441 19.109 8.32 1 97.81 206 VAL B CA 1
ATOM 3248 C C . VAL B 1 206 ? -6.137 19.422 7.586 1 97.81 206 VAL B C 1
ATOM 3250 O O . VAL B 1 206 ? -5.73 18.688 6.688 1 97.81 206 VAL B O 1
ATOM 3253 N N . CYS B 1 207 ? -5.547 20.516 7.867 1 97.81 207 CYS B N 1
ATOM 3254 C CA . CYS B 1 207 ? -4.234 20.875 7.352 1 97.81 207 CYS B CA 1
ATOM 3255 C C . CYS B 1 207 ? -3.141 20.562 8.359 1 97.81 207 CYS B C 1
ATOM 3257 O O . CYS B 1 207 ? -3.336 20.719 9.57 1 97.81 207 CYS B O 1
ATOM 3259 N N . PHE B 1 208 ? -2.041 20.062 7.824 1 98.12 208 PHE B N 1
ATOM 3260 C CA . PHE B 1 208 ? -0.923 19.797 8.719 1 98.12 208 PHE B CA 1
ATOM 3261 C C . PHE B 1 208 ? -0.519 21.062 9.469 1 98.12 208 PHE B C 1
ATOM 3263 O O . PHE B 1 208 ? -0.206 21.016 10.664 1 98.12 208 PHE B O 1
ATOM 3270 N N . HIS B 1 209 ? -0.495 22.125 8.727 1 96 209 HIS B N 1
ATOM 3271 C CA . HIS B 1 209 ? -0.22 23.422 9.328 1 96 209 HIS B CA 1
ATOM 3272 C C . HIS B 1 209 ? -1.512 24.172 9.617 1 96 209 HIS B C 1
ATOM 3274 O O . HIS B 1 209 ? -2.178 24.656 8.695 1 96 209 HIS B O 1
ATOM 3280 N N . GLY B 1 210 ? -1.913 24.266 10.859 1 92.69 210 GLY B N 1
ATOM 3281 C CA . GLY B 1 210 ? -3.051 25.094 11.25 1 92.69 210 GLY B CA 1
ATOM 3282 C C . GLY B 1 210 ? -4.234 24.266 11.727 1 92.69 210 GLY B C 1
ATOM 3283 O O . GLY B 1 210 ? -5.129 24.797 12.398 1 92.69 210 GLY B O 1
ATOM 3284 N N . GLY B 1 211 ? -4.336 22.938 11.266 1 94.06 211 GLY B N 1
ATOM 3285 C CA . GLY B 1 211 ? -5.324 22.047 11.859 1 94.06 211 GLY B CA 1
ATOM 3286 C C . GLY B 1 211 ? -6.645 22.047 11.117 1 94.06 211 GLY B C 1
ATOM 3287 O O . GLY B 1 211 ? -6.672 22.078 9.883 1 94.06 211 GLY B O 1
ATOM 3288 N N . TYR B 1 212 ? -7.727 21.953 11.867 1 95.06 212 TYR B N 1
ATOM 3289 C CA . TYR B 1 212 ? -9.062 21.703 11.336 1 95.06 212 TYR B CA 1
ATOM 3290 C C . TYR B 1 212 ? -9.703 22.984 10.828 1 95.06 212 TYR B C 1
ATOM 3292 O O . TYR B 1 212 ? -9.586 24.047 11.469 1 95.06 212 TYR B O 1
ATOM 3300 N N . VAL B 1 213 ? -10.281 22.922 9.703 1 96.56 213 VAL B N 1
ATOM 3301 C CA . VAL B 1 213 ? -11.031 24.016 9.102 1 96.56 213 VAL B CA 1
ATOM 3302 C C . VAL B 1 213 ? -12.375 23.516 8.594 1 96.56 213 VAL B C 1
ATOM 3304 O O . VAL B 1 213 ? -12.445 22.5 7.898 1 96.56 213 VAL B O 1
ATOM 3307 N N . ASP B 1 214 ? -13.453 24.188 8.953 1 96.75 214 ASP B N 1
ATOM 3308 C CA . ASP B 1 214 ? -14.789 23.844 8.5 1 96.75 214 ASP B CA 1
ATOM 3309 C C . ASP B 1 214 ? -15.109 24.5 7.156 1 96.75 214 ASP B C 1
ATOM 3311 O O . ASP B 1 214 ? -16.047 25.281 7.051 1 96.75 214 ASP B O 1
ATOM 3315 N N . ARG B 1 215 ? -14.289 24.25 6.188 1 96.94 215 ARG B N 1
ATOM 3316 C CA . ARG B 1 215 ? -14.453 24.656 4.797 1 96.94 215 ARG B CA 1
ATOM 3317 C C . ARG B 1 215 ? -14.219 23.484 3.852 1 96.94 215 ARG B C 1
ATOM 3319 O O . ARG B 1 215 ? -13.484 22.547 4.176 1 96.94 215 ARG B O 1
ATOM 3326 N N . GLY B 1 216 ? -14.875 23.562 2.676 1 97.44 216 GLY B N 1
ATOM 3327 C CA . GLY B 1 216 ? -14.836 22.406 1.793 1 97.44 216 GLY B CA 1
ATOM 3328 C C . GLY B 1 216 ? -14.508 22.766 0.356 1 97.44 216 GLY B C 1
ATOM 3329 O O . GLY B 1 216 ? -13.695 23.656 0.102 1 97.44 216 GLY B O 1
ATOM 3330 N N . SER B 1 217 ? -15.133 22.047 -0.518 1 98.44 217 SER B N 1
ATOM 3331 C CA . SER B 1 217 ? -14.789 22.062 -1.937 1 98.44 217 SER B CA 1
ATOM 3332 C C . SER B 1 217 ? -14.992 23.453 -2.537 1 98.44 217 SER B C 1
ATOM 3334 O O . SER B 1 217 ? -14.227 23.875 -3.408 1 98.44 217 SER B O 1
ATOM 3336 N N . GLU B 1 218 ? -15.969 24.188 -2.109 1 97.69 218 GLU B N 1
ATOM 3337 C CA . GLU B 1 218 ? -16.219 25.516 -2.648 1 97.69 218 GLU B CA 1
ATOM 3338 C C . GLU B 1 218 ? -15.047 26.453 -2.354 1 97.69 218 GLU B C 1
ATOM 3340 O O . GLU B 1 218 ? -14.562 27.156 -3.246 1 97.69 218 GLU B O 1
ATOM 3345 N N . ARG B 1 219 ? -14.633 26.438 -1.108 1 97.56 219 ARG B N 1
ATOM 3346 C CA . ARG B 1 219 ? -13.5 27.266 -0.735 1 97.56 219 ARG B CA 1
ATOM 3347 C C . ARG B 1 219 ? -12.227 26.828 -1.452 1 97.56 219 ARG B C 1
ATOM 3349 O O . ARG B 1 219 ? -11.422 27.656 -1.881 1 97.56 219 ARG B O 1
ATOM 3356 N N . ILE B 1 220 ? -12.008 25.516 -1.537 1 98.56 220 ILE B N 1
ATOM 3357 C CA . ILE B 1 220 ? -10.836 24.969 -2.205 1 98.56 220 ILE B CA 1
ATOM 3358 C C . ILE B 1 220 ? -10.82 25.422 -3.666 1 98.56 220 ILE B C 1
ATOM 3360 O O . ILE B 1 220 ? -9.766 25.766 -4.199 1 98.56 220 ILE B O 1
ATOM 3364 N N . ARG B 1 221 ? -11.977 25.453 -4.285 1 98.12 221 ARG B N 1
ATOM 3365 C CA . ARG B 1 221 ? -12.094 25.891 -5.668 1 98.12 221 ARG B CA 1
ATOM 3366 C C . ARG B 1 221 ? -11.688 27.359 -5.805 1 98.12 221 ARG B C 1
ATOM 3368 O O . ARG B 1 221 ? -10.984 27.734 -6.746 1 98.12 221 ARG B O 1
ATOM 3375 N N . GLU B 1 222 ? -12.125 28.203 -4.895 1 97.62 222 GLU B N 1
ATOM 3376 C CA . GLU B 1 222 ? -11.766 29.609 -4.906 1 97.62 222 GLU B CA 1
ATOM 3377 C C . GLU B 1 222 ? -10.25 29.781 -4.824 1 97.62 222 GLU B C 1
ATOM 3379 O O . GLU B 1 222 ? -9.688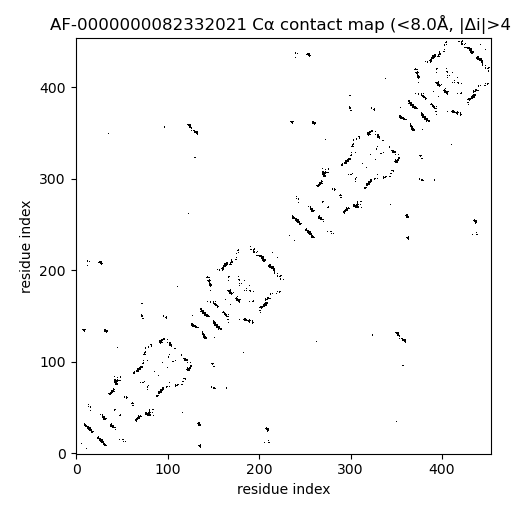 30.672 -5.48 1 97.62 222 GLU B O 1
ATOM 3384 N N . ILE B 1 223 ? -9.648 28.969 -4.004 1 97 223 ILE B N 1
ATOM 3385 C CA . ILE B 1 223 ? -8.203 29.031 -3.834 1 97 223 ILE B CA 1
ATOM 3386 C C . ILE B 1 223 ? -7.512 28.656 -5.145 1 97 223 ILE B C 1
ATOM 3388 O O . ILE B 1 223 ? -6.555 29.312 -5.559 1 97 223 ILE B O 1
ATOM 3392 N N . ALA B 1 224 ? -8.008 27.594 -5.762 1 96.31 224 ALA B N 1
ATOM 3393 C CA . ALA B 1 224 ? -7.426 27.125 -7.016 1 96.31 224 ALA B CA 1
ATOM 3394 C C . ALA B 1 224 ? -7.547 28.188 -8.109 1 96.31 224 ALA B C 1
ATOM 3396 O O . ALA B 1 224 ? -6.656 28.312 -8.953 1 96.31 224 ALA B O 1
ATOM 3397 N N . ASP B 1 225 ? -8.633 28.969 -8.086 1 92.38 225 ASP B N 1
ATOM 3398 C CA . ASP B 1 225 ? -8.945 29.938 -9.125 1 92.38 225 ASP B CA 1
ATOM 3399 C C . ASP B 1 225 ? -8.148 31.219 -8.93 1 92.38 225 ASP B C 1
ATOM 3401 O O . ASP B 1 225 ? -8.016 32.031 -9.859 1 92.38 225 ASP B O 1
ATOM 3405 N N . ARG B 1 226 ? -7.746 31.469 -7.727 1 79.94 226 ARG B N 1
ATOM 3406 C CA . ARG B 1 226 ? -7.02 32.688 -7.453 1 79.94 226 ARG B CA 1
ATOM 3407 C C . ARG B 1 226 ? -5.582 32.625 -7.949 1 79.94 226 ARG B C 1
ATOM 3409 O O . ARG B 1 226 ? -4.785 33.531 -7.73 1 79.94 226 ARG B O 1
ATOM 3416 N N . ARG B 1 227 ? -5.355 31.984 -9.164 1 59.81 227 ARG B N 1
ATOM 3417 C CA . ARG B 1 227 ? -3.994 31.953 -9.695 1 59.81 227 ARG B CA 1
ATOM 3418 C C . ARG B 1 227 ? -3.338 33.312 -9.609 1 59.81 227 ARG B C 1
ATOM 3420 O O . ARG B 1 227 ? -4.02 34.344 -9.664 1 59.81 227 ARG B O 1
#

Solvent-accessible surface area (backbone atoms only — not comparable to full-atom values): 22811 Å² total; per-residue (Å²): 132,77,77,76,74,78,70,74,48,29,62,46,77,42,80,40,80,42,76,56,95,87,43,75,46,50,37,27,39,31,38,34,34,30,95,90,30,27,33,32,39,31,44,27,27,68,81,32,54,62,57,53,50,53,55,30,49,76,72,73,45,57,71,71,41,34,50,31,36,40,36,36,43,54,54,50,63,32,38,32,14,38,50,67,46,52,74,72,22,91,43,45,31,31,31,24,53,70,24,40,44,38,41,47,54,80,34,73,56,92,69,76,89,78,75,73,61,74,53,42,81,60,53,35,23,40,44,56,67,24,30,34,57,33,63,44,39,52,35,33,36,37,66,29,30,17,54,37,83,25,16,28,26,38,37,22,68,85,69,12,37,30,40,31,35,63,53,27,30,27,70,63,94,45,73,68,43,55,50,57,68,96,68,22,88,34,54,71,49,27,37,52,27,33,39,57,54,24,74,42,70,34,53,25,32,35,14,31,40,45,30,75,35,92,48,28,21,69,58,36,36,52,51,34,67,59,112,131,78,75,74,71,74,70,58,57,36,57,45,76,42,80,39,82,44,76,57,94,87,41,75,46,51,37,26,39,32,39,33,33,30,95,91,30,27,34,32,39,31,45,25,27,69,81,33,54,62,57,54,50,53,54,31,46,75,71,73,45,56,70,71,43,33,50,33,37,40,35,35,41,52,55,50,64,30,39,32,14,38,50,66,44,53,76,72,22,91,43,47,30,32,30,23,51,70,24,39,44,38,40,47,54,79,35,76,56,93,70,77,90,78,76,72,60,74,53,42,81,61,52,36,24,39,44,57,66,24,29,34,59,32,62,51,39,53,35,33,36,37,66,29,30,18,53,36,81,24,16,30,26,37,38,22,66,84,68,13,37,28,39,30,34,62,52,27,31,27,69,63,94,46,71,69,41,53,50,58,69,95,68,22,86,34,53,70,50,26,36,52,26,34,39,56,54,25,73,43,71,34,52,26,33,34,14,31,39,45,30,75,34,93,47,26,20,68,59,37,34,53,52,33,68,59,111

Secondary structure (DSSP, 8-state):
------GGGSEEE--EEEEETTEEEEE--EEEE-SS-EEEE---STTTHHHHHHHHHHTT--GGGEEEEEES---HHHHTTHH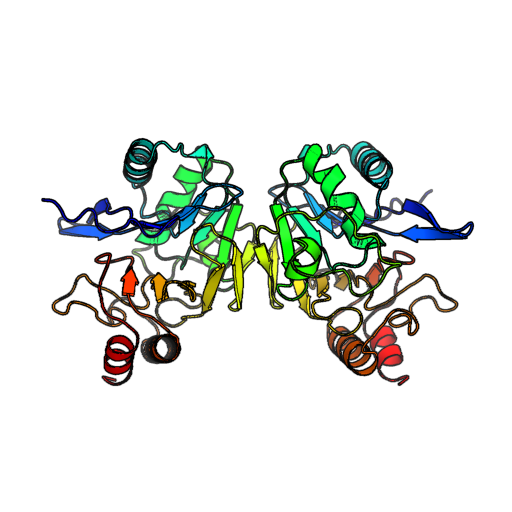HHHHH---EEEEETTTHHHHHTSS--SSSSS-PPPP---SEEE-TT-EE--BTB-EEEEE-TTSSTT-EEEEETTTTEEE-TTSSB-SSSSSSB---GGG-S-HHHHHHHH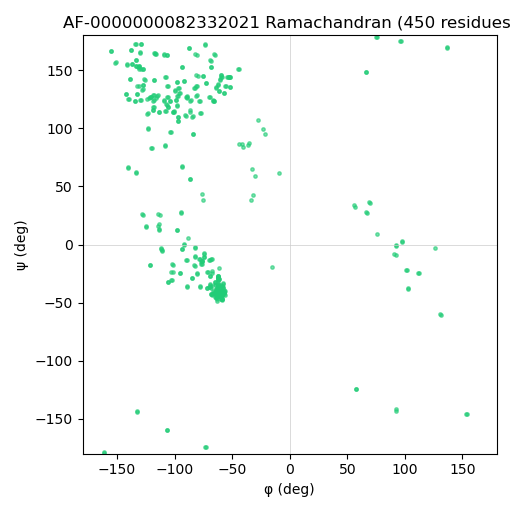HHHHTS--SEEEETBTEEE---HHHHHHHHHT-/--------TTEEE--EEEEETTEEEEE--EEEE-SS-EEEE---STTTHHHHHHHHHHTT--GGGEEEEEES---HHHHTTHHHHHHH---EEEEETTTHHHHHTSS--SSSSS-PPPP---SEEE-TT-EE--TTS-EEEEE-TTSSTT-EEEEETTTTEEE-TTSSB-SSSSSSB---GGG-S-HHHHHHHHHHHHTS--SEEEETBTEEE---HHHHHHHHHT-

Organism: NCBI:txid2816475

Sequence (454 aa):
MSSDAEREAGVHVLPITVDYGGRAFTITPTLVETERGLVLIDAGPEGCLDGIRTHLRSLEYDLEDIWLVLLTHHDGDHAAGLADLLEAVDAVVATHREEAPYITGERDPIKGDGDRYPPVDVDIELTGGVRIPTLAGPMDVVETPGHAPGHVSLHFPEDGLLLAGDALVADGEEPLSGPKPDFTPDMDRALESVAALAALEVDHVVCFHGGYVDRGSERIREIADRRMSSDAEREAGVHVLPITVDYGGRAFTITPTLVETERGLVLIDAGPEGCLDGIRTHLRSLEYDLEDIWLVLLTHHDGDHAAGLADLLEAVDAVVATHREEAPYITGERDPIKGDGDRYPPVDVDIELTGGVRIPTLAGPMDVVETPGHAPGHVSLHFPEDGLLLAGDALVADGEEPLSGPKPDFTPDMDRALESVAALAALEVDHVVCFHGGYVDRGSERIREIADRR

Nearest PDB structures (foldseek):
  8vlc-assembly1_A  TM=8.094E-01  e=3.493E-14  Salmonella enterica subsp. enterica serovar Typhimurium
  6dq2-assembly1_A  TM=7.515E-01  e=8.889E-15  Cronobacter sakazakii
  2gmn-assembly1_A  TM=7.049E-01  e=1.071E-14  Bradyrhizobium diazoefficiens USDA 110
  6dn4-assembly1_A  TM=7.431E-01  e=6.114E-14  Cronobacter sakazakii
  6u10-assembly1_A  TM=7.217E-01  e=5.073E-14  Stenotrophomonas maltophilia K279a

Radius of gyration: 23.02 Å; Cα contacts (8 Å, |Δi|>4): 1118; chains: 2; bounding box: 47×72×58 Å

Foldseek 3Di:
DPPPPCPQLQKAWQWDWDDDPNDIFTFTWMWGAAPQAIETEFQAAAPCVVSVQVVQVVVVHGLQRHAEYEYQAQPRRRQLNPVVSCVVYVHAYEYAQQRQCCQQVVDPDPDDDPDGRDHDHHRYHDDFQDWDQGSNGIWGWAAQDFLHRRGTWIAHQVVLEIACEQQWACQDPDNIAGHDPVRTPGVLSSLVSLCVQLVGRHQWYQYRTNGTGRHHSVVSNVRSPVD/DPPPPPPLPFKAWQWDWDDDPNDIFTFTWMWGAAPQAIETEFQAAAPCVVSVQVVQVVVVHGLQRHAEYEYQAQPRRRQLNPVVSCVVYVHAYEYAQQRQCCQQVVDPDPDDDPDGRDHDHHRYHDAFQDWDQGRSGIWGWAAQDFLHRRGTWIAHQVVLEIACEQQWACQDPDNIAGHDPVRTPGVLSSLVSLCVQLPGRHQWYQYRTNGTGRHHSVVSNVRSPVD